Protein 2Z3Z (pdb70)

Organism: Porphyromonas gingivalis (strain ATCC BAA-308 / W83) (NCBI:txid242619)

Radius of gyration: 26.12 Å; Cα contacts (8 Å, |Δi|>4): 1636; chains: 1; bounding box: 61×76×53 Å

B-factor: mean 34.54, std 12.83, range [18.22, 74.85]

Solvent-accessible surface area: 28136 Å² total; per-residue (Å²): 69,99,35,16,37,17,0,11,95,29,14,0,27,25,90,66,78,22,1,4,14,29,110,144,77,116,2,22,25,72,65,4,110,90,76,91,30,59,96,35,101,45,62,49,42,35,142,0,29,1,0,3,82,51,111,86,30,10,13,2,0,17,2,78,56,75,136,24,34,43,61,3,80,5,71,173,37,65,102,25,17,22,21,5,70,86,16,17,55,0,0,4,14,106,124,73,16,0,54,6,4,131,10,8,111,96,85,131,55,98,83,233,25,85,50,20,11,153,78,6,73,76,43,20,24,9,5,78,20,2,1,65,150,28,2,38,8,134,91,1,3,33,23,0,61,128,8,51,5,0,0,1,1,70,16,37,19,70,61,5,185,55,20,94,34,31,62,105,136,39,176,125,52,102,77,125,49,49,39,3,1,36,2,21,52,79,0,5,46,3,44,0,0,0,17,21,39,106,101,42,110,51,12,79,6,106,11,50,123,81,108,41,30,0,0,0,14,11,8,24,1,40,51,21,91,26,0,7,0,0,13,1,44,62,43,0,58,54,1,77,0,7,0,4,40,2,114,63,0,155,99,55,103,52,14,22,67,22,98,45,184,44,11,10,38,8,63,67,65,11,47,28,17,54,98,22,53,90,60,0,2,2,23,6,68,88,71,19,58,22,0,0,5,5,8,29,20,92,10,142,69,50,78,43,1,0,128,30,146,26,7,4,43,76,31,38,12,30,7,93,172,8,56,107,0,7,0,33,0,4,69,54,24,37,40,18,22,6,3,7,14,4,53,20,153,10,59,190,19,139,46,38,8,102,82,47,0,42,12,188,20,59,29,6,62,68,5,50,8,3,0,7,44,3,55,3,67,119,22,19,112,57,2,19,14,23,81,44,78,73,59,78,104,64,51,69,104,40,132,112,131,10,88,93,79,94,25,68,20,88,3,54,68,44,145,29,46,0,49,22,71,2,3,0,2,44,134,40,50,98,98,120,125,24,8,0,0,2,62,0,53,8,0,4,99,26,30,42,5,33,77,53,149,112,31,14,39,52,54,0,0,90,101,26,12,0,4,1,4,5,12,0,26,0,2,10,35,38,0,10,91,17,6,20,52,0,20,88,80,2,0,69,10,0,18,40,0,2,30,24,0,2,95,44,0,95,83,40,96,14,3,33,40,103,80,0,0,0,8,0,22,21,6,0,0,0,0,0,0,2,0,2,9,60,55,13,109,21,0,70,2,0,0,0,0,0,0,4,0,11,4,65,67,26,2,0,0,29,0,5,0,0,0,23,14,18,130,97,5,77,150,5,13,70,48,1,22,0,37,130,57,2,46,72,9,147,16,98,0,23,0,0,0,1,3,41,0,39,56,0,1,54,61,1,0,74,52,0,44,91,21,0,111,188,40,186,16,160,26,44,53,88,32,13,67,60,24,93,22,56,0,115,47,125,67,79,105,84,1,36,85,18,2,2,162,11,0,54,98,70,19

Secondary structure (DSSP, 8-state):
-TT-EEETTEEEEEETTEEEEE--EEEEHHHHHTT----EEEEETTTTEEEEEETTEEEEEETTTTEEEEEE--TT--TT-EE-TTSSEEEEEETTEEEEEEPB-TTS---PPEES-S--BTTEEESS--GGG-TT---SEEE-TTSSEEEEEEEE-TTSPPEEEEE--SSS-EEEEE---BTTSPPPEEEEEEEETTTTEEEE----S-TT-EEEEEEE-TTSSEEEEEEE-TTS-EEEEEEEETTT--EEEEEEEEE-SS-----S--EEPTT-SSEEEEEE-TTSS-EEEEEETTS-EEEE---SSS-EEEEEEE-TTSSEEEEEESSS-TT-BEEEEEETT----EES--SSSEEEEEE-TTSSEEEEEEE-SS-S-EEEEEESSS-EEEEEE------EEEEEEE-TTSSSEEEEEEEPPTT--TTS-EEEEEE----TT-----S----HHHHHHHTT-EEEEE--TT-SSS-HHHHHTTTT-TTHHHHHHHHHHHHHHHTSTTEEEEEEEEEEETHHHHHHHHHHHHSTTTEEEEEEES----GGGSBHHHHHHHH--TTT-HHHHHHH-GGGGGGG--SEEEEEEETT-SSS-THHHHHHHHHHHHHT---EEEEETT--SS--TTHHHHHHHHHHHHHHHH-

Sequence (651 aa):
VVGLQWMGDNYVFIEGDDLVFNKTTRFSAADLNALMFPSFRTLDAGRGLVVLFTQGGLVGFDMLARKVTYLFDTNEETASLDFSPVGDRVAYVRNHNLYIARGGKLGEGMSRAIAVTIDGTETLVYGQAVHQREFGIEKGTFWSPKGSCLAFYRMDQSMVKPTPIVDYHPLEAESKPLYYPMAGTPSHHVTVGIYHLATGKTVYLQTGEPKEKFLTNLSWSPDENILYVAEVNRAQNECKVNAYDAETGRFVRTLFVETDKHYVEPLHPLTFLPGSNNQFIWQSRRDGWNHLYLYDTTGRLIRQVTKGEWEVTNFAGFDPKGTRLYFESTEASPLERHFYCIDIKGGKTKDLTPESGMHRTQLSPDGSAIIDIFQSPTVPRKVTVTNIGKGSHTLLEAKAMPEIRTGTIMAADGQTPLYYKLTMPLHFDPAKKYPVIVYVYGGPHAQLVTKTWGGWDIYMAQKGYAVFTVDSRGSANRGAAFEQVIHRRLGQTEMADQMCGVDFLKSQSWVDADRIGVHGWSYGGFMTTNLMLTHGDVFKVGVAGGPVIDWNRYAIMYGERYFDAPQENPEGYDAANLLKRAGDLKGRLMLIHGAIDPVVVWQHSLLFLDACVKARTYPDYYVYPSHEHNVMGPDRVHLYETITRYFTDHL

InterPro domains:
  IPR001375 Peptidase S9, prolyl oligopeptidase, catalytic domain [PF00326] (539-732)
  IPR002469 Dipeptidylpeptidase IV, N-terminal domain [PF00930] (126-451)
  IPR029058 Alpha/Beta hydrolase fold [G3DSA:3.40.50.1820] (477-732)
  IPR029058 Alpha/Beta hydrolase fold [SSF53474] (482-732)
  IPR050278 Serine protease S9B/DPPIV [PTHR11731] (146-729)

Structure (mmCIF, N/CA/C/O backbone):
data_2Z3Z
#
_entry.id   2Z3Z
#
_cell.length_a   149.825
_cell.length_b   149.825
_cell.length_c   161.506
_cell.angle_alpha   90.00
_cell.angle_beta   90.00
_cell.angle_gamma   120.00
#
_symmetry.space_group_name_H-M   'P 63 2 2'
#
loop_
_entity.id
_entity.type
_entity.pdbx_description
1 polymer 'Dipeptidyl aminopeptidase IV'
2 non-polymer 'SULFATE ION'
3 non-polymer '[(2R)-1-(L-ALANYL-L-ISOLEUCYL)PYRROLIDIN-2-YL]BORONIC ACID'
4 water water
#
loop_
_atom_site.group_PDB
_atom_site.id
_atom_site.type_symbol
_atom_site.label_atom_id
_atom_site.label_alt_id
_atom_site.label_comp_id
_atom_site.label_asym_id
_atom_site.label_entity_id
_atom_site.label_seq_id
_atom_site.pdbx_PDB_ins_code
_atom_site.Cartn_x
_atom_site.Cartn_y
_atom_site.Cartn_z
_atom_site.occupancy
_atom_site.B_iso_or_equiv
_atom_site.auth_seq_id
_atom_site.auth_comp_id
_atom_site.auth_asym_id
_atom_site.auth_atom_id
_atom_site.pdbx_PDB_model_num
ATOM 1 N N . VAL A 1 28 ? 19.944 48.294 78.619 1.00 64.53 54 VAL A N 1
ATOM 2 C CA . VAL A 1 28 ? 20.278 49.756 78.514 1.00 64.32 54 VAL A CA 1
ATOM 3 C C . VAL A 1 28 ? 18.991 50.576 78.612 1.00 63.65 54 VAL A C 1
ATOM 4 O O . VAL A 1 28 ? 18.496 51.099 77.605 1.00 64.16 54 VAL A O 1
ATOM 8 N N . VAL A 1 29 ? 18.459 50.677 79.828 1.00 62.60 55 VAL A N 1
ATOM 9 C CA . VAL A 1 29 ? 17.180 51.347 80.097 1.00 61.62 55 VAL A CA 1
ATOM 10 C C . VAL A 1 29 ? 17.054 52.762 79.488 1.00 60.54 55 VAL A C 1
ATOM 11 O O . VAL A 1 29 ? 17.878 53.656 79.758 1.00 60.26 55 VAL A O 1
ATOM 15 N N . GLY A 1 30 ? 16.017 52.940 78.669 1.00 59.16 56 GLY A N 1
ATOM 16 C CA . GLY A 1 30 ? 15.619 54.254 78.162 1.00 56.95 56 GLY A CA 1
ATOM 17 C C . GLY A 1 30 ? 16.531 54.876 77.124 1.00 55.21 56 GLY A C 1
ATOM 18 O O . GLY A 1 30 ? 16.626 56.102 77.031 1.00 55.58 56 GLY A O 1
ATOM 19 N N . LEU A 1 31 ? 17.189 54.037 76.335 1.00 53.36 57 LEU A N 1
ATOM 20 C CA . LEU A 1 31 ? 18.144 54.500 75.346 1.00 51.81 57 LEU A CA 1
ATOM 21 C C . LEU A 1 31 ? 17.490 55.397 74.276 1.00 50.87 57 LEU A C 1
ATOM 22 O O . LEU A 1 31 ? 16.591 54.957 73.565 1.00 50.40 57 LEU A O 1
ATOM 27 N N . GLN A 1 32 ? 17.943 56.649 74.179 1.00 49.21 58 GLN A N 1
ATOM 28 C CA . GLN A 1 32 ? 17.293 57.643 73.308 1.00 48.18 58 GLN A CA 1
ATOM 29 C C . GLN A 1 32 ? 18.183 58.878 73.082 1.00 47.34 58 GLN A C 1
ATOM 30 O O . GLN A 1 32 ? 19.224 59.033 73.723 1.00 47.10 58 GLN A O 1
ATOM 36 N N . TRP A 1 33 ? 17.760 59.747 72.170 1.00 46.97 59 TRP A N 1
ATOM 37 C CA . TRP A 1 33 ? 18.442 61.015 71.915 1.00 46.72 59 TRP A CA 1
ATOM 38 C C . TRP A 1 33 ? 17.872 62.148 72.753 1.00 46.85 59 TRP A C 1
ATOM 39 O O . TRP A 1 33 ? 16.661 62.242 72.945 1.00 45.66 59 TRP A O 1
ATOM 50 N N . MET A 1 34 ? 18.770 62.989 73.267 1.00 47.25 60 MET A N 1
ATOM 51 C CA . MET A 1 34 ? 18.409 64.247 73.915 1.00 48.27 60 MET A CA 1
ATOM 52 C C . MET A 1 34 ? 19.393 65.289 73.416 1.00 48.24 60 MET A C 1
ATOM 53 O O . MET A 1 34 ? 20.569 65.270 73.796 1.00 48.09 60 MET A O 1
ATOM 58 N N . GLY A 1 35 ? 18.918 66.166 72.530 1.00 48.70 61 GLY A N 1
ATOM 59 C CA . GLY A 1 35 ? 19.781 67.093 71.817 1.00 49.21 61 GLY A CA 1
ATOM 60 C C . GLY A 1 35 ? 20.733 66.314 70.936 1.00 50.14 61 GLY A C 1
ATOM 61 O O . GLY A 1 35 ? 20.307 65.452 70.160 1.00 49.81 61 GLY A O 1
ATOM 62 N N . ASP A 1 36 ? 22.027 66.598 71.071 1.00 50.96 62 ASP A N 1
ATOM 63 C CA . ASP A 1 36 ? 23.065 65.847 70.358 1.00 51.96 62 ASP A CA 1
ATOM 64 C C . ASP A 1 36 ? 23.729 64.765 71.244 1.00 52.12 62 ASP A C 1
ATOM 65 O O . ASP A 1 36 ? 24.774 64.223 70.891 1.00 52.17 62 ASP A O 1
ATOM 70 N N . ASN A 1 37 ? 23.113 64.467 72.387 1.00 52.21 63 ASN A N 1
ATOM 71 C CA . ASN A 1 37 ? 23.570 63.394 73.272 1.00 52.86 63 ASN A CA 1
ATOM 72 C C . ASN A 1 37 ? 22.697 62.161 73.186 1.00 53.67 63 ASN A C 1
ATOM 73 O O . ASN A 1 37 ? 21.480 62.282 73.142 1.00 53.47 63 ASN A O 1
ATOM 78 N N . TYR A 1 38 ? 23.309 60.977 73.185 1.00 54.85 64 TYR A N 1
ATOM 79 C CA . TYR A 1 38 ? 22.554 59.755 73.448 1.00 55.72 64 TYR A CA 1
ATOM 80 C C . TYR A 1 38 ? 22.589 59.460 74.929 1.00 56.47 64 TYR A C 1
ATOM 81 O O . TYR A 1 38 ? 23.587 59.729 75.611 1.00 56.81 64 TYR A O 1
ATOM 90 N N . VAL A 1 39 ? 21.485 58.920 75.422 1.00 56.79 65 VAL A N 1
ATOM 91 C CA . VAL A 1 39 ? 21.190 58.924 76.839 1.00 57.66 65 VAL A CA 1
ATOM 92 C C . VAL A 1 39 ? 20.598 57.576 77.246 1.00 58.79 65 VAL A C 1
ATOM 93 O O . VAL A 1 39 ? 19.915 56.933 76.453 1.00 58.18 65 VAL A O 1
ATOM 97 N N . PHE A 1 40 ? 20.882 57.161 78.482 1.00 60.42 66 PHE A N 1
ATOM 98 C CA . PHE A 1 40 ? 20.301 55.952 79.071 1.00 61.82 66 PHE A CA 1
ATOM 99 C C . PHE A 1 40 ? 20.314 56.049 80.587 1.00 62.77 66 PHE A C 1
ATOM 100 O O . PHE A 1 40 ? 20.972 56.925 81.151 1.00 62.49 66 PHE A O 1
ATOM 108 N N . ILE A 1 41 ? 19.584 55.147 81.238 1.00 64.04 67 ILE A N 1
ATOM 109 C CA . ILE A 1 41 ? 19.516 55.124 82.694 1.00 65.49 67 ILE A CA 1
ATOM 110 C C . ILE A 1 41 ? 20.444 54.047 83.257 1.00 66.49 67 ILE A C 1
ATOM 111 O O . ILE A 1 41 ? 20.710 53.033 82.595 1.00 66.53 67 ILE A O 1
ATOM 116 N N . GLU A 1 42 ? 20.963 54.312 84.459 1.00 67.69 68 GLU A N 1
ATOM 117 C CA . GLU A 1 42 ? 21.734 53.342 85.254 1.00 68.72 68 GLU A CA 1
ATOM 118 C C . GLU A 1 42 ? 21.134 53.212 86.654 1.00 69.04 68 GLU A C 1
ATOM 119 O O . GLU A 1 42 ? 21.801 53.487 87.655 1.00 68.89 68 GLU A O 1
ATOM 125 N N . GLY A 1 43 ? 19.859 52.816 86.702 1.00 69.68 69 GLY A N 1
ATOM 126 C CA . GLY A 1 43 ? 19.087 52.708 87.948 1.00 70.14 69 GLY A CA 1
ATOM 127 C C . GLY A 1 43 ? 19.040 53.968 88.808 1.00 70.43 69 GLY A C 1
ATOM 128 O O . GLY A 1 43 ? 18.085 54.185 89.561 1.00 70.77 69 GLY A O 1
ATOM 129 N N . ASP A 1 44 ? 20.069 54.801 88.692 1.00 70.41 70 ASP A N 1
ATOM 130 C CA . ASP A 1 44 ? 20.277 55.923 89.594 1.00 70.22 70 ASP A CA 1
ATOM 131 C C . ASP A 1 44 ? 20.674 57.169 88.803 1.00 69.75 70 ASP A C 1
ATOM 132 O O . ASP A 1 44 ? 20.277 58.291 89.136 1.00 69.51 70 ASP A O 1
ATOM 137 N N . ASP A 1 45 ? 21.459 56.949 87.754 1.00 69.05 71 ASP A N 1
ATOM 138 C CA . ASP A 1 45 ? 21.957 58.026 86.916 1.00 68.47 71 ASP A CA 1
ATOM 139 C C . ASP A 1 45 ? 21.252 58.066 85.570 1.00 67.59 71 ASP A C 1
ATOM 140 O O . ASP A 1 45 ? 20.756 57.048 85.073 1.00 67.52 71 ASP A O 1
ATOM 145 N N . LEU A 1 46 ? 21.215 59.264 84.999 1.00 66.23 72 LEU A N 1
ATOM 146 C CA . LEU A 1 46 ? 20.950 59.448 83.589 1.00 64.84 72 LEU A CA 1
ATOM 147 C C . LEU A 1 46 ? 22.293 59.835 82.993 1.00 64.08 72 LEU A C 1
ATOM 148 O O . LEU A 1 46 ? 22.893 60.834 83.400 1.00 63.98 72 LEU A O 1
ATOM 153 N N . VAL A 1 47 ? 22.779 59.028 82.057 1.00 63.00 73 VAL A N 1
ATOM 154 C CA . VAL A 1 47 ? 24.117 59.211 81.496 1.00 62.50 73 VAL A CA 1
ATOM 155 C C . VAL A 1 47 ? 24.056 59.813 80.095 1.00 62.10 73 VAL A C 1
ATOM 156 O O . VAL A 1 47 ? 23.353 59.291 79.234 1.00 62.15 73 VAL A O 1
ATOM 160 N N . PHE A 1 48 ? 24.813 60.887 79.870 1.00 61.66 74 PHE A N 1
ATOM 161 C CA . PHE A 1 48 ? 24.862 61.573 78.566 1.00 61.45 74 PHE A CA 1
ATOM 162 C C . PHE A 1 48 ? 26.196 61.381 77.835 1.00 61.49 74 PHE A C 1
ATOM 163 O O . PHE A 1 48 ? 27.265 61.517 78.439 1.00 61.58 74 PHE A O 1
ATOM 171 N N . ASN A 1 49 ? 26.132 61.102 76.533 1.00 61.31 75 ASN A N 1
ATOM 172 C CA . ASN A 1 49 ? 27.321 60.938 75.691 1.00 61.41 75 ASN A CA 1
ATOM 173 C C . ASN A 1 49 ? 27.099 61.533 74.305 1.00 61.93 75 ASN A C 1
ATOM 174 O O . ASN A 1 49 ? 25.963 61.568 73.833 1.00 61.87 75 ASN A O 1
ATOM 179 N N . LYS A 1 50 ? 28.170 61.984 73.644 1.00 62.23 76 LYS A N 1
ATOM 180 C CA . LYS A 1 50 ? 28.058 62.594 72.305 1.00 62.60 76 LYS A CA 1
ATOM 181 C C . LYS A 1 50 ? 28.824 61.833 71.220 1.00 62.77 76 LYS A C 1
ATOM 182 O O . LYS A 1 50 ? 28.694 60.614 71.078 1.00 62.83 76 LYS A O 1
ATOM 184 N N . THR A 1 58 ? 31.393 62.453 78.295 1.00 71.62 84 THR A N 1
ATOM 185 C CA . THR A 1 58 ? 30.445 61.773 79.187 1.00 71.68 84 THR A CA 1
ATOM 186 C C . THR A 1 58 ? 30.068 62.606 80.424 1.00 71.64 84 THR A C 1
ATOM 187 O O . THR A 1 58 ? 30.944 63.082 81.150 1.00 71.64 84 THR A O 1
ATOM 191 N N . THR A 1 59 ? 28.762 62.785 80.640 1.00 71.27 85 THR A N 1
ATOM 192 C CA . THR A 1 59 ? 28.238 63.458 81.835 1.00 70.91 85 THR A CA 1
ATOM 193 C C . THR A 1 59 ? 27.156 62.604 82.479 1.00 70.36 85 THR A C 1
ATOM 194 O O . THR A 1 59 ? 26.528 61.781 81.811 1.00 70.51 85 THR A O 1
ATOM 198 N N . ARG A 1 60 ? 26.934 62.821 83.771 1.00 69.59 86 ARG A N 1
ATOM 199 C CA . ARG A 1 60 ? 26.050 61.982 84.566 1.00 68.89 86 ARG A CA 1
ATOM 200 C C . ARG A 1 60 ? 25.125 62.847 85.442 1.00 68.39 86 ARG A C 1
ATOM 201 O O . ARG A 1 60 ? 25.570 63.834 86.034 1.00 68.21 86 ARG A O 1
ATOM 209 N N . PHE A 1 61 ? 23.843 62.476 85.496 1.00 67.63 87 PHE A N 1
ATOM 210 C CA . PHE A 1 61 ? 22.797 63.227 86.205 1.00 66.87 87 PHE A CA 1
ATOM 211 C C . PHE A 1 61 ? 22.012 62.262 87.088 1.00 66.62 87 PHE A C 1
ATOM 212 O O . PHE A 1 61 ? 21.254 61.431 86.596 1.00 66.70 87 PHE A O 1
ATOM 220 N N . SER A 1 62 ? 22.205 62.361 88.396 1.00 66.64 88 SER A N 1
ATOM 221 C CA . SER A 1 62 ? 21.614 61.396 89.324 1.00 66.52 88 SER A CA 1
ATOM 222 C C . SER A 1 62 ? 20.223 61.803 89.795 1.00 66.48 88 SER A C 1
ATOM 223 O O . SER A 1 62 ? 19.836 62.968 89.688 1.00 66.10 88 SER A O 1
ATOM 226 N N . ALA A 1 63 ? 19.495 60.831 90.343 1.00 66.53 89 ALA A N 1
ATOM 227 C CA . ALA A 1 63 ? 18.166 61.053 90.909 1.00 66.64 89 ALA A CA 1
ATOM 228 C C . ALA A 1 63 ? 18.146 62.061 92.057 1.00 66.85 89 ALA A C 1
ATOM 229 O O . ALA A 1 63 ? 17.122 62.701 92.301 1.00 67.03 89 ALA A O 1
ATOM 231 N N . ALA A 1 64 ? 19.265 62.196 92.769 1.00 67.07 90 ALA A N 1
ATOM 232 C CA . ALA A 1 64 ? 19.367 63.173 93.861 1.00 67.30 90 ALA A CA 1
ATOM 233 C C . ALA A 1 64 ? 19.649 64.595 93.347 1.00 67.40 90 ALA A C 1
ATOM 234 O O . ALA A 1 64 ? 19.143 65.577 93.903 1.00 67.35 90 ALA A O 1
ATOM 236 N N . ASP A 1 65 ? 20.473 64.693 92.304 1.00 67.56 91 ASP A N 1
ATOM 237 C CA . ASP A 1 65 ? 20.683 65.950 91.593 1.00 67.95 91 ASP A CA 1
ATOM 238 C C . ASP A 1 65 ? 19.319 66.498 91.184 1.00 68.07 91 ASP A C 1
ATOM 239 O O . ASP A 1 65 ? 18.958 67.629 91.530 1.00 68.08 91 ASP A O 1
ATOM 244 N N . LEU A 1 66 ? 18.559 65.660 90.476 1.00 68.24 92 LEU A N 1
ATOM 245 C CA . LEU A 1 66 ? 17.212 65.985 90.019 1.00 68.32 92 LEU A CA 1
ATOM 246 C C . LEU A 1 66 ? 16.259 66.287 91.165 1.00 68.66 92 LEU A C 1
ATOM 247 O O . LEU A 1 66 ? 15.537 67.288 91.130 1.00 68.56 92 LEU A O 1
ATOM 252 N N . ASN A 1 67 ? 16.259 65.421 92.176 1.00 69.10 93 ASN A N 1
ATOM 253 C CA . ASN A 1 67 ? 15.334 65.560 93.294 1.00 69.67 93 ASN A CA 1
ATOM 254 C C . ASN A 1 67 ? 15.488 66.896 94.005 1.00 69.63 93 ASN A C 1
ATOM 255 O O . ASN A 1 67 ? 14.508 67.472 94.476 1.00 69.77 93 ASN A O 1
ATOM 260 N N . ALA A 1 68 ? 16.723 67.391 94.047 1.00 70.01 94 ALA A N 1
ATOM 261 C CA . ALA A 1 68 ? 17.050 68.698 94.622 1.00 70.52 94 ALA A CA 1
ATOM 262 C C . ALA A 1 68 ? 16.399 69.877 93.877 1.00 70.95 94 ALA A C 1
ATOM 263 O O . ALA A 1 68 ? 16.217 70.962 94.450 1.00 70.81 94 ALA A O 1
ATOM 265 N N . LEU A 1 69 ? 16.058 69.658 92.606 1.00 71.19 95 LEU A N 1
ATOM 266 C CA . LEU A 1 69 ? 15.526 70.715 91.746 1.00 71.26 95 LEU A CA 1
ATOM 267 C C . LEU A 1 69 ? 13.995 70.765 91.716 1.00 71.47 95 LEU A C 1
ATOM 268 O O . LEU A 1 69 ? 13.416 71.775 91.312 1.00 71.53 95 LEU A O 1
ATOM 273 N N . MET A 1 70 ? 13.346 69.690 92.163 1.00 71.67 96 MET A N 1
ATOM 274 C CA . MET A 1 70 ? 11.880 69.646 92.239 1.00 71.89 96 MET A CA 1
ATOM 275 C C . MET A 1 70 ? 11.363 70.586 93.331 1.00 72.04 96 MET A C 1
ATOM 276 O O . MET A 1 70 ? 10.233 71.075 93.265 1.00 72.38 96 MET A O 1
ATOM 281 N N . PHE A 1 82 ? 16.789 56.216 89.033 1.00 61.37 108 PHE A N 1
ATOM 282 C CA . PHE A 1 82 ? 16.417 57.428 88.300 1.00 61.45 108 PHE A CA 1
ATOM 283 C C . PHE A 1 82 ? 14.975 57.301 87.822 1.00 60.97 108 PHE A C 1
ATOM 284 O O . PHE A 1 82 ? 14.628 56.318 87.152 1.00 61.26 108 PHE A O 1
ATOM 292 N N . PRO A 1 83 ? 14.131 58.293 88.164 1.00 60.32 109 PRO A N 1
ATOM 293 C CA . PRO A 1 83 ? 12.685 58.150 87.995 1.00 59.66 109 PRO A CA 1
ATOM 294 C C . PRO A 1 83 ? 12.247 57.978 86.544 1.00 59.28 109 PRO A C 1
ATOM 295 O O . PRO A 1 83 ? 13.043 58.145 85.609 1.00 59.45 109 PRO A O 1
ATOM 299 N N . SER A 1 84 ? 10.982 57.627 86.359 1.00 58.32 110 SER A N 1
ATOM 300 C CA . SER A 1 84 ? 10.440 57.529 85.018 1.00 57.05 110 SER A CA 1
ATOM 301 C C . SER A 1 84 ? 9.995 58.885 84.480 1.00 55.36 110 SER A C 1
ATOM 302 O O . SER A 1 84 ? 9.527 59.745 85.237 1.00 55.63 110 SER A O 1
ATOM 305 N N . PHE A 1 85 ? 10.146 59.054 83.169 1.00 53.53 111 PHE A N 1
ATOM 306 C CA . PHE A 1 85 ? 9.700 60.264 82.480 1.00 51.22 111 PHE A CA 1
ATOM 307 C C . PHE A 1 85 ? 9.211 59.976 81.060 1.00 50.33 111 PHE A C 1
ATOM 308 O O . PHE A 1 85 ? 9.497 58.919 80.479 1.00 49.98 111 PHE A O 1
ATOM 316 N N . ARG A 1 86 ? 8.478 60.938 80.507 1.00 48.58 112 ARG A N 1
ATOM 317 C CA . ARG A 1 86 ? 8.063 60.896 79.119 1.00 47.58 112 ARG A CA 1
ATOM 318 C C . ARG A 1 86 ? 8.786 62.034 78.393 1.00 45.64 112 ARG A C 1
ATOM 319 O O . ARG A 1 86 ? 8.737 63.171 78.828 1.00 44.30 112 ARG A O 1
ATOM 327 N N . THR A 1 87 ? 9.475 61.710 77.308 1.00 44.90 113 THR A N 1
ATOM 328 C CA . THR A 1 87 ? 10.207 62.702 76.536 1.00 44.38 113 THR A CA 1
ATOM 329 C C . THR A 1 87 ? 9.239 63.421 75.596 1.00 43.97 113 THR A C 1
ATOM 330 O O . THR A 1 87 ? 8.511 62.775 74.837 1.00 43.47 113 THR A O 1
ATOM 334 N N . LEU A 1 88 ? 9.236 64.751 75.655 1.00 42.80 114 LEU A N 1
ATOM 335 C CA . LEU A 1 88 ? 8.269 65.545 74.913 1.00 42.19 114 LEU A CA 1
ATOM 336 C C . LEU A 1 88 ? 8.892 66.107 73.652 1.00 42.24 114 LEU A C 1
ATOM 337 O O . LEU A 1 88 ? 8.214 66.255 72.638 1.00 41.98 114 LEU A O 1
ATOM 342 N N . ASP A 1 89 ? 10.191 66.398 73.726 1.00 42.21 115 ASP A N 1
ATOM 343 C CA . ASP A 1 89 ? 10.919 67.048 72.649 1.00 43.05 115 ASP A CA 1
ATOM 344 C C . ASP A 1 89 ? 12.365 66.597 72.708 1.00 42.64 115 ASP A C 1
ATOM 345 O O . ASP A 1 89 ? 13.153 67.143 73.472 1.00 43.28 115 ASP A O 1
ATOM 350 N N . ALA A 1 90 ? 12.702 65.598 71.903 1.00 42.49 116 ALA A N 1
ATOM 351 C CA . ALA A 1 90 ? 14.024 64.978 71.933 1.00 42.79 116 ALA A CA 1
ATOM 352 C C . ALA A 1 90 ? 15.123 65.981 71.592 1.00 42.98 116 ALA A C 1
ATOM 353 O O . ALA A 1 90 ? 16.195 65.957 72.202 1.00 43.09 116 ALA A O 1
ATOM 355 N N . GLY A 1 91 ? 14.849 66.858 70.621 1.00 43.73 117 GLY A N 1
ATOM 356 C CA . GLY A 1 91 ? 15.818 67.874 70.184 1.00 44.47 117 GLY A CA 1
ATOM 357 C C . GLY A 1 91 ? 16.264 68.787 71.324 1.00 44.77 117 GLY A C 1
ATOM 358 O O . GLY A 1 91 ? 17.452 69.110 71.451 1.00 44.69 117 GLY A O 1
ATOM 359 N N . ARG A 1 92 ? 15.307 69.168 72.165 1.00 44.68 118 ARG A N 1
ATOM 360 C CA . ARG A 1 92 ? 15.554 70.046 73.304 1.00 45.22 118 ARG A CA 1
ATOM 361 C C . ARG A 1 92 ? 15.725 69.303 74.635 1.00 44.67 118 ARG A C 1
ATOM 362 O O . ARG A 1 92 ? 15.972 69.935 75.664 1.00 45.04 118 ARG A O 1
ATOM 370 N N . GLY A 1 93 ? 15.592 67.977 74.616 1.00 43.81 119 GLY A N 1
ATOM 371 C CA . GLY A 1 93 ? 15.666 67.177 75.838 1.00 43.25 119 GLY A CA 1
ATOM 372 C C . GLY A 1 93 ? 14.647 67.615 76.879 1.00 42.92 119 GLY A C 1
ATOM 373 O O . GLY A 1 93 ? 14.942 67.614 78.070 1.00 42.62 119 GLY A O 1
ATOM 374 N N . LEU A 1 94 ? 13.451 68.011 76.425 1.00 42.15 120 LEU A N 1
ATOM 375 C CA . LEU A 1 94 ? 12.379 68.395 77.330 1.00 41.70 120 LEU A CA 1
ATOM 376 C C . LEU A 1 94 ? 11.535 67.151 77.606 1.00 40.95 120 LEU A C 1
ATOM 377 O O . LEU A 1 94 ? 11.131 66.440 76.686 1.00 40.30 120 LEU A O 1
ATOM 382 N N . VAL A 1 95 ? 11.303 66.894 78.883 1.00 40.28 121 VAL A N 1
ATOM 383 C CA . VAL A 1 95 ? 10.555 65.722 79.332 1.00 40.04 121 VAL A CA 1
ATOM 384 C C . VAL A 1 95 ? 9.479 66.149 80.327 1.00 40.32 121 VAL A C 1
ATOM 385 O O . VAL A 1 95 ? 9.425 67.319 80.751 1.00 40.04 121 VAL A O 1
ATOM 389 N N . VAL A 1 96 ? 8.622 65.202 80.695 1.00 40.77 122 VAL A N 1
ATOM 390 C CA . VAL A 1 96 ? 7.683 65.421 81.778 1.00 42.51 122 VAL A CA 1
ATOM 391 C C . VAL A 1 96 ? 7.800 64.269 82.773 1.00 43.85 122 VAL A C 1
ATOM 392 O O . VAL A 1 96 ? 7.969 63.113 82.384 1.00 44.05 122 VAL A O 1
ATOM 396 N N . LEU A 1 97 ? 7.756 64.625 84.050 1.00 45.88 123 LEU A N 1
ATOM 397 C CA . LEU A 1 97 ? 7.863 63.672 85.154 1.00 48.09 123 LEU A CA 1
ATOM 398 C C . LEU A 1 97 ? 6.522 63.568 85.855 1.00 49.70 123 LEU A C 1
ATOM 399 O O . LEU A 1 97 ? 5.893 64.581 86.178 1.00 49.52 123 LEU A O 1
ATOM 404 N N . PHE A 1 98 ? 6.084 62.332 86.076 1.00 51.83 124 PHE A N 1
ATOM 405 C CA . PHE A 1 98 ? 4.816 62.063 86.734 1.00 54.01 124 PHE A CA 1
ATOM 406 C C . PHE A 1 98 ? 5.083 61.933 88.231 1.00 55.66 124 PHE A C 1
ATOM 407 O O . PHE A 1 98 ? 5.815 61.039 88.664 1.00 55.83 124 PHE A O 1
ATOM 415 N N . THR A 1 99 ? 4.536 62.861 89.012 1.00 57.11 125 THR A N 1
ATOM 416 C CA . THR A 1 99 ? 4.803 62.893 90.449 1.00 58.67 125 THR A CA 1
ATOM 417 C C . THR A 1 99 ? 3.496 62.878 91.223 1.00 59.43 125 THR A C 1
ATOM 418 O O . THR A 1 99 ? 2.449 63.257 90.690 1.00 59.83 125 THR A O 1
ATOM 422 N N . GLN A 1 100 ? 3.559 62.438 92.480 1.00 60.19 126 GLN A N 1
ATOM 423 C CA . GLN A 1 100 ? 2.474 62.686 93.427 1.00 60.37 126 GLN A CA 1
ATOM 424 C C . GLN A 1 100 ? 2.216 64.192 93.388 1.00 60.35 126 GLN A C 1
ATOM 425 O O . GLN A 1 100 ? 3.149 64.980 93.536 1.00 60.85 126 GLN A O 1
ATOM 427 N N . GLY A 1 101 ? 0.972 64.594 93.144 1.00 60.12 127 GLY A N 1
ATOM 428 C CA . GLY A 1 101 ? 0.643 66.019 92.997 1.00 59.40 127 GLY A CA 1
ATOM 429 C C . GLY A 1 101 ? 1.039 66.702 91.681 1.00 58.79 127 GLY A C 1
ATOM 430 O O . GLY A 1 101 ? 1.674 67.761 91.690 1.00 58.83 127 GLY A O 1
ATOM 431 N N . GLY A 1 102 ? 0.667 66.106 90.549 1.00 57.59 128 GLY A N 1
ATOM 432 C CA . GLY A 1 102 ? 0.839 66.754 89.247 1.00 55.64 128 GLY A CA 1
ATOM 433 C C . GLY A 1 102 ? 2.076 66.408 88.435 1.00 54.13 128 GLY A C 1
ATOM 434 O O . GLY A 1 102 ? 2.932 65.623 88.844 1.00 54.19 128 GLY A O 1
ATOM 435 N N . LEU A 1 103 ? 2.158 67.035 87.271 1.00 52.35 129 LEU A N 1
ATOM 436 C CA . LEU A 1 103 ? 3.215 66.799 86.317 1.00 50.74 129 LEU A CA 1
ATOM 437 C C . LEU A 1 103 ? 4.260 67.899 86.420 1.00 49.36 129 LEU A C 1
ATOM 438 O O . LEU A 1 103 ? 3.926 69.064 86.616 1.00 48.55 129 LEU A O 1
ATOM 443 N N . VAL A 1 104 ? 5.526 67.517 86.295 1.00 48.30 130 VAL A N 1
ATOM 444 C CA . VAL A 1 104 ? 6.630 68.472 86.323 1.00 47.41 130 VAL A CA 1
ATOM 445 C C . VAL A 1 104 ? 7.395 68.351 85.016 1.00 46.64 130 VAL A C 1
ATOM 446 O O . VAL A 1 104 ? 7.981 67.305 84.731 1.00 46.55 130 VAL A O 1
ATOM 450 N N . GLY A 1 105 ? 7.370 69.413 84.214 1.00 45.87 131 GLY A N 1
ATOM 451 C CA . GLY A 1 105 ? 8.174 69.465 83.008 1.00 44.56 131 GLY A CA 1
ATOM 452 C C . GLY A 1 105 ? 9.620 69.766 83.358 1.00 43.95 131 GLY A C 1
ATOM 453 O O . GLY A 1 105 ? 9.899 70.548 84.263 1.00 44.09 131 GLY A O 1
ATOM 454 N N . PHE A 1 106 ? 10.545 69.146 82.640 1.00 43.97 132 PHE A N 1
ATOM 455 C CA . PHE A 1 106 ? 11.951 69.287 82.965 1.00 43.37 132 PHE A CA 1
ATOM 456 C C . PHE A 1 106 ? 12.840 69.325 81.742 1.00 43.02 132 PHE A C 1
ATOM 457 O O . PHE A 1 106 ? 12.715 68.488 80.851 1.00 43.11 132 PHE A O 1
ATOM 465 N N . ASP A 1 107 ? 13.750 70.294 81.718 1.00 42.39 133 ASP A N 1
ATOM 466 C CA . ASP A 1 107 ? 14.721 70.426 80.654 1.00 42.57 133 ASP A CA 1
ATOM 467 C C . ASP A 1 107 ? 16.005 69.702 81.047 1.00 43.24 133 ASP A C 1
ATOM 468 O O . ASP A 1 107 ? 16.741 70.184 81.905 1.00 42.49 133 ASP A O 1
ATOM 473 N N . MET A 1 108 ? 16.262 68.551 80.428 1.00 43.59 134 MET A N 1
ATOM 474 C CA . MET A 1 108 ? 17.407 67.696 80.802 1.00 44.82 134 MET A CA 1
ATOM 475 C C . MET A 1 108 ? 18.750 68.231 80.305 1.00 45.23 134 MET A C 1
ATOM 476 O O . MET A 1 108 ? 19.814 67.861 80.828 1.00 45.64 134 MET A O 1
ATOM 481 N N . LEU A 1 109 ? 18.703 69.079 79.282 1.00 45.24 135 LEU A N 1
ATOM 482 C CA . LEU A 1 109 ? 19.919 69.700 78.748 1.00 45.47 135 LEU A CA 1
ATOM 483 C C . LEU A 1 109 ? 20.335 70.911 79.574 1.00 45.66 135 LEU A C 1
ATOM 484 O O . LEU A 1 109 ? 21.534 71.118 79.828 1.00 45.54 135 LEU A O 1
ATOM 489 N N . ALA A 1 110 ? 19.350 71.701 80.000 1.00 45.64 136 ALA A N 1
ATOM 490 C CA . ALA A 1 110 ? 19.608 72.849 80.864 1.00 46.12 136 ALA A CA 1
ATOM 491 C C . ALA A 1 110 ? 19.635 72.466 82.341 1.00 46.46 136 ALA A C 1
ATOM 492 O O . ALA A 1 110 ? 20.168 73.217 83.163 1.00 46.74 136 ALA A O 1
ATOM 494 N N . ARG A 1 111 ? 19.060 71.306 82.668 1.00 46.35 137 ARG A N 1
ATOM 495 C CA . ARG A 1 111 ? 18.882 70.860 84.054 1.00 46.68 137 ARG A CA 1
ATOM 496 C C . ARG A 1 111 ? 18.060 71.867 84.857 1.00 46.78 137 ARG A C 1
ATOM 497 O O . ARG A 1 111 ? 18.521 72.416 85.866 1.00 46.22 137 ARG A O 1
ATOM 505 N N . LYS A 1 112 ? 16.838 72.115 84.380 1.00 46.12 138 LYS A N 1
ATOM 506 C CA . LYS A 1 112 ? 15.933 73.100 84.979 1.00 46.06 138 LYS A CA 1
ATOM 507 C C . LYS A 1 112 ? 14.495 72.656 84.806 1.00 45.12 138 LYS A C 1
ATOM 508 O O . LYS A 1 112 ? 14.127 72.104 83.764 1.00 44.71 138 LYS A O 1
ATOM 514 N N . VAL A 1 113 ? 13.682 72.911 85.822 1.00 44.31 139 VAL A N 1
ATOM 515 C CA . VAL A 1 113 ? 12.249 72.693 85.715 1.00 43.45 139 VAL A CA 1
ATOM 516 C C . VAL A 1 113 ? 11.692 73.686 84.689 1.00 43.17 139 VAL A C 1
ATOM 517 O O . VAL A 1 113 ? 12.141 74.844 84.617 1.00 42.20 139 VAL A O 1
ATOM 521 N N . THR A 1 114 ? 10.750 73.217 83.875 1.00 42.41 140 THR A N 1
ATOM 522 C CA . THR A 1 114 ? 10.082 74.097 82.917 1.00 42.64 140 THR A CA 1
ATOM 523 C C . THR A 1 114 ? 8.779 74.609 83.525 1.00 42.57 140 THR A C 1
ATOM 524 O O . THR A 1 114 ? 8.677 75.785 83.883 1.00 42.58 140 THR A O 1
ATOM 528 N N . TYR A 1 115 ? 7.793 73.714 83.649 1.00 42.69 141 TYR A N 1
ATOM 529 C CA . TYR A 1 115 ? 6.459 74.057 84.122 1.00 42.64 141 TYR A CA 1
ATOM 530 C C . TYR A 1 115 ? 5.868 72.966 84.994 1.00 42.90 141 TYR A C 1
ATOM 531 O O . TYR A 1 115 ? 6.145 71.783 84.784 1.00 42.93 141 TYR A O 1
ATOM 540 N N . LEU A 1 116 ? 5.028 73.375 85.941 1.00 42.96 142 LEU A N 1
ATOM 541 C CA . LEU A 1 116 ? 4.157 72.459 86.663 1.00 43.12 142 LEU A CA 1
ATOM 542 C C . LEU A 1 116 ? 2.802 72.462 85.982 1.00 42.80 142 LEU A C 1
ATOM 543 O O . LEU A 1 116 ? 2.265 73.540 85.658 1.00 42.90 142 LEU A O 1
ATOM 548 N N . PHE A 1 117 ? 2.244 71.269 85.785 1.00 41.61 143 PHE A N 1
ATOM 549 C CA . PHE A 1 117 ? 0.929 71.127 85.174 1.00 41.78 143 PHE A CA 1
ATOM 550 C C . PHE A 1 117 ? -0.027 70.440 86.141 1.00 42.09 143 PHE A C 1
ATOM 551 O O . PHE A 1 117 ? 0.338 69.455 86.776 1.00 42.34 143 PHE A O 1
ATOM 559 N N . ASP A 1 118 ? -1.250 70.949 86.203 1.00 42.24 144 ASP A N 1
ATOM 560 C CA . ASP A 1 118 ? -2.324 70.346 86.985 1.00 43.55 144 ASP A CA 1
ATOM 561 C C . ASP A 1 118 ? -3.414 69.858 86.027 1.00 43.35 144 ASP A C 1
ATOM 562 O O . ASP A 1 118 ? -4.171 70.669 85.487 1.00 44.36 144 ASP A O 1
ATOM 567 N N . THR A 1 119 ? -3.492 68.552 85.801 1.00 43.63 145 THR A N 1
ATOM 568 C CA . THR A 1 119 ? -4.509 68.023 84.879 1.00 43.87 145 THR A CA 1
ATOM 569 C C . THR A 1 119 ? -5.594 67.242 85.617 1.00 44.68 145 THR A C 1
ATOM 570 O O . THR A 1 119 ? -6.204 66.310 85.059 1.00 43.94 145 THR A O 1
ATOM 574 N N . ASN A 1 120 ? -5.821 67.624 86.881 1.00 45.65 146 ASN A N 1
ATOM 575 C CA . ASN A 1 120 ? -6.811 66.963 87.731 1.00 46.80 146 ASN A CA 1
ATOM 576 C C . ASN A 1 120 ? -6.665 65.443 87.676 1.00 46.85 146 ASN A C 1
ATOM 577 O O . ASN A 1 120 ? -7.641 64.709 87.602 1.00 46.90 146 ASN A O 1
ATOM 582 N N . GLU A 1 121 ? -5.414 64.995 87.666 1.00 47.33 147 GLU A N 1
ATOM 583 C CA . GLU A 1 121 ? -5.065 63.575 87.694 1.00 47.94 147 GLU A CA 1
ATOM 584 C C . GLU A 1 121 ? -5.312 62.777 86.396 1.00 47.08 147 GLU A C 1
ATOM 585 O O . GLU A 1 121 ? -5.117 61.556 86.378 1.00 47.06 147 GLU A O 1
ATOM 591 N N . GLU A 1 122 ? -5.714 63.454 85.316 1.00 45.57 148 GLU A N 1
ATOM 592 C CA . GLU A 1 122 ? -5.846 62.789 84.015 1.00 44.36 148 GLU A CA 1
ATOM 593 C C . GLU A 1 122 ? -4.457 62.559 83.410 1.00 43.65 148 GLU A C 1
ATOM 594 O O . GLU A 1 122 ? -3.636 63.487 83.355 1.00 43.02 148 GLU A O 1
ATOM 600 N N . THR A 1 123 ? -4.193 61.330 82.963 1.00 42.93 149 THR A N 1
ATOM 601 C CA . THR A 1 123 ? -2.891 61.018 82.348 1.00 42.78 149 THR A CA 1
ATOM 602 C C . THR A 1 123 ? -2.980 60.331 80.996 1.00 42.03 149 THR A C 1
ATOM 603 O O . THR A 1 123 ? -2.097 60.505 80.146 1.00 43.12 149 THR A O 1
ATOM 607 N N . ALA A 1 124 ? -4.023 59.535 80.795 1.00 40.63 150 ALA A N 1
ATOM 608 C CA . ALA A 1 124 ? -4.141 58.741 79.575 1.00 38.57 150 ALA A CA 1
ATOM 609 C C . ALA A 1 124 ? -4.157 59.600 78.304 1.00 37.40 150 ALA A C 1
ATOM 610 O O . ALA A 1 124 ? -3.594 59.201 77.278 1.00 37.59 150 ALA A O 1
ATOM 612 N N . SER A 1 125 ? -4.843 60.746 78.369 1.00 35.46 151 SER A N 1
ATOM 613 C CA . SER A 1 125 ? -5.144 61.546 77.177 1.00 33.32 151 SER A CA 1
ATOM 614 C C . SER A 1 125 ? -4.235 62.749 76.991 1.00 32.48 151 SER A C 1
ATOM 615 O O . SER A 1 125 ? -4.493 63.565 76.103 1.00 31.71 151 SER A O 1
ATOM 618 N N . LEU A 1 126 ? -3.180 62.852 77.803 1.00 31.29 152 LEU A N 1
ATOM 619 C CA . LEU A 1 126 ? -2.280 64.017 77.781 1.00 31.41 152 LEU A CA 1
ATOM 620 C C . LEU A 1 126 ? -1.625 64.220 76.421 1.00 30.86 152 LEU A C 1
ATOM 621 O O . LEU A 1 126 ? -1.030 63.297 75.868 1.00 30.35 152 LEU A O 1
ATOM 626 N N . ASP A 1 127 ? -1.723 65.438 75.896 1.00 29.94 153 ASP A N 1
ATOM 627 C CA . ASP A 1 127 ? -1.083 65.776 74.640 1.00 28.49 153 ASP A CA 1
ATOM 628 C C . ASP A 1 127 ? -0.522 67.179 74.820 1.00 27.75 153 ASP A C 1
ATOM 629 O O . ASP A 1 127 ? -1.258 68.156 74.894 1.00 28.20 153 ASP A O 1
ATOM 634 N N . PHE A 1 128 ? 0.789 67.265 74.939 1.00 27.02 154 PHE A N 1
ATOM 635 C CA . PHE A 1 128 ? 1.436 68.535 75.211 1.00 28.13 154 PHE A CA 1
ATOM 636 C C . PHE A 1 128 ? 1.585 69.323 73.931 1.00 28.27 154 PHE A C 1
ATOM 637 O O . PHE A 1 128 ? 1.900 68.755 72.903 1.00 28.12 154 PHE A O 1
ATOM 645 N N . SER A 1 129 ? 1.362 70.631 74.016 1.00 28.97 155 SER A N 1
ATOM 646 C CA . SER A 1 129 ? 1.649 71.516 72.904 1.00 29.49 155 SER A CA 1
ATOM 647 C C . SER A 1 129 ? 3.124 71.431 72.474 1.00 29.70 155 SER A C 1
ATOM 648 O O . SER A 1 129 ? 4.007 71.265 73.317 1.00 28.64 155 SER A O 1
ATOM 651 N N . PRO A 1 130 ? 3.397 71.566 71.155 1.00 29.86 156 PRO A N 1
ATOM 652 C CA . PRO A 1 130 ? 4.805 71.654 70.718 1.00 30.37 156 PRO A CA 1
ATOM 653 C C . PRO A 1 130 ? 5.572 72.827 71.355 1.00 30.28 156 PRO A C 1
ATOM 654 O O . PRO A 1 130 ? 6.796 72.791 71.409 1.00 30.34 156 PRO A O 1
ATOM 658 N N . VAL A 1 131 ? 4.862 73.843 71.831 1.00 30.67 157 VAL A N 1
ATOM 659 C CA . VAL A 1 131 ? 5.481 74.962 72.545 1.00 31.84 157 VAL A CA 1
ATOM 660 C C . VAL A 1 131 ? 5.954 74.525 73.950 1.00 33.15 157 VAL A C 1
ATOM 661 O O . VAL A 1 131 ? 6.872 75.123 74.497 1.00 33.75 157 VAL A O 1
ATOM 665 N N . GLY A 1 132 ? 5.313 73.505 74.522 1.00 32.59 158 GLY A N 1
ATOM 666 C CA . GLY A 1 132 ? 5.777 72.876 75.749 1.00 33.63 158 GLY A CA 1
ATOM 667 C C . GLY A 1 132 ? 5.198 73.441 77.035 1.00 34.22 158 GLY A C 1
ATOM 668 O O . GLY A 1 132 ? 5.500 72.945 78.144 1.00 34.61 158 GLY A O 1
ATOM 669 N N . ASP A 1 133 ? 4.356 74.457 76.899 1.00 33.92 159 ASP A N 1
ATOM 670 C CA . ASP A 1 133 ? 3.851 75.207 78.033 1.00 33.44 159 ASP A CA 1
ATOM 671 C C . ASP A 1 133 ? 2.340 75.021 78.259 1.00 32.75 159 ASP A C 1
ATOM 672 O O . ASP A 1 133 ? 1.747 75.657 79.123 1.00 32.19 159 ASP A O 1
ATOM 677 N N . ARG A 1 134 ? 1.718 74.143 77.478 1.00 32.08 160 ARG A N 1
ATOM 678 C CA . ARG A 1 134 ? 0.318 73.814 77.653 1.00 31.95 160 ARG A CA 1
ATOM 679 C C . ARG A 1 134 ? 0.115 72.335 77.336 1.00 31.27 160 ARG A C 1
ATOM 680 O O . ARG A 1 134 ? 0.925 71.718 76.609 1.00 30.23 160 ARG A O 1
ATOM 688 N N . VAL A 1 135 ? -0.958 71.773 77.893 1.00 29.55 161 VAL A N 1
ATOM 689 C CA . VAL A 1 135 ? -1.269 70.372 77.679 1.00 28.95 161 VAL A CA 1
ATOM 690 C C . VAL A 1 135 ? -2.783 70.201 77.512 1.00 28.63 161 VAL A C 1
ATOM 691 O O . VAL A 1 135 ? -3.574 70.777 78.286 1.00 30.80 161 VAL A O 1
ATOM 695 N N . ALA A 1 136 ? -3.188 69.441 76.488 1.00 28.20 162 ALA A N 1
ATOM 696 C CA . ALA A 1 136 ? -4.600 69.094 76.297 1.00 27.32 162 ALA A CA 1
ATOM 697 C C . ALA A 1 136 ? -4.899 67.738 76.948 1.00 27.49 162 ALA A C 1
ATOM 698 O O . ALA A 1 136 ? -4.038 66.865 76.991 1.00 26.95 162 ALA A O 1
ATOM 700 N N . TYR A 1 137 ? -6.126 67.555 77.426 1.00 28.04 163 TYR A N 1
ATOM 701 C CA . TYR A 1 137 ? -6.501 66.258 78.014 1.00 29.37 163 TYR A CA 1
ATOM 702 C C . TYR A 1 137 ? -8.004 66.186 78.099 1.00 29.23 163 TYR A C 1
ATOM 703 O O . TYR A 1 137 ? -8.682 67.197 77.981 1.00 28.84 163 TYR A O 1
ATOM 712 N N . VAL A 1 138 ? -8.532 64.986 78.329 1.00 29.93 164 VAL A N 1
ATOM 713 C CA . VAL A 1 138 ? -9.974 64.800 78.344 1.00 29.32 164 VAL A CA 1
ATOM 714 C C . VAL A 1 138 ? -10.354 64.346 79.750 1.00 30.88 164 VAL A C 1
ATOM 715 O O . VAL A 1 138 ? -9.701 63.452 80.300 1.00 29.99 164 VAL A O 1
ATOM 719 N N . ARG A 1 139 ? -11.376 64.983 80.323 1.00 31.63 165 ARG A N 1
ATOM 720 C CA . ARG A 1 139 ? -11.815 64.660 81.684 1.00 34.02 165 ARG A CA 1
ATOM 721 C C . ARG A 1 139 ? -13.319 64.764 81.821 1.00 34.06 165 ARG A C 1
ATOM 722 O O . ARG A 1 139 ? -13.933 65.771 81.440 1.00 33.34 165 ARG A O 1
ATOM 730 N N . ASN A 1 140 ? -13.922 63.691 82.329 1.00 34.80 166 ASN A N 1
ATOM 731 C CA . ASN A 1 140 ? -15.368 63.625 82.440 1.00 36.10 166 ASN A CA 1
ATOM 732 C C . ASN A 1 140 ? -16.054 64.087 81.131 1.00 35.07 166 ASN A C 1
ATOM 733 O O . ASN A 1 140 ? -16.943 64.943 81.129 1.00 35.29 166 ASN A O 1
ATOM 738 N N . HIS A 1 141 ? -15.605 63.492 80.019 1.00 33.72 167 HIS A N 1
ATOM 739 C CA . HIS A 1 141 ? -16.219 63.629 78.698 1.00 32.55 167 HIS A CA 1
ATOM 740 C C . HIS A 1 141 ? -15.804 64.867 77.885 1.00 31.23 167 HIS A C 1
ATOM 741 O O . HIS A 1 141 ? -16.052 64.929 76.681 1.00 29.94 167 HIS A O 1
ATOM 748 N N . ASN A 1 142 ? -15.126 65.805 78.524 1.00 30.01 168 ASN A N 1
ATOM 749 C CA . ASN A 1 142 ? -14.786 67.054 77.831 1.00 28.83 168 ASN A CA 1
ATOM 750 C C . ASN A 1 142 ? -13.296 67.316 77.656 1.00 28.31 168 ASN A C 1
ATOM 751 O O . ASN A 1 142 ? -12.459 66.832 78.428 1.00 28.57 168 ASN A O 1
ATOM 756 N N . LEU A 1 143 ? -12.990 68.118 76.638 1.00 27.59 169 LEU A N 1
ATOM 757 C CA . LEU A 1 143 ? -11.625 68.483 76.284 1.00 27.40 169 LEU A CA 1
ATOM 758 C C . LEU A 1 143 ? -11.226 69.763 77.014 1.00 27.10 169 LEU A C 1
ATOM 759 O O . LEU A 1 143 ? -11.996 70.739 77.030 1.00 27.69 169 LEU A O 1
ATOM 764 N N . TYR A 1 144 ? -10.030 69.738 77.624 1.00 27.78 170 TYR A N 1
ATOM 765 C CA . TYR A 1 144 ? -9.459 70.875 78.353 1.00 28.14 170 TYR A CA 1
ATOM 766 C C . TYR A 1 144 ? -8.070 71.180 77.870 1.00 28.40 170 TYR A C 1
ATOM 767 O O . TYR A 1 144 ? -7.398 70.300 77.321 1.00 27.01 170 TYR A O 1
ATOM 776 N N . ILE A 1 145 ? -7.634 72.424 78.099 1.00 28.20 171 ILE A N 1
ATOM 777 C CA . ILE A 1 145 ? -6.240 72.780 77.944 1.00 29.10 171 ILE A CA 1
ATOM 778 C C . ILE A 1 145 ? -5.799 73.402 79.278 1.00 30.59 171 ILE A C 1
ATOM 779 O O . ILE A 1 145 ? -6.392 74.383 79.719 1.00 30.14 171 ILE A O 1
ATOM 784 N N . ALA A 1 146 ? -4.768 72.816 79.881 1.00 30.81 172 ALA A N 1
ATOM 785 C CA . ALA A 1 146 ? -4.112 73.357 81.063 1.00 32.44 172 ALA A CA 1
ATOM 786 C C . ALA A 1 146 ? -2.808 74.051 80.675 1.00 34.05 172 ALA A C 1
ATOM 787 O O . ALA A 1 146 ? -2.014 73.545 79.876 1.00 32.97 172 ALA A O 1
ATOM 789 N N . ARG A 1 147 ? -2.596 75.227 81.248 1.00 36.01 173 ARG A N 1
ATOM 790 C CA . ARG A 1 147 ? -1.367 75.950 81.026 1.00 38.02 173 ARG A CA 1
ATOM 791 C C . ARG A 1 147 ? -0.355 75.617 82.113 1.00 38.75 173 ARG A C 1
ATOM 792 O O . ARG A 1 147 ? -0.692 75.587 83.311 1.00 38.76 173 ARG A O 1
ATOM 800 N N . GLY A 1 148 ? 0.887 75.380 81.703 1.00 39.10 174 GLY A N 1
ATOM 801 C CA . GLY A 1 148 ? 1.982 75.175 82.650 1.00 40.71 174 GLY A CA 1
ATOM 802 C C . GLY A 1 148 ? 2.242 76.406 83.508 1.00 42.28 174 GLY A C 1
ATOM 803 O O . GLY A 1 148 ? 2.090 77.550 83.049 1.00 41.17 174 GLY A O 1
ATOM 804 N N . GLY A 1 149 ? 2.604 76.165 84.767 1.00 43.58 175 GLY A N 1
ATOM 805 C CA . GLY A 1 149 ? 2.940 77.245 85.696 1.00 46.38 175 GLY A CA 1
ATOM 806 C C . GLY A 1 149 ? 4.418 77.186 86.038 1.00 48.17 175 GLY A C 1
ATOM 807 O O . GLY A 1 149 ? 4.924 76.122 86.410 1.00 47.79 175 GLY A O 1
ATOM 808 N N . LYS A 1 150 ? 5.118 78.318 85.900 1.00 50.31 176 LYS A N 1
ATOM 809 C CA . LYS A 1 150 ? 6.550 78.387 86.228 1.00 52.62 176 LYS A CA 1
ATOM 810 C C . LYS A 1 150 ? 6.743 78.371 87.742 1.00 53.56 176 LYS A C 1
ATOM 811 O O . LYS A 1 150 ? 5.923 78.926 88.471 1.00 52.74 176 LYS A O 1
ATOM 817 N N . LEU A 1 151 ? 7.824 77.737 88.205 1.00 55.45 177 LEU A N 1
ATOM 818 C CA . LEU A 1 151 ? 8.123 77.649 89.653 1.00 57.39 177 LEU A CA 1
ATOM 819 C C . LEU A 1 151 ? 7.828 78.947 90.392 1.00 58.26 177 LEU A C 1
ATOM 820 O O . LEU A 1 151 ? 8.342 80.019 90.025 1.00 58.35 177 LEU A O 1
ATOM 825 N N . GLY A 1 152 ? 6.965 78.836 91.401 1.00 59.16 178 GLY A N 1
ATOM 826 C CA . GLY A 1 152 ? 6.607 79.950 92.270 1.00 60.46 178 GLY A CA 1
ATOM 827 C C . GLY A 1 152 ? 5.986 81.147 91.583 1.00 61.41 178 GLY A C 1
ATOM 828 O O . GLY A 1 152 ? 6.184 82.282 92.016 1.00 61.97 178 GLY A O 1
ATOM 829 N N . GLU A 1 153 ? 5.240 80.914 90.506 1.00 61.70 179 GLU A N 1
ATOM 830 C CA . GLU A 1 153 ? 4.516 82.010 89.855 1.00 62.29 179 GLU A CA 1
ATOM 831 C C . GLU A 1 153 ? 3.010 81.740 89.859 1.00 61.65 179 GLU A C 1
ATOM 832 O O . GLU A 1 153 ? 2.232 82.488 89.268 1.00 61.96 179 GLU A O 1
ATOM 838 N N . GLY A 1 154 ? 2.608 80.678 90.558 1.00 61.21 180 GLY A N 1
ATOM 839 C CA . GLY A 1 154 ? 1.194 80.348 90.720 1.00 60.19 180 GLY A CA 1
ATOM 840 C C . GLY A 1 154 ? 0.577 79.731 89.471 1.00 59.57 180 GLY A C 1
ATOM 841 O O . GLY A 1 154 ? 1.186 79.734 88.390 1.00 59.70 180 GLY A O 1
ATOM 842 N N . MET A 1 155 ? -0.642 79.220 89.622 1.00 58.33 181 MET A N 1
ATOM 843 C CA . MET A 1 155 ? -1.286 78.428 88.582 1.00 57.51 181 MET A CA 1
ATOM 844 C C . MET A 1 155 ? -2.580 79.086 88.082 1.00 56.69 181 MET A C 1
ATOM 845 O O . MET A 1 155 ? -3.186 79.907 88.782 1.00 56.76 181 MET A O 1
ATOM 850 N N . SER A 1 156 ? -2.981 78.732 86.864 1.00 55.11 182 SER A N 1
ATOM 851 C CA . SER A 1 156 ? -4.237 79.215 86.287 1.00 53.90 182 SER A CA 1
ATOM 852 C C . SER A 1 156 ? -5.171 78.037 86.046 1.00 52.47 182 SER A C 1
ATOM 853 O O . SER A 1 156 ? -4.700 76.922 85.846 1.00 52.50 182 SER A O 1
ATOM 856 N N . ARG A 1 157 ? -6.481 78.279 86.065 1.00 50.56 183 ARG A N 1
ATOM 857 C CA . ARG A 1 157 ? -7.472 77.215 85.854 1.00 49.28 183 ARG A CA 1
ATOM 858 C C . ARG A 1 157 ? -7.473 76.784 84.387 1.00 46.35 183 ARG A C 1
ATOM 859 O O . ARG A 1 157 ? -7.379 77.619 83.487 1.00 45.73 183 ARG A O 1
ATOM 867 N N . ALA A 1 158 ? -7.594 75.484 84.154 1.00 43.51 184 ALA A N 1
ATOM 868 C CA . ALA A 1 158 ? -7.643 74.952 82.802 1.00 40.58 184 ALA A CA 1
ATOM 869 C C . ALA A 1 158 ? -8.808 75.549 82.008 1.00 39.17 184 ALA A C 1
ATOM 870 O O . ALA A 1 158 ? -9.816 75.973 82.568 1.00 38.52 184 ALA A O 1
ATOM 872 N N . ILE A 1 159 ? -8.662 75.576 80.692 1.00 37.37 185 ILE A N 1
ATOM 873 C CA . ILE A 1 159 ? -9.727 76.058 79.824 1.00 36.19 185 ILE A CA 1
ATOM 874 C C . ILE A 1 159 ? -10.577 74.887 79.346 1.00 34.71 185 ILE A C 1
ATOM 875 O O . ILE A 1 159 ? -10.037 73.871 78.930 1.00 34.22 185 ILE A O 1
ATOM 880 N N . ALA A 1 160 ? -11.897 75.021 79.420 1.00 33.01 186 ALA A N 1
ATOM 881 C CA . ALA A 1 160 ? -12.789 74.008 78.889 1.00 32.78 186 ALA A CA 1
ATOM 882 C C . ALA A 1 160 ? -12.979 74.290 77.421 1.00 31.91 186 ALA A C 1
ATOM 883 O O . ALA A 1 160 ? -13.596 75.283 77.058 1.00 32.13 186 ALA A O 1
ATOM 885 N N . VAL A 1 161 ? -12.444 73.425 76.562 1.00 29.99 187 VAL A N 1
ATOM 886 C CA . VAL A 1 161 ? -12.699 73.550 75.116 1.00 28.88 187 VAL A CA 1
ATOM 887 C C . VAL A 1 161 ? -14.148 73.136 74.748 1.00 28.97 187 VAL A C 1
ATOM 888 O O . VAL A 1 161 ? -14.804 73.757 73.885 1.00 28.46 187 VAL A O 1
ATOM 892 N N . THR A 1 162 ? -14.634 72.069 75.394 1.00 28.58 188 THR A N 1
ATOM 893 C CA . THR A 1 162 ? -15.981 71.572 75.171 1.00 27.71 188 THR A CA 1
ATOM 894 C C . THR A 1 162 ? -16.732 71.474 76.488 1.00 28.75 188 THR A C 1
ATOM 895 O O . THR A 1 162 ? -16.122 71.384 77.548 1.00 29.30 188 THR A O 1
ATOM 899 N N . ILE A 1 163 ? -18.059 71.529 76.416 1.00 29.73 189 ILE A N 1
ATOM 900 C CA . ILE A 1 163 ? -18.873 71.424 77.607 1.00 31.91 189 ILE A CA 1
ATOM 901 C C . ILE A 1 163 ? -20.002 70.404 77.523 1.00 31.46 189 ILE A C 1
ATOM 902 O O . ILE A 1 163 ? -20.629 70.113 78.543 1.00 33.20 189 ILE A O 1
ATOM 907 N N . ASP A 1 164 ? -20.264 69.853 76.347 1.00 29.69 190 ASP A N 1
ATOM 908 C CA . ASP A 1 164 ? -21.422 68.958 76.196 1.00 29.24 190 ASP A CA 1
ATOM 909 C C . ASP A 1 164 ? -21.050 67.478 75.902 1.00 29.10 190 ASP A C 1
ATOM 910 O O . ASP A 1 164 ? -21.871 66.713 75.349 1.00 27.95 190 ASP A O 1
ATOM 915 N N . GLY A 1 165 ? -19.825 67.102 76.263 1.00 28.88 191 GLY A N 1
ATOM 916 C CA . GLY A 1 165 ? -19.388 65.718 76.114 1.00 30.07 191 GLY A CA 1
ATOM 917 C C . GLY A 1 165 ? -20.265 64.805 76.952 1.00 31.33 191 GLY A C 1
ATOM 918 O O . GLY A 1 165 ? -20.730 65.196 78.042 1.00 29.57 191 GLY A O 1
ATOM 919 N N . THR A 1 166 ? -20.511 63.598 76.444 1.00 31.86 192 THR A N 1
ATOM 920 C CA . THR A 1 166 ? -21.139 62.556 77.245 1.00 34.32 192 THR A CA 1
ATOM 921 C C . THR A 1 166 ? -20.966 61.177 76.629 1.00 33.10 192 THR A C 1
ATOM 922 O O . THR A 1 166 ? -20.234 61.013 75.652 1.00 31.22 192 THR A O 1
ATOM 926 N N . GLU A 1 167 ? -21.692 60.197 77.176 1.00 32.62 193 GLU A N 1
ATOM 927 C CA . GLU A 1 167 ? -21.592 58.820 76.656 1.00 32.57 193 GLU A CA 1
ATOM 928 C C . GLU A 1 167 ? -21.738 58.649 75.147 1.00 31.31 193 GLU A C 1
ATOM 929 O O . GLU A 1 167 ? -21.011 57.836 74.568 1.00 32.00 193 GLU A O 1
ATOM 935 N N . THR A 1 168 ? -22.664 59.370 74.517 1.00 29.63 194 THR A N 1
ATOM 936 C CA . THR A 1 168 ? -22.860 59.257 73.055 1.00 28.99 194 THR A CA 1
ATOM 937 C C . THR A 1 168 ? -22.184 60.359 72.233 1.00 27.74 194 THR A C 1
ATOM 938 O O . THR A 1 168 ? -22.376 60.423 71.022 1.00 27.34 194 THR A O 1
ATOM 942 N N . LEU A 1 169 ? -21.403 61.206 72.886 1.00 27.35 195 LEU A N 1
ATOM 943 C CA . LEU A 1 169 ? -20.751 62.347 72.191 1.00 26.21 195 LEU A CA 1
ATOM 944 C C . LEU A 1 169 ? -19.351 62.489 72.742 1.00 25.69 195 LEU A C 1
ATOM 945 O O . LEU A 1 169 ? -19.131 63.028 73.835 1.00 25.65 195 LEU A O 1
ATOM 950 N N . VAL A 1 170 ? -18.383 61.997 71.975 1.00 25.01 196 VAL A N 1
ATOM 951 C CA . VAL A 1 170 ? -17.049 61.799 72.513 1.00 24.63 196 VAL A CA 1
ATOM 952 C C . VAL A 1 170 ? -16.098 62.870 71.925 1.00 24.35 196 VAL A C 1
ATOM 953 O O . VAL A 1 170 ? -16.016 63.006 70.715 1.00 24.67 196 VAL A O 1
ATOM 957 N N . TYR A 1 171 ? -15.353 63.570 72.765 1.00 24.59 197 TYR A N 1
ATOM 958 C CA . TYR A 1 171 ? -14.421 64.619 72.268 1.00 24.58 197 TYR A CA 1
ATOM 959 C C . TYR A 1 171 ? -12.971 64.290 72.577 1.00 24.38 197 TYR A C 1
ATOM 960 O O . TYR A 1 171 ? -12.672 63.781 73.670 1.00 25.47 197 TYR A O 1
ATOM 969 N N . GLY A 1 172 ? -12.057 64.585 71.641 1.00 23.56 198 GLY A N 1
ATOM 970 C CA . GLY A 1 172 ? -10.621 64.556 71.924 1.00 23.09 198 GLY A CA 1
ATOM 971 C C . GLY A 1 172 ? -10.026 63.159 72.096 1.00 24.03 198 GLY A C 1
ATOM 972 O O . GLY A 1 172 ? -8.935 63.001 72.634 1.00 24.16 198 GLY A O 1
ATOM 973 N N . GLN A 1 173 ? -10.774 62.134 71.683 1.00 24.02 199 GLN A N 1
ATOM 974 C CA . GLN A 1 173 ? -10.317 60.743 71.783 1.00 24.85 199 GLN A CA 1
ATOM 975 C C . GLN A 1 173 ? -10.225 60.087 70.424 1.00 23.90 199 GLN A C 1
ATOM 976 O O . GLN A 1 173 ? -10.782 60.604 69.478 1.00 23.59 199 GLN A O 1
ATOM 982 N N . ALA A 1 174 ? -9.569 58.917 70.355 1.00 23.48 200 ALA A N 1
ATOM 983 C CA . ALA A 1 174 ? -9.523 58.120 69.130 1.00 23.28 200 ALA A CA 1
ATOM 984 C C . ALA A 1 174 ? -10.927 57.764 68.654 1.00 24.09 200 ALA A C 1
ATOM 985 O O . ALA A 1 174 ? -11.857 57.534 69.467 1.00 24.39 200 ALA A O 1
ATOM 987 N N . VAL A 1 175 ? -11.100 57.741 67.340 1.00 23.08 201 VAL A N 1
ATOM 988 C CA . VAL A 1 175 ? -12.379 57.414 66.727 1.00 22.63 201 VAL A CA 1
ATOM 989 C C . VAL A 1 175 ? -12.161 56.323 65.696 1.00 21.99 201 VAL A C 1
ATOM 990 O O . VAL A 1 175 ? -11.029 55.901 65.521 1.00 22.85 201 VAL A O 1
ATOM 994 N N . HIS A 1 176 ? -13.236 55.894 65.030 1.00 20.81 202 HIS A N 1
ATOM 995 C CA . HIS A 1 176 ? -13.165 54.893 63.948 1.00 20.63 202 HIS A CA 1
ATOM 996 C C . HIS A 1 176 ? -12.500 53.592 64.413 1.00 21.18 202 HIS A C 1
ATOM 997 O O . HIS A 1 176 ? -11.803 52.933 63.635 1.00 20.85 202 HIS A O 1
ATOM 1004 N N . GLN A 1 177 ? -12.704 53.252 65.692 1.00 21.26 203 GLN A N 1
ATOM 1005 C CA . GLN A 1 177 ? -12.158 52.024 66.282 1.00 22.09 203 GLN A CA 1
ATOM 1006 C C . GLN A 1 177 ? -10.640 51.908 66.135 1.00 22.30 203 GLN A C 1
ATOM 1007 O O . GLN A 1 177 ? -10.102 50.794 66.036 1.00 21.71 203 GLN A O 1
ATOM 1013 N N . ARG A 1 178 ? -9.944 53.057 66.138 1.00 22.19 204 ARG A N 1
ATOM 1014 C CA . ARG A 1 178 ? -8.477 53.101 66.055 1.00 22.78 204 ARG A CA 1
ATOM 1015 C C . ARG A 1 178 ? -7.947 52.495 64.756 1.00 22.25 204 ARG A C 1
ATOM 1016 O O . ARG A 1 178 ? -6.788 52.040 64.696 1.00 24.27 204 ARG A O 1
ATOM 1024 N N . GLU A 1 179 ? -8.767 52.518 63.716 1.00 21.53 205 GLU A N 1
ATOM 1025 C CA . GLU A 1 179 ? -8.303 52.104 62.397 1.00 21.97 205 GLU A CA 1
ATOM 1026 C C . GLU A 1 179 ? -7.578 53.289 61.726 1.00 22.86 205 GLU A C 1
ATOM 1027 O O . GLU A 1 179 ? -7.576 54.410 62.278 1.00 21.74 205 GLU A O 1
ATOM 1033 N N . PHE A 1 180 ? -6.954 53.041 60.563 1.00 22.97 206 PHE A N 1
ATOM 1034 C CA . PHE A 1 180 ? -6.362 54.120 59.774 1.00 23.70 206 PHE A CA 1
ATOM 1035 C C . PHE A 1 180 ? -5.262 54.893 60.502 1.00 23.88 206 PHE A C 1
ATOM 1036 O O . PHE A 1 180 ? -5.068 56.086 60.240 1.00 22.55 206 PHE A O 1
ATOM 1044 N N . GLY A 1 181 ? -4.560 54.222 61.425 1.00 23.43 207 GLY A N 1
ATOM 1045 C CA . GLY A 1 181 ? -3.481 54.836 62.190 1.00 23.34 207 GLY A CA 1
ATOM 1046 C C . GLY A 1 181 ? -3.917 55.778 63.315 1.00 24.42 207 GLY A C 1
ATOM 1047 O O . GLY A 1 181 ? -3.083 56.464 63.913 1.00 23.82 207 GLY A O 1
ATOM 1048 N N . ILE A 1 182 ? -5.218 55.828 63.593 1.00 23.23 208 ILE A N 1
ATOM 1049 C CA . ILE A 1 182 ? -5.757 56.771 64.564 1.00 23.28 208 ILE A CA 1
ATOM 1050 C C . ILE A 1 182 ? -5.503 56.233 65.963 1.00 23.64 208 ILE A C 1
ATOM 1051 O O . ILE A 1 182 ? -6.010 55.163 66.323 1.00 22.65 208 ILE A O 1
ATOM 1056 N N . GLU A 1 183 ? -4.716 56.966 66.743 1.00 24.16 209 GLU A N 1
ATOM 1057 C CA . GLU A 1 183 ? -4.366 56.535 68.103 1.00 27.45 209 GLU A CA 1
ATOM 1058 C C . GLU A 1 183 ? -4.836 57.517 69.165 1.00 26.05 209 GLU A C 1
ATOM 1059 O O . GLU A 1 183 ? -4.764 57.225 70.361 1.00 25.51 209 GLU A O 1
ATOM 1065 N N . LYS A 1 184 ? -5.298 58.695 68.746 1.00 24.55 210 LYS A N 1
ATOM 1066 C CA . LYS A 1 184 ? -5.679 59.744 69.716 1.00 23.75 210 LYS A CA 1
ATOM 1067 C C . LYS A 1 184 ? -6.674 60.662 69.044 1.00 24.22 210 LYS A C 1
ATOM 1068 O O . LYS A 1 184 ? -7.005 60.443 67.881 1.00 23.45 210 LYS A O 1
ATOM 1074 N N . GLY A 1 185 ? -7.195 61.640 69.789 1.00 23.39 211 GLY A N 1
ATOM 1075 C CA . GLY A 1 185 ? -8.175 62.535 69.225 1.00 23.25 211 GLY A CA 1
ATOM 1076 C C . GLY A 1 185 ? -7.853 64.008 69.363 1.00 23.28 211 GLY A C 1
ATOM 1077 O O . GLY A 1 185 ? -8.751 64.814 69.228 1.00 22.13 211 GLY A O 1
ATOM 1078 N N . THR A 1 186 ? -6.590 64.342 69.642 1.00 23.87 212 THR A N 1
ATOM 1079 C CA . THR A 1 186 ? -6.145 65.748 69.753 1.00 23.58 212 THR A CA 1
ATOM 1080 C C . THR A 1 186 ? -4.949 65.987 68.829 1.00 24.06 212 THR A C 1
ATOM 1081 O O . THR A 1 186 ? -4.076 65.111 68.708 1.00 23.71 212 THR A O 1
ATOM 1085 N N . PHE A 1 187 ? -4.890 67.152 68.163 1.00 23.56 213 PHE A N 1
ATOM 1086 C CA . PHE A 1 187 ? -3.830 67.399 67.171 1.00 23.60 213 PHE A CA 1
ATOM 1087 C C . PHE A 1 187 ? -3.440 68.880 67.244 1.00 24.62 213 PHE A C 1
ATOM 1088 O O . PHE A 1 187 ? -4.140 69.710 66.666 1.00 24.87 213 PHE A O 1
ATOM 1096 N N . TRP A 1 188 ? -2.359 69.202 67.961 1.00 24.23 214 TRP A N 1
ATOM 1097 C CA . TRP A 1 188 ? -1.910 70.598 68.073 1.00 25.66 214 TRP A CA 1
ATOM 1098 C C . TRP A 1 188 ? -1.344 71.059 66.711 1.00 24.68 214 TRP A C 1
ATOM 1099 O O . TRP A 1 188 ? -0.681 70.278 66.041 1.00 24.47 214 TRP A O 1
ATOM 1110 N N . SER A 1 189 ? -1.596 72.315 66.345 1.00 24.47 215 SER A N 1
ATOM 1111 C CA . SER A 1 189 ? -0.933 72.947 65.221 1.00 25.81 215 SER A CA 1
ATOM 1112 C C . SER A 1 189 ? 0.553 73.098 65.571 1.00 26.05 215 SER A C 1
ATOM 1113 O O . SER A 1 189 ? 0.894 73.146 66.739 1.00 26.93 215 SER A O 1
ATOM 1116 N N . PRO A 1 190 ? 1.449 73.101 64.562 1.00 27.34 216 PRO A N 1
ATOM 1117 C CA . PRO A 1 190 ? 2.862 73.028 64.943 1.00 27.83 216 PRO A CA 1
ATOM 1118 C C . PRO A 1 190 ? 3.464 74.220 65.730 1.00 28.11 216 PRO A C 1
ATOM 1119 O O . PRO A 1 190 ? 4.548 74.081 66.322 1.00 27.59 216 PRO A O 1
ATOM 1123 N N . LYS A 1 191 ? 2.787 75.366 65.747 1.00 27.60 217 LYS A N 1
ATOM 1124 C CA . LYS A 1 191 ? 3.284 76.498 66.538 1.00 28.02 217 LYS A CA 1
ATOM 1125 C C . LYS A 1 191 ? 2.431 76.666 67.794 1.00 28.16 217 LYS A C 1
ATOM 1126 O O . LYS A 1 191 ? 2.569 77.648 68.520 1.00 28.02 217 LYS A O 1
ATOM 1132 N N . GLY A 1 192 ? 1.548 75.698 68.056 1.00 27.02 218 GLY A N 1
ATOM 1133 C CA . GLY A 1 192 ? 0.716 75.768 69.261 1.00 26.92 218 GLY A CA 1
ATOM 1134 C C . GLY A 1 192 ? -0.425 76.767 69.229 1.00 27.15 218 GLY A C 1
ATOM 1135 O O . GLY A 1 192 ? -1.073 77.009 70.259 1.00 27.17 218 GLY A O 1
ATOM 1136 N N . SER A 1 193 ? -0.727 77.322 68.055 1.00 25.79 219 SER A N 1
ATOM 1137 C CA . SER A 1 193 ? -1.785 78.317 67.962 1.00 26.63 219 SER A CA 1
ATOM 1138 C C . SER A 1 193 ? -3.169 77.727 68.055 1.00 25.72 219 SER A C 1
ATOM 1139 O O . SER A 1 193 ? -4.094 78.420 68.431 1.00 25.45 219 SER A O 1
ATOM 1142 N N . CYS A 1 194 ? -3.314 76.460 67.661 1.00 25.88 220 CYS A N 1
ATOM 1143 C CA . CYS A 1 194 ? -4.628 75.842 67.570 1.00 25.36 220 CYS A CA 1
ATOM 1144 C C . CYS A 1 194 ? -4.549 74.393 68.045 1.00 25.02 220 CYS A C 1
ATOM 1145 O O . CYS A 1 194 ? -3.517 73.750 67.926 1.00 24.98 220 CYS A O 1
ATOM 1148 N N . LEU A 1 195 ? -5.689 73.893 68.488 1.00 25.34 221 LEU A N 1
ATOM 1149 C CA . LEU A 1 195 ? -5.842 72.493 68.875 1.00 24.18 221 LEU A CA 1
ATOM 1150 C C . LEU A 1 195 ? -6.987 71.910 68.037 1.00 24.23 221 LEU A C 1
ATOM 1151 O O . LEU A 1 195 ? -8.143 72.289 68.197 1.00 24.25 221 LEU A O 1
ATOM 1156 N N . ALA A 1 196 ? -6.662 71.024 67.100 1.00 23.46 222 ALA A N 1
ATOM 1157 C CA . ALA A 1 196 ? -7.724 70.310 66.400 1.00 23.29 222 ALA A CA 1
ATOM 1158 C C . ALA A 1 196 ? -8.125 69.079 67.228 1.00 23.03 222 ALA A C 1
ATOM 1159 O O . ALA A 1 196 ? -7.306 68.544 67.980 1.00 23.83 222 ALA A O 1
ATOM 1161 N N . PHE A 1 197 ? -9.369 68.629 67.079 1.00 23.00 223 PHE A N 1
ATOM 1162 C CA . PHE A 1 197 ? -9.863 67.508 67.903 1.00 23.03 223 PHE A CA 1
ATOM 1163 C C . PHE A 1 197 ? -11.037 66.833 67.215 1.00 22.92 223 PHE A C 1
ATOM 1164 O O . PHE A 1 197 ? -11.760 67.463 66.430 1.00 24.20 223 PHE A O 1
ATOM 1172 N N . TYR A 1 198 ? -11.235 65.540 67.496 1.00 22.53 224 TYR A N 1
ATOM 1173 C CA . TYR A 1 198 ? -12.388 64.819 66.985 1.00 22.91 224 TYR A CA 1
ATOM 1174 C C . TYR A 1 198 ? -13.606 65.038 67.869 1.00 23.03 224 TYR A C 1
ATOM 1175 O O . TYR A 1 198 ? -13.468 65.107 69.096 1.00 24.58 224 TYR A O 1
ATOM 1184 N N . ARG A 1 199 ? -14.764 65.130 67.228 1.00 23.39 225 ARG A N 1
ATOM 1185 C CA . ARG A 1 199 ? -16.069 65.056 67.856 1.00 23.60 225 ARG A CA 1
ATOM 1186 C C . ARG A 1 199 ? -16.785 63.856 67.228 1.00 23.39 225 ARG A C 1
ATOM 1187 O O . ARG A 1 199 ? -17.047 63.827 65.997 1.00 23.10 225 ARG A O 1
ATOM 1195 N N . MET A 1 200 ? -17.083 62.859 68.063 1.00 23.44 226 MET A N 1
ATOM 1196 C CA . MET A 1 200 ? -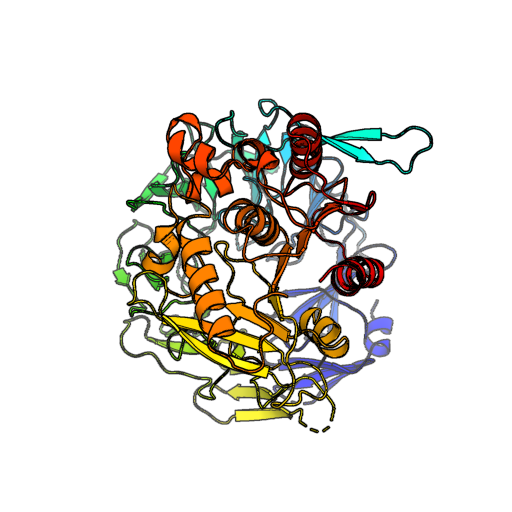17.731 61.636 67.587 1.00 22.80 226 MET A CA 1
ATOM 1197 C C . MET A 1 200 ? -19.115 61.514 68.180 1.00 22.87 226 MET A C 1
ATOM 1198 O O . MET A 1 200 ? -19.254 61.247 69.378 1.00 23.64 226 MET A O 1
ATOM 1203 N N . ASP A 1 201 ? -20.139 61.692 67.351 1.00 22.80 227 ASP A N 1
ATOM 1204 C CA . ASP A 1 201 ? -21.522 61.447 67.759 1.00 23.56 227 ASP A CA 1
ATOM 1205 C C . ASP A 1 201 ? -21.835 59.990 67.468 1.00 23.52 227 ASP A C 1
ATOM 1206 O O . ASP A 1 201 ? -21.858 59.587 66.321 1.00 22.60 227 ASP A O 1
ATOM 1211 N N . GLN A 1 202 ? -21.987 59.191 68.519 1.00 24.14 228 GLN A N 1
ATOM 1212 C CA . GLN A 1 202 ? -22.243 57.756 68.336 1.00 24.96 228 GLN A CA 1
ATOM 1213 C C . GLN A 1 202 ? -23.669 57.410 68.828 1.00 26.07 228 GLN A C 1
ATOM 1214 O O . GLN A 1 202 ? -23.982 56.251 69.171 1.00 25.31 228 GLN A O 1
ATOM 1220 N N . SER A 1 203 ? -24.530 58.421 68.841 1.00 26.13 229 SER A N 1
ATOM 1221 C CA . SER A 1 203 ? -25.888 58.243 69.384 1.00 27.43 229 SER A CA 1
ATOM 1222 C C . SER A 1 203 ? -26.729 57.316 68.495 1.00 27.92 229 SER A C 1
ATOM 1223 O O . SER A 1 203 ? -27.755 56.796 68.941 1.00 28.68 229 SER A O 1
ATOM 1226 N N . MET A 1 204 ? -26.315 57.117 67.237 1.00 26.13 230 MET A N 1
ATOM 1227 C CA . MET A 1 204 ? -27.003 56.237 66.303 1.00 26.50 230 MET A CA 1
ATOM 1228 C C . MET A 1 204 ? -26.487 54.780 66.294 1.00 26.09 230 MET A C 1
ATOM 1229 O O . MET A 1 204 ? -26.980 53.940 65.529 1.00 25.89 230 MET A O 1
ATOM 1234 N N . VAL A 1 205 ? -25.457 54.512 67.085 1.00 25.35 231 VAL A N 1
ATOM 1235 C CA . VAL A 1 205 ? -24.843 53.189 67.142 1.00 24.24 231 VAL A CA 1
ATOM 1236 C C . VAL A 1 205 ? -25.553 52.382 68.236 1.00 24.87 231 VAL A C 1
ATOM 1237 O O . VAL A 1 205 ? -25.724 52.874 69.327 1.00 24.88 231 VAL A O 1
ATOM 1241 N N . LYS A 1 206 ? -25.981 51.166 67.936 1.00 25.00 232 LYS A N 1
ATOM 1242 C CA . LYS A 1 206 ? -26.610 50.314 68.952 1.00 25.32 232 LYS A CA 1
ATOM 1243 C C . LYS A 1 206 ? -25.525 49.667 69.787 1.00 24.85 232 LYS A C 1
ATOM 1244 O O . LYS A 1 206 ? -24.719 48.913 69.253 1.00 25.12 232 LYS A O 1
ATOM 1250 N N . PRO A 1 207 ? -25.505 49.947 71.100 1.00 25.58 233 PRO A N 1
ATOM 1251 C CA . PRO A 1 207 ? -24.427 49.530 71.995 1.00 25.54 233 PRO A CA 1
ATOM 1252 C C . PRO A 1 207 ? -24.490 48.083 72.478 1.00 25.18 233 PRO A C 1
ATOM 1253 O O . PRO A 1 207 ? -25.540 47.429 72.407 1.00 27.03 233 PRO A O 1
ATOM 1257 N N . THR A 1 208 ? -23.354 47.623 72.984 1.00 24.77 234 THR A N 1
ATOM 1258 C CA . THR A 1 208 ? -23.171 46.289 73.575 1.00 23.64 234 THR A CA 1
ATOM 1259 C C . THR A 1 208 ? -22.900 46.522 75.062 1.00 23.50 234 THR A C 1
ATOM 1260 O O . THR A 1 208 ? -22.152 47.419 75.400 1.00 22.00 234 THR A O 1
ATOM 1264 N N . PRO A 1 209 ? -23.525 45.725 75.956 1.00 23.74 235 PRO A N 1
ATOM 1265 C CA . PRO A 1 209 ? -23.259 45.875 77.402 1.00 23.77 235 PRO A CA 1
ATOM 1266 C C . PRO A 1 209 ? -21.882 45.356 77.778 1.00 23.43 235 PRO A C 1
ATOM 1267 O O . PRO A 1 209 ? -21.473 44.246 77.384 1.00 25.45 235 PRO A O 1
ATOM 1271 N N . ILE A 1 210 ? -21.164 46.151 78.528 1.00 22.06 236 ILE A N 1
ATOM 1272 C CA . ILE A 1 210 ? -19.917 45.728 79.123 1.00 21.20 236 ILE A CA 1
ATOM 1273 C C . ILE A 1 210 ? -20.166 45.713 80.643 1.00 21.88 236 ILE A C 1
ATOM 1274 O O . ILE A 1 210 ? -20.531 46.730 81.239 1.00 22.65 236 ILE A O 1
ATOM 1279 N N . VAL A 1 211 ? -20.036 44.548 81.247 1.00 21.00 237 VAL A N 1
ATOM 1280 C CA . VAL A 1 211 ? -20.524 44.385 82.631 1.00 21.29 237 VAL A CA 1
ATOM 1281 C C . VAL A 1 211 ? -19.368 44.256 83.594 1.00 22.17 237 VAL A C 1
ATOM 1282 O O . VAL A 1 211 ? -18.473 43.430 83.404 1.00 22.65 237 VAL A O 1
ATOM 1286 N N . ASP A 1 212 ? -19.389 45.094 84.624 1.00 21.92 238 ASP A N 1
ATOM 1287 C CA . ASP A 1 212 ? -18.438 45.061 85.707 1.00 22.89 238 ASP A CA 1
ATOM 1288 C C . ASP A 1 212 ? -19.058 44.172 86.785 1.00 22.41 238 ASP A C 1
ATOM 1289 O O . ASP A 1 212 ? -20.087 44.552 87.397 1.00 21.90 238 ASP A O 1
ATOM 1294 N N . TYR A 1 213 ? -18.468 42.990 86.993 1.00 20.51 239 TYR A N 1
ATOM 1295 C CA . TYR A 1 213 ? -19.004 42.044 87.991 1.00 21.31 239 TYR A CA 1
ATOM 1296 C C . TYR A 1 213 ? -18.568 42.272 89.441 1.00 20.90 239 TYR A C 1
ATOM 1297 O O . TYR A 1 213 ? -19.021 41.558 90.338 1.00 21.27 239 TYR A O 1
ATOM 1306 N N . HIS A 1 214 ? -17.697 43.260 89.687 1.00 21.03 240 HIS A N 1
ATOM 1307 C CA . HIS A 1 214 ? -17.109 43.428 91.024 1.00 21.75 240 HIS A CA 1
ATOM 1308 C C . HIS A 1 214 ? -17.989 44.119 92.080 1.00 22.07 240 HIS A C 1
ATOM 1309 O O . HIS A 1 214 ? -17.884 43.769 93.256 1.00 22.80 240 HIS A O 1
ATOM 1316 N N . PRO A 1 215 ? -18.838 45.094 91.686 1.00 22.43 241 PRO A N 1
ATOM 1317 C CA . PRO A 1 215 ? -19.770 45.660 92.682 1.00 24.00 241 PRO A CA 1
ATOM 1318 C C . PRO A 1 215 ? -20.732 44.585 93.228 1.00 23.79 241 PRO A C 1
ATOM 1319 O O . PRO A 1 215 ? -20.919 43.522 92.594 1.00 23.13 241 PRO A O 1
ATOM 1323 N N . LEU A 1 216 ? -21.341 44.849 94.389 1.00 22.18 242 LEU A N 1
ATOM 1324 C CA . LEU A 1 216 ? -22.308 43.882 94.930 1.00 22.25 242 LEU A CA 1
ATOM 1325 C C . LEU A 1 216 ? -23.276 43.403 93.862 1.00 22.79 242 LEU A C 1
ATOM 1326 O O . LEU A 1 216 ? -23.384 42.211 93.620 1.00 22.53 242 LEU A O 1
ATOM 1331 N N . GLU A 1 217 ? -24.002 44.346 93.243 1.00 23.21 243 GLU A N 1
ATOM 1332 C CA . GLU A 1 217 ? -24.808 44.053 92.072 1.00 22.82 243 GLU A CA 1
ATOM 1333 C C . GLU A 1 217 ? -23.989 44.498 90.883 1.00 22.84 243 GLU A C 1
ATOM 1334 O O . GLU A 1 217 ? -23.516 45.639 90.858 1.00 23.21 243 GLU A O 1
ATOM 1340 N N . ALA A 1 218 ? -23.863 43.615 89.904 1.00 22.09 244 ALA A N 1
ATOM 1341 C CA . ALA A 1 218 ? -23.079 43.887 88.677 1.00 22.03 244 ALA A CA 1
ATOM 1342 C C . ALA A 1 218 ? -23.604 45.124 87.974 1.00 23.34 244 ALA A C 1
ATOM 1343 O O . ALA A 1 218 ? -24.803 45.402 88.018 1.00 22.13 244 ALA A O 1
ATOM 1345 N N . GLU A 1 219 ? -22.696 45.870 87.333 1.00 23.15 245 GLU A N 1
ATOM 1346 C CA . GLU A 1 219 ? -23.053 47.127 86.683 1.00 24.86 245 GLU A CA 1
ATOM 1347 C C . GLU A 1 219 ? -22.675 47.100 85.208 1.00 24.91 245 GLU A C 1
ATOM 1348 O O . GLU A 1 219 ? -21.539 46.785 84.869 1.00 24.60 245 GLU A O 1
ATOM 1354 N N . SER A 1 220 ? -23.615 47.417 84.329 1.00 26.36 246 SER A N 1
ATOM 1355 C CA . SER A 1 220 ? -23.319 47.403 82.895 1.00 28.29 246 SER A CA 1
ATOM 1356 C C . SER A 1 220 ? -23.161 48.820 82.384 1.00 28.34 246 SER A C 1
ATOM 1357 O O . SER A 1 220 ? -23.786 49.736 82.908 1.00 27.63 246 SER A O 1
ATOM 1360 N N . LYS A 1 221 ? -22.336 48.985 81.359 1.00 27.08 247 LYS A N 1
ATOM 1361 C CA . LYS A 1 221 ? -22.129 50.280 80.707 1.00 27.66 247 LYS A CA 1
ATOM 1362 C C . LYS A 1 221 ? -22.214 49.990 79.208 1.00 27.10 247 LYS A C 1
ATOM 1363 O O . LYS A 1 221 ? -21.697 48.959 78.771 1.00 26.61 247 LYS A O 1
ATOM 1369 N N . PRO A 1 222 ? -22.906 50.853 78.435 1.00 25.91 248 PRO A N 1
ATOM 1370 C CA . PRO A 1 222 ? -22.974 50.602 76.999 1.00 25.25 248 PRO A CA 1
ATOM 1371 C C . PRO A 1 222 ? -21.645 50.904 76.329 1.00 24.91 248 PRO A C 1
ATOM 1372 O O . PRO A 1 222 ? -20.986 51.916 76.642 1.00 24.12 248 PRO A O 1
ATOM 1376 N N . LEU A 1 223 ? -21.256 50.006 75.429 1.00 23.29 249 LEU A N 1
ATOM 1377 C CA . LEU A 1 223 ? -20.102 50.224 74.582 1.00 22.32 249 LEU A CA 1
ATOM 1378 C C . LEU A 1 223 ? -20.657 50.432 73.175 1.00 22.39 249 LEU A C 1
ATOM 1379 O O . LEU A 1 223 ? -21.291 49.530 72.607 1.00 21.50 249 LEU A O 1
ATOM 1384 N N . TYR A 1 224 ? -20.422 51.622 72.604 1.00 22.79 250 TYR A N 1
ATOM 1385 C CA . TYR A 1 224 ? -20.968 51.961 71.286 1.00 22.87 250 TYR A CA 1
ATOM 1386 C C . TYR A 1 224 ? -20.108 51.370 70.141 1.00 23.81 250 TYR A C 1
ATOM 1387 O O . TYR A 1 224 ? -19.462 52.073 69.361 1.00 23.49 250 TYR A O 1
ATOM 1396 N N . TYR A 1 225 ? -20.157 50.049 70.033 1.00 22.84 251 TYR A N 1
ATOM 1397 C CA . TYR A 1 225 ? -19.304 49.288 69.140 1.00 22.91 251 TYR A CA 1
ATOM 1398 C C . TYR A 1 225 ? -20.073 49.051 67.864 1.00 23.42 251 TYR A C 1
ATOM 1399 O O . TYR A 1 225 ? -21.047 48.266 67.843 1.00 23.79 251 TYR A O 1
ATOM 1408 N N . PRO A 1 226 ? -19.652 49.721 66.769 1.00 22.87 252 PRO A N 1
ATOM 1409 C CA . PRO A 1 226 ? -20.429 49.646 65.548 1.00 22.73 252 PRO A CA 1
ATOM 1410 C C . PRO A 1 226 ? -20.092 48.411 64.712 1.00 22.64 252 PRO A C 1
ATOM 1411 O O . PRO A 1 226 ? -18.983 48.273 64.190 1.00 22.84 252 PRO A O 1
ATOM 1415 N N . MET A 1 227 ? -21.052 47.500 64.611 1.00 21.83 253 MET A N 1
ATOM 1416 C CA . MET A 1 227 ? -20.799 46.214 63.979 1.00 21.61 253 MET A CA 1
ATOM 1417 C C . MET A 1 227 ? -20.944 46.278 62.467 1.00 22.24 253 MET A C 1
ATOM 1418 O O . MET A 1 227 ? -21.658 47.133 61.940 1.00 22.25 253 MET A O 1
ATOM 1423 N N . ALA A 1 228 ? -20.241 45.385 61.771 1.00 23.21 254 ALA A N 1
ATOM 1424 C CA . ALA A 1 228 ? -20.299 45.291 60.307 1.00 23.72 254 ALA A CA 1
ATOM 1425 C C . ALA A 1 228 ? -21.730 45.420 59.764 1.00 24.23 254 ALA A C 1
ATOM 1426 O O . ALA A 1 228 ? -22.683 44.785 60.292 1.00 24.70 254 ALA A O 1
ATOM 1428 N N . GLY A 1 229 ? -21.871 46.268 58.737 1.00 23.77 255 GLY A N 1
ATOM 1429 C CA . GLY A 1 229 ? -23.147 46.497 58.039 1.00 25.52 255 GLY A CA 1
ATOM 1430 C C . GLY A 1 229 ? -24.137 47.407 58.735 1.00 26.31 255 GLY A C 1
ATOM 1431 O O . GLY A 1 229 ? -25.221 47.671 58.185 1.00 27.71 255 GLY A O 1
ATOM 1432 N N . THR A 1 230 ? -23.818 47.872 59.946 1.00 25.17 256 THR A N 1
ATOM 1433 C CA . THR A 1 230 ? -24.766 48.720 60.706 1.00 25.30 256 THR A CA 1
ATOM 1434 C C . THR A 1 230 ? -24.443 50.228 60.483 1.00 25.92 256 THR A C 1
ATOM 1435 O O . THR A 1 230 ? -23.444 50.550 59.823 1.00 25.50 256 THR A O 1
ATOM 1439 N N . PRO A 1 231 ? -25.295 51.156 60.993 1.00 26.80 257 PRO A N 1
ATOM 1440 C CA . PRO A 1 231 ? -24.944 52.579 60.933 1.00 27.61 257 PRO A CA 1
ATOM 1441 C C . PRO A 1 231 ? -23.662 52.917 61.669 1.00 27.77 257 PRO A C 1
ATOM 1442 O O . PRO A 1 231 ? -23.491 52.536 62.830 1.00 29.16 257 PRO A O 1
ATOM 1446 N N . SER A 1 232 ? -22.761 53.649 61.011 1.00 27.83 258 SER A N 1
ATOM 1447 C CA . SER A 1 232 ? -21.520 54.014 61.685 1.00 25.99 258 SER A CA 1
ATOM 1448 C C . SER A 1 232 ? -21.738 55.263 62.545 1.00 26.82 258 SER A C 1
ATOM 1449 O O . SER A 1 232 ? -22.806 55.919 62.454 1.00 26.71 258 SER A O 1
ATOM 1452 N N . HIS A 1 233 ? -20.749 55.594 63.380 1.00 24.68 259 HIS A N 1
ATOM 1453 C CA . HIS A 1 233 ? -20.758 56.855 64.113 1.00 24.43 259 HIS A CA 1
ATOM 1454 C C . HIS A 1 233 ? -20.436 58.013 63.151 1.00 24.26 259 HIS A C 1
ATOM 1455 O O . HIS A 1 233 ? -20.027 57.771 62.006 1.00 23.75 259 HIS A O 1
ATOM 1462 N N . HIS A 1 234 ? -20.642 59.258 63.621 1.00 24.75 260 HIS A N 1
ATOM 1463 C CA . HIS A 1 234 ? -20.406 60.465 62.808 1.00 24.63 260 HIS A CA 1
ATOM 1464 C C . HIS A 1 234 ? -19.314 61.282 63.455 1.00 24.51 260 HIS A C 1
ATOM 1465 O O . HIS A 1 234 ? -19.460 61.772 64.594 1.00 25.30 260 HIS A O 1
ATOM 1472 N N . VAL A 1 235 ? -18.183 61.367 62.760 1.00 23.05 261 VAL A N 1
ATOM 1473 C CA . VAL A 1 235 ? -17.030 62.099 63.277 1.00 22.04 261 VAL A CA 1
ATOM 1474 C C . VAL A 1 235 ? -16.940 63.425 62.503 1.00 22.30 261 VAL A C 1
ATOM 1475 O O . VAL A 1 235 ? -17.083 63.446 61.256 1.00 21.89 261 VAL A O 1
ATOM 1479 N N . THR A 1 236 ? -16.754 64.506 63.247 1.00 23.45 262 THR A N 1
ATOM 1480 C CA . THR A 1 236 ? -16.330 65.780 62.679 1.00 23.95 262 THR A CA 1
ATOM 1481 C C . THR A 1 236 ? -15.073 66.239 63.381 1.00 24.08 262 THR A C 1
ATOM 1482 O O . THR A 1 236 ? -14.659 65.667 64.426 1.00 23.28 262 THR A O 1
ATOM 1486 N N . VAL A 1 237 ? -14.424 67.249 62.790 1.00 23.10 263 VAL A N 1
ATOM 1487 C CA . VAL A 1 237 ? -13.165 67.746 63.324 1.00 23.11 263 VAL A CA 1
ATOM 1488 C C . VAL A 1 237 ? -13.353 69.210 63.726 1.00 23.59 263 VAL A C 1
ATOM 1489 O O . VAL A 1 237 ? -13.699 70.022 62.892 1.00 23.76 263 VAL A O 1
ATOM 1493 N N . GLY A 1 238 ? -13.141 69.516 65.003 1.00 24.27 264 GLY A N 1
ATOM 1494 C CA . GLY A 1 238 ? -13.183 70.908 65.482 1.00 24.54 264 GLY A CA 1
ATOM 1495 C C . GLY A 1 238 ? -11.763 71.425 65.544 1.00 24.84 264 GLY A C 1
ATOM 1496 O O . GLY A 1 238 ? -10.808 70.631 65.640 1.00 25.00 264 GLY A O 1
ATOM 1497 N N . ILE A 1 239 ? -11.616 72.751 65.467 1.00 25.28 265 ILE A N 1
ATOM 1498 C CA . ILE A 1 239 ? -10.325 73.418 65.703 1.00 24.35 265 ILE A CA 1
ATOM 1499 C C . ILE A 1 239 ? -10.585 74.557 66.671 1.00 24.99 265 ILE A C 1
ATOM 1500 O O . ILE A 1 239 ? -11.347 75.479 66.362 1.00 24.59 265 ILE A O 1
ATOM 1505 N N . TYR A 1 240 ? -9.936 74.481 67.818 1.00 25.27 266 TYR A N 1
ATOM 1506 C CA . TYR A 1 240 ? -10.048 75.487 68.855 1.00 25.55 266 TYR A CA 1
ATOM 1507 C C . TYR A 1 240 ? -8.870 76.426 68.622 1.00 25.15 266 TYR A C 1
ATOM 1508 O O . TYR A 1 240 ? -7.711 75.984 68.620 1.00 25.59 266 TYR A O 1
ATOM 1517 N N . HIS A 1 241 ? -9.161 77.715 68.419 1.00 25.92 267 HIS A N 1
ATOM 1518 C CA . HIS A 1 241 ? -8.092 78.761 68.257 1.00 25.78 267 HIS A CA 1
ATOM 1519 C C . HIS A 1 241 ? -7.761 79.402 69.606 1.00 25.77 267 HIS A C 1
ATOM 1520 O O . HIS A 1 241 ? -8.621 80.071 70.190 1.00 25.62 267 HIS A O 1
ATOM 1527 N N . LEU A 1 242 ? -6.540 79.191 70.110 1.00 27.54 268 LEU A N 1
ATOM 1528 C CA . LEU A 1 242 ? -6.188 79.627 71.474 1.00 29.20 268 LEU A CA 1
ATOM 1529 C C . LEU A 1 242 ? -6.291 81.137 71.645 1.00 30.76 268 LEU A C 1
ATOM 1530 O O . LEU A 1 242 ? -6.750 81.585 72.683 1.00 32.64 268 LEU A O 1
ATOM 1535 N N . ALA A 1 243 ? -5.922 81.909 70.619 1.00 31.22 269 ALA A N 1
ATOM 1536 C CA . ALA A 1 243 ? -5.910 83.390 70.735 1.00 32.36 269 ALA A CA 1
ATOM 1537 C C . ALA A 1 243 ? -7.310 83.970 70.913 1.00 32.95 269 ALA A C 1
ATOM 1538 O O . ALA A 1 243 ? -7.491 84.970 71.625 1.00 35.04 269 ALA A O 1
ATOM 1540 N N . THR A 1 244 ? -8.306 83.373 70.267 1.00 32.02 270 THR A N 1
ATOM 1541 C CA . THR A 1 244 ? -9.646 83.945 70.293 1.00 31.81 270 THR A CA 1
ATOM 1542 C C . THR A 1 244 ? -10.633 83.153 71.125 1.00 32.27 270 THR A C 1
ATOM 1543 O O . THR A 1 244 ? -11.728 83.638 71.417 1.00 30.93 270 THR A O 1
ATOM 1547 N N . GLY A 1 245 ? -10.263 81.914 71.448 1.00 32.86 271 GLY A N 1
ATOM 1548 C CA . GLY A 1 245 ? -11.167 81.002 72.151 1.00 33.32 271 GLY A CA 1
ATOM 1549 C C . GLY A 1 245 ? -12.325 80.547 71.286 1.00 33.65 271 GLY A C 1
ATOM 1550 O O . GLY A 1 245 ? -13.353 80.089 71.800 1.00 34.76 271 GLY A O 1
ATOM 1551 N N . LYS A 1 246 ? -12.176 80.673 69.971 1.00 33.00 272 LYS A N 1
ATOM 1552 C CA . LYS A 1 246 ? -13.233 80.316 69.035 1.00 33.49 272 LYS A CA 1
ATOM 1553 C C . LYS A 1 246 ? -12.995 78.891 68.511 1.00 31.91 272 LYS A C 1
ATOM 1554 O O . LYS A 1 246 ? -11.854 78.492 68.312 1.00 30.53 272 LYS A O 1
ATOM 1560 N N . THR A 1 247 ? -14.078 78.161 68.275 1.00 30.01 273 THR A N 1
ATOM 1561 C CA . THR A 1 247 ? -14.009 76.836 67.632 1.00 29.88 273 THR A CA 1
ATOM 1562 C C . THR A 1 247 ? -14.678 76.873 66.258 1.00 29.08 273 THR A C 1
ATOM 1563 O O . THR A 1 247 ? -15.780 77.400 66.130 1.00 29.15 273 THR A O 1
ATOM 1567 N N . VAL A 1 248 ? -14.028 76.298 65.245 1.00 28.02 274 VAL A N 1
ATOM 1568 C CA . VAL A 1 248 ? -14.645 76.101 63.931 1.00 27.95 274 VAL A CA 1
ATOM 1569 C C . VAL A 1 248 ? -14.589 74.620 63.582 1.00 26.87 274 VAL A C 1
ATOM 1570 O O . VAL A 1 248 ? -13.625 73.956 63.926 1.00 26.52 274 VAL A O 1
ATOM 1574 N N . TYR A 1 249 ? -15.626 74.107 62.923 1.00 26.05 275 TYR A N 1
ATOM 1575 C CA . TYR A 1 249 ? -15.603 72.715 62.476 1.00 26.33 275 TYR A CA 1
ATOM 1576 C C . TYR A 1 249 ? -15.300 72.637 60.995 1.00 26.47 275 TYR A C 1
ATOM 1577 O O . TYR A 1 249 ? -15.850 73.432 60.205 1.00 26.50 275 TYR A O 1
ATOM 1586 N N . LEU A 1 250 ? -14.456 71.666 60.610 1.00 25.06 276 LEU A N 1
ATOM 1587 C CA . LEU A 1 250 ? -14.226 71.404 59.184 1.00 25.15 276 LEU A CA 1
ATOM 1588 C C . LEU A 1 250 ? -15.522 71.069 58.469 1.00 25.58 276 LEU A C 1
ATOM 1589 O O . LEU A 1 250 ? -16.331 70.288 58.967 1.00 25.85 276 LEU A O 1
ATOM 1594 N N . GLN A 1 251 ? -15.672 71.614 57.260 1.00 26.35 277 GLN A N 1
ATOM 1595 C CA . GLN A 1 251 ? -16.884 71.428 56.486 1.00 27.62 277 GLN A CA 1
ATOM 1596 C C . GLN A 1 251 ? -16.695 70.186 55.628 1.00 26.83 277 GLN A C 1
ATOM 1597 O O . GLN A 1 251 ? -16.637 70.258 54.408 1.00 27.16 277 GLN A O 1
ATOM 1603 N N . THR A 1 252 ? -16.584 69.033 56.307 1.00 26.39 278 THR A N 1
ATOM 1604 C CA . THR A 1 252 ? -16.311 67.754 55.661 1.00 26.72 278 THR A CA 1
ATOM 1605 C C . THR A 1 252 ? -17.540 67.202 54.903 1.00 27.89 278 THR A C 1
ATOM 1606 O O . THR A 1 252 ? -17.403 66.352 54.034 1.00 28.41 278 THR A O 1
ATOM 1610 N N . GLY A 1 253 ? -18.731 67.677 55.247 1.00 29.99 279 GLY A N 1
ATOM 1611 C CA . GLY A 1 253 ? -19.948 67.347 54.469 1.00 31.51 279 GLY A CA 1
ATOM 1612 C C . GLY A 1 253 ? -20.404 65.886 54.524 1.00 32.65 279 GLY A C 1
ATOM 1613 O O . GLY A 1 253 ? -20.144 65.184 55.508 1.00 31.83 279 GLY A O 1
ATOM 1614 N N . GLU A 1 254 ? -21.058 65.443 53.444 1.00 32.91 280 GLU A N 1
ATOM 1615 C CA . GLU A 1 254 ? -21.766 64.161 53.360 1.00 33.57 280 GLU A CA 1
ATOM 1616 C C . GLU A 1 254 ? -20.965 63.186 52.520 1.00 32.82 280 GLU A C 1
ATOM 1617 O O . GLU A 1 254 ? -20.310 63.610 51.557 1.00 31.97 280 GLU A O 1
ATOM 1623 N N . PRO A 1 255 ? -21.064 61.870 52.807 1.00 31.94 281 PRO A N 1
ATOM 1624 C CA . PRO A 1 255 ? -21.866 61.223 53.850 1.00 30.64 281 PRO A CA 1
ATOM 1625 C C . PRO A 1 255 ? -21.250 61.431 55.211 1.00 29.66 281 PRO A C 1
ATOM 1626 O O . PRO A 1 255 ? -20.030 61.510 55.338 1.00 28.05 281 PRO A O 1
ATOM 1630 N N . LYS A 1 256 ? -22.100 61.548 56.221 1.00 27.43 282 LYS A N 1
ATOM 1631 C CA . LYS A 1 256 ? -21.626 61.839 57.557 1.00 27.45 282 LYS A CA 1
ATOM 1632 C C . LYS A 1 256 ? -20.798 60.702 58.156 1.00 26.51 282 LYS A C 1
ATOM 1633 O O . LYS A 1 256 ? -20.032 60.919 59.107 1.00 25.95 282 LYS A O 1
ATOM 1639 N N . GLU A 1 257 ? -20.988 59.501 57.612 1.00 26.25 283 GLU A N 1
ATOM 1640 C CA . GLU A 1 257 ? -20.205 58.330 58.007 1.00 26.11 283 GLU A CA 1
ATOM 1641 C C . GLU A 1 257 ? -18.762 58.298 57.499 1.00 26.44 283 GLU A C 1
ATOM 1642 O O . GLU A 1 257 ? -17.995 57.377 57.865 1.00 25.78 283 GLU A O 1
ATOM 1648 N N . LYS A 1 258 ? -18.370 59.255 56.644 1.00 25.49 284 LYS A N 1
ATOM 1649 C CA . LYS A 1 258 ? -17.033 59.213 56.050 1.00 25.90 284 LYS A CA 1
ATOM 1650 C C . LYS A 1 258 ? -15.955 59.171 57.146 1.00 24.43 284 LYS A C 1
ATOM 1651 O O . LYS A 1 258 ? -16.134 59.743 58.246 1.00 23.91 284 LYS A O 1
ATOM 1657 N N . PHE A 1 259 ? -14.862 58.454 56.867 1.00 22.80 285 PHE A N 1
ATOM 1658 C CA . PHE A 1 259 ? -13.805 58.301 57.836 1.00 21.34 285 PHE A CA 1
ATOM 1659 C C . PHE A 1 259 ? -12.807 59.401 57.676 1.00 21.35 285 PHE A C 1
ATOM 1660 O O . PHE A 1 259 ? -12.306 59.630 56.576 1.00 21.22 285 PHE A O 1
ATOM 1668 N N . LEU A 1 260 ? -12.547 60.109 58.770 1.00 20.65 286 LEU A N 1
ATOM 1669 C CA . LEU A 1 260 ? -11.687 61.291 58.743 1.00 20.93 286 LEU A CA 1
ATOM 1670 C C . LEU A 1 260 ? -10.380 60.890 59.416 1.00 21.14 286 LEU A C 1
ATOM 1671 O O . LEU A 1 260 ? -10.331 60.705 60.647 1.00 21.54 286 LEU A O 1
ATOM 1676 N N . THR A 1 261 ? -9.328 60.712 58.605 1.00 20.69 287 THR A N 1
ATOM 1677 C CA . THR A 1 261 ? -8.112 60.112 59.092 1.00 21.20 287 THR A CA 1
ATOM 1678 C C . THR A 1 261 ? -6.856 60.928 58.828 1.00 21.57 287 THR A C 1
ATOM 1679 O O . THR A 1 261 ? -6.829 61.814 57.943 1.00 22.44 287 THR A O 1
ATOM 1683 N N . ASN A 1 262 ? -5.806 60.589 59.577 1.00 21.40 288 ASN A N 1
ATOM 1684 C CA . ASN A 1 262 ? -4.453 61.126 59.356 1.00 22.71 288 ASN A CA 1
ATOM 1685 C C . ASN A 1 262 ? -4.401 62.646 59.276 1.00 22.42 288 ASN A C 1
ATOM 1686 O O . ASN A 1 262 ? -3.782 63.226 58.376 1.00 23.55 288 ASN A O 1
ATOM 1691 N N . LEU A 1 263 ? -5.050 63.294 60.238 1.00 22.50 289 LEU A N 1
ATOM 1692 C CA . LEU A 1 263 ? -5.044 64.766 60.321 1.00 23.09 289 LEU A CA 1
ATOM 1693 C C . LEU A 1 263 ? -3.620 65.277 60.348 1.00 23.36 289 LEU A C 1
ATOM 1694 O O . LEU A 1 263 ? -2.781 64.724 61.065 1.00 23.14 289 LEU A O 1
ATOM 1699 N N . SER A 1 264 ? -3.313 66.296 59.533 1.00 23.71 290 SER A N 1
ATOM 1700 C CA . SER A 1 264 ? -1.928 66.718 59.361 1.00 23.55 290 SER A CA 1
ATOM 1701 C C . SER A 1 264 ? -1.943 68.220 59.136 1.00 23.32 290 SER A C 1
ATOM 1702 O O . SER A 1 264 ? -2.525 68.678 58.167 1.00 22.71 290 SER A O 1
ATOM 1705 N N . TRP A 1 265 ? -1.329 68.976 60.036 1.00 23.89 291 TRP A N 1
ATOM 1706 C CA . TRP A 1 265 ? -1.367 70.437 59.950 1.00 24.07 291 TRP A CA 1
ATOM 1707 C C . TRP A 1 265 ? -0.339 70.939 58.928 1.00 25.31 291 TRP A C 1
ATOM 1708 O O . TRP A 1 265 ? 0.765 70.377 58.836 1.00 23.58 291 TRP A O 1
ATOM 1719 N N . SER A 1 266 ? -0.656 72.014 58.184 1.00 24.85 292 SER A N 1
ATOM 1720 C CA . SER A 1 266 ? 0.392 72.695 57.440 1.00 26.03 292 SER A CA 1
ATOM 1721 C C . SER A 1 266 ? 1.385 73.328 58.419 1.00 26.19 292 SER A C 1
ATOM 1722 O O . SER A 1 266 ? 1.023 73.763 59.510 1.00 27.01 292 SER A O 1
ATOM 1725 N N . PRO A 1 267 ? 2.664 73.382 58.034 1.00 27.18 293 PRO A N 1
ATOM 1726 C CA . PRO A 1 267 ? 3.646 74.055 58.867 1.00 27.17 293 PRO A CA 1
ATOM 1727 C C . PRO A 1 267 ? 3.252 75.491 59.235 1.00 27.65 293 PRO A C 1
ATOM 1728 O O . PRO A 1 267 ? 3.530 75.940 60.361 1.00 28.08 293 PRO A O 1
ATOM 1732 N N . ASP A 1 268 ? 2.574 76.209 58.333 1.00 27.52 294 ASP A N 1
ATOM 1733 C CA . ASP A 1 268 ? 2.217 77.587 58.658 1.00 27.75 294 ASP A CA 1
ATOM 1734 C C . ASP A 1 268 ? 0.903 77.726 59.403 1.00 28.22 294 ASP A C 1
ATOM 1735 O O . ASP A 1 268 ? 0.506 78.845 59.704 1.00 26.79 294 ASP A O 1
ATOM 1740 N N . GLU A 1 269 ? 0.240 76.590 59.697 1.00 26.48 295 GLU A N 1
ATOM 1741 C CA . GLU A 1 269 ? -0.978 76.530 60.539 1.00 26.62 295 GLU A CA 1
ATOM 1742 C C . GLU A 1 269 ? -2.237 77.040 59.832 1.00 27.00 295 GLU A C 1
ATOM 1743 O O . GLU A 1 269 ? -3.296 77.161 60.454 1.00 27.39 295 GLU A O 1
ATOM 1749 N N . ASN A 1 270 ? -2.127 77.353 58.547 1.00 26.02 296 ASN A N 1
ATOM 1750 C CA . ASN A 1 270 ? -3.269 77.870 57.804 1.00 26.26 296 ASN A CA 1
ATOM 1751 C C . ASN A 1 270 ? -4.239 76.798 57.269 1.00 25.13 296 ASN A C 1
ATOM 1752 O O . ASN A 1 270 ? -5.412 77.087 57.048 1.00 24.81 296 ASN A O 1
ATOM 1757 N N . ILE A 1 271 ? -3.728 75.576 57.090 1.00 24.29 297 ILE A N 1
ATOM 1758 C CA . ILE A 1 271 ? -4.468 74.481 56.459 1.00 24.14 297 ILE A CA 1
ATOM 1759 C C . ILE A 1 271 ? -4.367 73.247 57.356 1.00 23.79 297 ILE A C 1
ATOM 1760 O O . ILE A 1 271 ? -3.298 72.939 57.899 1.00 23.05 297 ILE A O 1
ATOM 1765 N N . LEU A 1 272 ? -5.501 72.587 57.537 1.00 23.79 298 LEU A N 1
ATOM 1766 C CA . LEU A 1 272 ? -5.523 71.224 58.110 1.00 23.85 298 LEU A CA 1
ATOM 1767 C C . LEU A 1 272 ? -5.858 70.236 57.012 1.00 23.22 298 LEU A C 1
ATOM 1768 O O . LEU A 1 272 ? -6.932 70.345 56.386 1.00 23.58 298 LEU A O 1
ATOM 1773 N N . TYR A 1 273 ? -4.936 69.298 56.738 1.00 22.83 299 TYR A N 1
ATOM 1774 C CA . TYR A 1 273 ? -5.154 68.235 55.745 1.00 22.14 299 TYR A CA 1
ATOM 1775 C C . TYR A 1 273 ? -5.789 67.016 56.413 1.00 22.59 299 TYR A C 1
ATOM 1776 O O . TYR A 1 273 ? -5.446 66.694 57.572 1.00 22.12 299 TYR A O 1
ATOM 1785 N N . VAL A 1 274 ? -6.669 66.342 55.675 1.00 22.25 300 VAL A N 1
ATOM 1786 C CA . VAL A 1 274 ? -7.388 65.144 56.163 1.00 23.40 300 VAL A CA 1
ATOM 1787 C C . VAL A 1 274 ? -7.420 64.133 55.017 1.00 23.33 300 VAL A C 1
ATOM 1788 O O . VAL A 1 274 ? -7.729 64.489 53.871 1.00 23.75 300 VAL A O 1
ATOM 1792 N N . ALA A 1 275 ? -7.113 62.878 55.332 1.00 23.83 301 ALA A N 1
ATOM 1793 C CA . ALA A 1 275 ? -7.303 61.760 54.391 1.00 22.74 301 ALA A CA 1
ATOM 1794 C C . ALA A 1 275 ? -8.662 61.132 54.663 1.00 23.66 301 ALA A C 1
ATOM 1795 O O . ALA A 1 275 ? -8.888 60.526 55.726 1.00 23.48 301 ALA A O 1
ATOM 1797 N N . GLU A 1 276 ? -9.589 61.318 53.726 1.00 23.46 302 GLU A N 1
ATOM 1798 C CA . GLU A 1 276 ? -10.974 60.925 53.913 1.00 23.93 302 GLU A CA 1
ATOM 1799 C C . GLU A 1 276 ? -11.170 59.586 53.206 1.00 24.71 302 GLU A C 1
ATOM 1800 O O . GLU A 1 276 ? -10.777 59.430 52.037 1.00 24.74 302 GLU A O 1
ATOM 1806 N N . VAL A 1 277 ? -11.762 58.627 53.907 1.00 23.44 303 VAL A N 1
ATOM 1807 C CA . VAL A 1 277 ? -11.960 57.302 53.311 1.00 22.41 303 VAL A CA 1
ATOM 1808 C C . VAL A 1 277 ? -13.456 56.996 53.265 1.00 22.92 303 VAL A C 1
ATOM 1809 O O . VAL A 1 277 ? -14.182 57.265 54.248 1.00 23.01 303 VAL A O 1
ATOM 1813 N N . ASN A 1 278 ? -13.922 56.469 52.130 1.00 22.11 304 ASN A N 1
ATOM 1814 C CA . ASN A 1 278 ? -15.342 56.170 51.960 1.00 23.38 304 ASN A CA 1
ATOM 1815 C C . ASN A 1 278 ? -15.757 54.904 52.709 1.00 23.34 304 ASN A C 1
ATOM 1816 O O . ASN A 1 278 ? -14.890 54.127 53.176 1.00 22.21 304 ASN A O 1
ATOM 1821 N N . ARG A 1 279 ? -17.065 54.654 52.798 1.00 24.11 305 ARG A N 1
ATOM 1822 C CA . ARG A 1 279 ? -17.549 53.498 53.554 1.00 25.55 305 ARG A CA 1
ATOM 1823 C C . ARG A 1 279 ? -17.059 52.172 52.957 1.00 25.31 305 ARG A C 1
ATOM 1824 O O . ARG A 1 279 ? -16.731 51.221 53.703 1.00 25.65 305 ARG A O 1
ATOM 1832 N N . ALA A 1 280 ? -17.012 52.097 51.628 1.00 25.13 306 ALA A N 1
ATOM 1833 C CA . ALA A 1 280 ? -16.485 50.911 50.944 1.00 24.95 306 ALA A CA 1
ATOM 1834 C C . ALA A 1 280 ? -15.012 50.676 51.213 1.00 24.86 306 ALA A C 1
ATOM 1835 O O . ALA A 1 280 ? -14.512 49.584 50.977 1.00 26.13 306 ALA A O 1
ATOM 1837 N N . GLN A 1 281 ? -14.300 51.729 51.597 1.00 23.68 307 GLN A N 1
ATOM 1838 C CA . GLN A 1 281 ? -12.855 51.676 51.844 1.00 22.94 307 GLN A CA 1
ATOM 1839 C C . GLN A 1 281 ? -12.026 51.388 50.586 1.00 23.19 307 GLN A C 1
ATOM 1840 O O . GLN A 1 281 ? -10.934 50.807 50.673 1.00 22.96 307 GLN A O 1
ATOM 1846 N N . ASN A 1 282 ? -12.521 51.848 49.438 1.00 22.80 308 ASN A N 1
ATOM 1847 C CA . ASN A 1 282 ? -11.780 51.705 48.179 1.00 24.87 308 ASN A CA 1
ATOM 1848 C C . ASN A 1 282 ? -11.420 53.065 47.538 1.00 24.84 308 ASN A C 1
ATOM 1849 O O . ASN A 1 282 ? -10.902 53.140 46.403 1.00 24.54 308 ASN A O 1
ATOM 1854 N N . GLU A 1 283 ? -11.638 54.136 48.302 1.00 25.04 309 GLU A N 1
ATOM 1855 C CA . GLU A 1 283 ? -11.261 55.471 47.869 1.00 25.48 309 GLU A CA 1
ATOM 1856 C C . GLU A 1 283 ? -10.730 56.303 49.024 1.00 25.67 309 GLU A C 1
ATOM 1857 O O . GLU A 1 283 ? -11.366 56.376 50.082 1.00 25.70 309 GLU A O 1
ATOM 1863 N N . CYS A 1 284 ? -9.555 56.911 48.829 1.00 25.51 310 CYS A N 1
ATOM 1864 C CA . CYS A 1 284 ? -9.007 57.822 49.851 1.00 25.44 310 CYS A CA 1
ATOM 1865 C C . CYS A 1 284 ? -8.758 59.186 49.173 1.00 25.36 310 CYS A C 1
ATOM 1866 O O . CYS A 1 284 ? -8.044 59.231 48.184 1.00 26.67 310 CYS A O 1
ATOM 1869 N N . LYS A 1 285 ? -9.365 60.264 49.675 1.00 25.18 311 LYS A N 1
ATOM 1870 C CA . LYS A 1 285 ? -9.128 61.619 49.151 1.00 23.82 311 LYS A CA 1
ATOM 1871 C C . LYS A 1 285 ? -8.359 62.404 50.172 1.00 23.29 311 LYS A C 1
ATOM 1872 O O . LYS A 1 285 ? -8.819 62.529 51.317 1.00 22.53 311 LYS A O 1
ATOM 1878 N N . VAL A 1 286 ? -7.213 62.954 49.775 1.00 21.95 312 VAL A N 1
ATOM 1879 C CA . VAL A 1 286 ? -6.436 63.830 50.651 1.00 22.61 312 VAL A CA 1
ATOM 1880 C C . VAL A 1 286 ? -6.897 65.260 50.347 1.00 23.54 312 VAL A C 1
ATOM 1881 O O . VAL A 1 286 ? -6.738 65.765 49.207 1.00 23.45 312 VAL A O 1
ATOM 1885 N N . ASN A 1 287 ? -7.529 65.865 51.356 1.00 23.78 313 ASN A N 1
ATOM 1886 C CA . ASN A 1 287 ? -8.233 67.142 51.201 1.00 23.92 313 ASN A CA 1
ATOM 1887 C C . ASN A 1 287 ? -7.604 68.209 52.086 1.00 24.31 313 ASN A C 1
ATOM 1888 O O . ASN A 1 287 ? -7.138 67.906 53.193 1.00 25.45 313 ASN A O 1
ATOM 1893 N N . ALA A 1 288 ? -7.629 69.462 51.630 1.00 23.12 314 ALA A N 1
ATOM 1894 C CA . ALA A 1 288 ? -7.149 70.603 52.425 1.00 23.79 314 ALA A CA 1
ATOM 1895 C C . ALA A 1 288 ? -8.357 71.414 52.873 1.00 23.89 314 ALA A C 1
ATOM 1896 O O . ALA A 1 288 ? -9.288 71.645 52.070 1.00 23.88 314 ALA A O 1
ATOM 1898 N N . TYR A 1 289 ? -8.360 71.801 54.155 1.00 23.43 315 TYR A N 1
ATOM 1899 C CA . TYR A 1 289 ? -9.403 72.632 54.760 1.00 24.20 315 TYR A CA 1
ATOM 1900 C C . TYR A 1 289 ? -8.737 73.875 55.348 1.00 24.51 315 TYR A C 1
ATOM 1901 O O . TYR A 1 289 ? -7.614 73.801 55.841 1.00 23.93 315 TYR A O 1
ATOM 1910 N N . ASP A 1 290 ? -9.443 75.008 55.276 1.00 25.04 316 ASP A N 1
ATOM 1911 C CA . ASP A 1 290 ? -8.971 76.258 55.865 1.00 25.37 316 ASP A CA 1
ATOM 1912 C C . ASP A 1 290 ? -9.107 76.164 57.393 1.00 25.15 316 ASP A C 1
ATOM 1913 O O . ASP A 1 290 ? -10.212 76.014 57.893 1.00 24.20 316 ASP A O 1
ATOM 1918 N N . ALA A 1 291 ? -8.012 76.320 58.136 1.00 25.89 317 ALA A N 1
ATOM 1919 C CA . ALA A 1 291 ? -8.072 76.231 59.610 1.00 26.77 317 ALA A CA 1
ATOM 1920 C C . ALA A 1 291 ? -8.850 77.370 60.264 1.00 28.43 317 ALA A C 1
ATOM 1921 O O . ALA A 1 291 ? -9.359 77.217 61.377 1.00 27.34 317 ALA A O 1
ATOM 1923 N N . GLU A 1 292 ? -8.908 78.523 59.590 1.00 29.43 318 GLU A N 1
ATOM 1924 C CA . GLU A 1 292 ? -9.597 79.690 60.157 1.00 30.18 318 GLU A CA 1
ATOM 1925 C C . GLU A 1 292 ? -11.101 79.546 60.066 1.00 28.95 318 GLU A C 1
ATOM 1926 O O . GLU A 1 292 ? -11.815 79.929 60.975 1.00 28.79 318 GLU A O 1
ATOM 1932 N N . THR A 1 293 ? -11.597 79.069 58.932 1.00 27.30 319 THR A N 1
ATOM 1933 C CA . THR A 1 293 ? -13.053 79.073 58.697 1.00 27.70 319 THR A CA 1
ATOM 1934 C C . THR A 1 293 ? -13.654 77.678 58.687 1.00 27.59 319 THR A C 1
ATOM 1935 O O . THR A 1 293 ? -14.876 77.535 58.777 1.00 28.11 319 THR A O 1
ATOM 1939 N N . GLY A 1 294 ? -12.803 76.668 58.538 1.00 26.54 320 GLY A N 1
ATOM 1940 C CA . GLY A 1 294 ? -13.265 75.253 58.360 1.00 25.66 320 GLY A CA 1
ATOM 1941 C C . GLY A 1 294 ? -13.649 74.926 56.924 1.00 25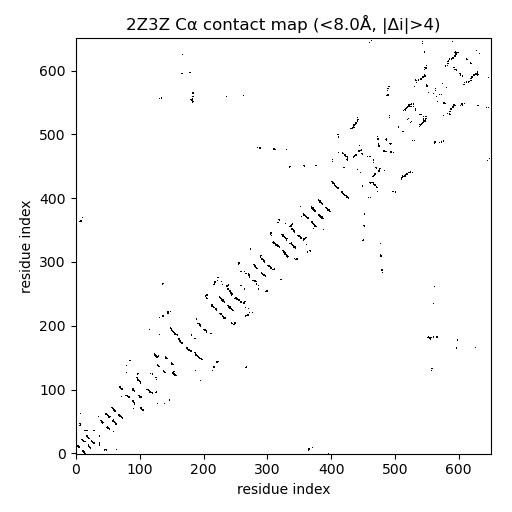.72 320 GLY A C 1
ATOM 1942 O O . GLY A 1 294 ? -14.038 73.792 56.612 1.00 25.14 320 GLY A O 1
ATOM 1943 N N . ARG A 1 295 ? -13.613 75.924 56.029 1.00 24.49 321 ARG A N 1
ATOM 1944 C CA . ARG A 1 295 ? 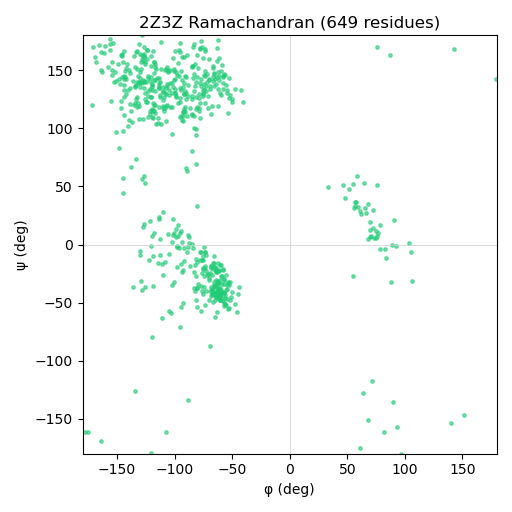-14.043 75.681 54.659 1.00 25.11 321 ARG A CA 1
ATOM 1945 C C . ARG A 1 295 ? -13.145 74.719 53.889 1.00 24.62 321 ARG A C 1
ATOM 1946 O O . ARG A 1 295 ? -11.916 74.732 54.032 1.00 23.09 321 ARG A O 1
ATOM 1954 N N . PHE A 1 296 ? -13.779 73.919 53.033 1.00 25.42 322 PHE A N 1
ATOM 1955 C CA . PHE A 1 296 ? -13.046 73.063 52.090 1.00 25.97 322 PHE A CA 1
ATOM 1956 C C . PHE A 1 296 ? -12.241 73.927 51.138 1.00 26.77 322 PHE A C 1
ATOM 1957 O O . PHE A 1 296 ? -12.772 74.909 50.608 1.00 26.28 322 PHE A O 1
ATOM 1965 N N . VAL A 1 297 ? -10.975 73.574 50.917 1.00 26.14 323 VAL A N 1
ATOM 1966 C CA . VAL A 1 297 ? -10.094 74.330 50.009 1.00 26.27 323 VAL A CA 1
ATOM 1967 C C . VAL A 1 297 ? -9.909 73.580 48.686 1.00 26.75 323 VAL A C 1
ATOM 1968 O O . VAL A 1 297 ? -10.243 74.108 47.612 1.00 25.86 323 VAL A O 1
ATOM 1972 N N . ARG A 1 298 ? -9.420 72.336 48.751 1.00 26.23 324 ARG A N 1
ATOM 1973 C CA . ARG A 1 298 ? -9.228 71.555 47.530 1.00 26.66 324 ARG A CA 1
ATOM 1974 C C . ARG A 1 298 ? -8.923 70.095 47.851 1.00 26.45 324 ARG A C 1
ATOM 1975 O O . ARG A 1 298 ? -8.512 69.763 48.976 1.00 26.39 324 ARG A O 1
ATOM 1983 N N . THR A 1 299 ? -9.103 69.238 46.865 1.00 25.55 325 THR A N 1
ATOM 1984 C CA . THR A 1 299 ? -8.705 67.840 46.991 1.00 25.60 325 THR A CA 1
ATOM 1985 C C . THR A 1 299 ? -7.352 67.790 46.340 1.00 26.16 325 THR A C 1
ATOM 1986 O O . THR A 1 299 ? -7.214 68.210 45.174 1.00 25.85 325 THR A O 1
ATOM 1990 N N . LEU A 1 300 ? -6.338 67.363 47.080 1.00 24.50 326 LEU A N 1
ATOM 1991 C CA . LEU A 1 300 ? -5.011 67.261 46.502 1.00 24.46 326 LEU A CA 1
ATOM 1992 C C . LEU A 1 300 ? -4.903 66.078 45.540 1.00 25.14 326 LEU A C 1
ATOM 1993 O O . LEU A 1 300 ? -4.444 66.231 44.394 1.00 25.58 326 LEU A O 1
ATOM 1998 N N . PHE A 1 301 ? -5.288 64.890 46.001 1.00 23.89 327 PHE A N 1
ATOM 1999 C CA . PHE A 1 301 ? -5.206 63.692 45.180 1.00 24.47 327 PHE A CA 1
ATOM 2000 C C . PHE A 1 301 ? -6.137 62.623 45.785 1.00 25.15 327 PHE A C 1
ATOM 2001 O O . PHE A 1 301 ? -6.620 62.766 46.930 1.00 23.62 327 PHE A O 1
ATOM 2009 N N . VAL A 1 302 ? -6.417 61.600 44.985 1.00 24.34 328 VAL A N 1
ATOM 2010 C CA . VAL A 1 302 ? -7.313 60.528 45.363 1.00 25.73 328 VAL A CA 1
ATOM 2011 C C . VAL A 1 302 ? -6.543 59.250 45.041 1.00 26.66 328 VAL A C 1
ATOM 2012 O O . VAL A 1 302 ? -5.806 59.187 44.014 1.00 26.70 328 VAL A O 1
ATOM 2016 N N . GLU A 1 303 ? -6.656 58.282 45.943 1.00 26.03 329 GLU A N 1
ATOM 2017 C CA . GLU A 1 303 ? -6.150 56.934 45.704 1.00 27.06 329 GLU A CA 1
ATOM 2018 C C . GLU A 1 303 ? -7.333 55.994 45.680 1.00 26.59 329 GLU A C 1
ATOM 2019 O O . GLU A 1 303 ? -8.263 56.169 46.451 1.00 25.45 329 GLU A O 1
ATOM 2025 N N . THR A 1 304 ? -7.288 54.982 44.812 1.00 26.66 330 THR A N 1
ATOM 2026 C CA . THR A 1 304 ? -8.360 53.995 44.728 1.00 27.88 330 THR A CA 1
ATOM 2027 C C . THR A 1 304 ? -7.684 52.620 44.636 1.00 27.35 330 THR A C 1
ATOM 2028 O O . THR A 1 304 ? -6.466 52.522 44.352 1.00 27.24 330 THR A O 1
ATOM 2032 N N . ASP A 1 305 ? -8.443 51.569 44.912 1.00 27.08 331 ASP A N 1
ATOM 2033 C CA . ASP A 1 305 ? -7.897 50.207 44.862 1.00 27.39 331 ASP A CA 1
ATOM 2034 C C . ASP A 1 305 ? -9.032 49.263 44.517 1.00 27.40 331 ASP A C 1
ATOM 2035 O O . ASP A 1 305 ? -10.172 49.498 44.893 1.00 26.39 331 ASP A O 1
ATOM 2040 N N . LYS A 1 306 ? -8.693 48.184 43.820 1.00 28.56 332 LYS A N 1
ATOM 2041 C CA . LYS A 1 306 ? -9.610 47.087 43.541 1.00 30.10 332 LYS A CA 1
ATOM 2042 C C . LYS A 1 306 ? -10.229 46.510 44.806 1.00 29.16 332 LYS A C 1
ATOM 2043 O O . LYS A 1 306 ? -11.390 46.100 44.801 1.00 29.50 332 LYS A O 1
ATOM 2049 N N . HIS A 1 307 ? -9.430 46.431 45.864 1.00 28.36 333 HIS A N 1
ATOM 2050 C CA . HIS A 1 307 ? -9.833 45.723 47.092 1.00 27.20 333 HIS A CA 1
ATOM 2051 C C . HIS A 1 307 ? -10.042 46.739 48.197 1.00 26.50 333 HIS A C 1
ATOM 2052 O O . HIS A 1 307 ? -11.147 46.868 48.683 1.00 26.62 333 HIS A O 1
ATOM 2059 N N . TYR A 1 308 ? -8.979 47.442 48.583 1.00 25.45 334 TYR A N 1
ATOM 2060 C CA . TYR A 1 308 ? -9.099 48.514 49.578 1.00 25.27 334 TYR A CA 1
ATOM 2061 C C . TYR A 1 308 ? -7.921 49.454 49.593 1.00 25.26 334 TYR A C 1
ATOM 2062 O O . TYR A 1 308 ? -6.803 49.032 49.340 1.00 24.61 334 TYR A O 1
ATOM 2071 N N . VAL A 1 309 ? -8.165 50.731 49.925 1.00 25.39 335 VAL A N 1
ATOM 2072 C CA . VAL A 1 309 ? -7.076 51.652 50.263 1.00 26.23 335 VAL A CA 1
ATOM 2073 C C . VAL A 1 309 ? -6.997 51.766 51.781 1.00 26.31 335 VAL A C 1
ATOM 2074 O O . VAL A 1 309 ? -7.996 51.587 52.445 1.00 29.45 335 VAL A O 1
ATOM 2078 N N . GLU A 1 310 ? -5.839 52.029 52.351 1.00 24.24 336 GLU A N 1
ATOM 2079 C CA . GLU A 1 310 ? -5.750 52.045 53.821 1.00 24.19 336 GLU A CA 1
ATOM 2080 C C . GLU A 1 310 ? -4.688 53.057 54.235 1.00 23.31 336 GLU A C 1
ATOM 2081 O O . GLU A 1 310 ? -3.515 52.699 54.456 1.00 22.20 336 GLU A O 1
ATOM 2087 N N . PRO A 1 311 ? -5.072 54.345 54.301 1.00 23.10 337 PRO A N 1
ATOM 2088 C CA . PRO A 1 311 ? -4.080 55.319 54.765 1.00 23.51 337 PRO A CA 1
ATOM 2089 C C . PRO A 1 311 ? -3.777 55.116 56.257 1.00 24.57 337 PRO A C 1
ATOM 2090 O O . PRO A 1 311 ? -4.713 54.947 57.077 1.00 23.58 337 PRO A O 1
ATOM 2094 N N . LEU A 1 312 ? -2.477 55.129 56.597 1.00 23.96 338 LEU A N 1
ATOM 2095 C CA . LEU A 1 312 ? -2.039 54.795 57.938 1.00 23.59 338 LEU A CA 1
ATOM 2096 C C . LEU A 1 312 ? -1.095 55.825 58.512 1.00 24.61 338 LEU A C 1
ATOM 2097 O O . LEU A 1 312 ? -0.728 55.711 59.686 1.00 24.65 338 LEU A O 1
ATOM 2102 N N . HIS A 1 313 ? -0.690 56.817 57.718 1.00 24.11 339 HIS A N 1
ATOM 2103 C CA . HIS A 1 313 ? 0.322 57.782 58.186 1.00 25.41 339 HIS A CA 1
ATOM 2104 C C . HIS A 1 313 ? -0.011 59.199 57.748 1.00 25.04 339 HIS A C 1
ATOM 2105 O O . HIS A 1 313 ? -0.644 59.392 56.703 1.00 24.35 339 HIS A O 1
ATOM 2112 N N . PRO A 1 314 ? 0.399 60.186 58.548 1.00 25.63 340 PRO A N 1
ATOM 2113 C CA . PRO A 1 314 ? 0.060 61.583 58.245 1.00 25.87 340 PRO A CA 1
ATOM 2114 C C . PRO A 1 314 ? 0.987 62.097 57.113 1.00 26.29 340 PRO A C 1
ATOM 2115 O O . PRO A 1 314 ? 1.958 61.409 56.752 1.00 26.35 340 PRO A O 1
ATOM 2119 N N . LEU A 1 315 ? 0.681 63.261 56.550 1.00 25.77 341 LEU A N 1
ATOM 2120 C CA . LEU A 1 315 ? 1.601 63.962 55.644 1.00 26.80 341 LEU A CA 1
ATOM 2121 C C . LEU A 1 315 ? 2.772 64.469 56.463 1.00 27.56 341 LEU A C 1
ATOM 2122 O O . LEU A 1 315 ? 2.563 64.989 57.560 1.00 29.11 341 LEU A O 1
ATOM 2127 N N . THR A 1 316 ? 3.990 64.317 55.960 1.00 27.52 342 THR A N 1
ATOM 2128 C CA . THR A 1 316 ? 5.156 64.811 56.681 1.00 27.88 342 THR A CA 1
ATOM 2129 C C . THR A 1 316 ? 5.894 65.848 55.841 1.00 27.51 342 THR A C 1
ATOM 2130 O O . THR A 1 316 ? 6.514 65.498 54.831 1.00 27.12 342 THR A O 1
ATOM 2134 N N . PHE A 1 317 ? 5.820 67.100 56.257 1.00 27.38 343 PHE A N 1
ATOM 2135 C CA . PHE A 1 317 ? 6.451 68.176 55.488 1.00 28.26 343 PHE A CA 1
ATOM 2136 C C . PHE A 1 317 ? 7.956 68.145 55.536 1.00 28.96 343 PHE A C 1
ATOM 2137 O O . PHE A 1 317 ? 8.558 67.833 56.573 1.00 27.54 343 PHE A O 1
ATOM 2145 N N . LEU A 1 318 ? 8.546 68.462 54.390 1.00 30.44 344 LEU A N 1
ATOM 2146 C CA . LEU A 1 318 ? 10.007 68.625 54.301 1.00 31.94 344 LEU A CA 1
ATOM 2147 C C . LEU A 1 318 ? 10.496 69.722 55.239 1.00 31.57 344 LEU A C 1
ATOM 2148 O O . LEU A 1 318 ? 9.763 70.672 55.521 1.00 32.72 344 LEU A O 1
ATOM 2153 N N . PRO A 1 319 ? 11.732 69.589 55.753 1.00 32.81 345 PRO A N 1
ATOM 2154 C CA . PRO A 1 319 ? 12.299 70.607 56.645 1.00 33.41 345 PRO A CA 1
ATOM 2155 C C . PRO A 1 319 ? 12.253 72.003 56.005 1.00 32.62 345 PRO A C 1
ATOM 2156 O O . PRO A 1 319 ? 12.672 72.145 54.860 1.00 33.24 345 PRO A O 1
ATOM 2160 N N . GLY A 1 320 ? 11.743 72.997 56.736 1.00 31.90 346 GLY A N 1
ATOM 2161 C CA . GLY A 1 320 ? 11.684 74.388 56.263 1.00 31.67 346 GLY A CA 1
ATOM 2162 C C . GLY A 1 320 ? 10.704 74.672 55.124 1.00 32.02 346 GLY A C 1
ATOM 2163 O O . GLY A 1 320 ? 10.697 75.779 54.572 1.00 32.66 346 GLY A O 1
ATOM 2164 N N . SER A 1 321 ? 9.892 73.672 54.758 1.00 30.42 347 SER A N 1
ATOM 2165 C CA . SER A 1 321 ? 8.940 73.775 53.658 1.00 30.06 347 SER A CA 1
ATOM 2166 C C . SER A 1 321 ? 7.473 73.728 54.109 1.00 30.66 347 SER A C 1
ATOM 2167 O O . SER A 1 321 ? 7.078 72.869 54.909 1.00 28.89 347 SER A O 1
ATOM 2170 N N . ASN A 1 322 ? 6.679 74.641 53.558 1.00 31.15 348 ASN A N 1
ATOM 2171 C CA . ASN A 1 322 ? 5.230 74.645 53.734 1.00 30.82 348 ASN A CA 1
ATOM 2172 C C . ASN A 1 322 ? 4.534 74.081 52.499 1.00 30.80 348 ASN A C 1
ATOM 2173 O O . ASN A 1 322 ? 3.298 74.058 52.461 1.00 30.87 348 ASN A O 1
ATOM 2178 N N . ASN A 1 323 ? 5.322 73.648 51.501 1.00 29.88 349 ASN A N 1
ATOM 2179 C CA . ASN A 1 323 ? 4.828 73.327 50.154 1.00 29.10 349 ASN A CA 1
ATOM 2180 C C . ASN A 1 323 ? 5.086 71.906 49.657 1.00 28.97 349 ASN A C 1
ATOM 2181 O O . ASN A 1 323 ? 4.522 71.502 48.648 1.00 27.56 349 ASN A O 1
ATOM 2186 N N . GLN A 1 324 ? 5.957 71.166 50.346 1.00 27.91 350 GLN A N 1
ATOM 2187 C CA . GLN A 1 324 ? 6.283 69.808 49.934 1.00 28.24 350 GLN A CA 1
ATOM 2188 C C . GLN A 1 324 ? 6.218 68.863 51.116 1.00 26.58 350 GLN A C 1
ATOM 2189 O O . GLN A 1 324 ? 6.661 69.188 52.221 1.00 27.54 350 GLN A O 1
ATOM 2195 N N . PHE A 1 325 ? 5.679 67.682 50.863 1.00 26.74 351 PHE A N 1
ATOM 2196 C CA . PHE A 1 325 ? 5.564 66.689 51.922 1.00 24.91 351 PHE A CA 1
ATOM 2197 C C . PHE A 1 325 ? 5.736 65.268 51.381 1.00 23.98 351 PHE A C 1
ATOM 2198 O O . PHE A 1 325 ? 5.598 64.996 50.180 1.00 24.90 351 PHE A O 1
ATOM 2206 N N . ILE A 1 326 ? 6.021 64.366 52.312 1.00 24.52 352 ILE A N 1
ATOM 2207 C CA . ILE A 1 326 ? 6.107 62.949 52.021 1.00 23.88 352 ILE A CA 1
ATOM 2208 C C . ILE A 1 326 ? 4.796 62.274 52.454 1.00 23.91 352 ILE A C 1
ATOM 2209 O O . ILE A 1 326 ? 4.284 62.544 53.544 1.00 23.24 352 ILE A O 1
ATOM 2214 N N . TRP A 1 327 ? 4.274 61.435 51.563 1.00 23.47 353 TRP A N 1
ATOM 2215 C CA . TRP A 1 327 ? 3.066 60.652 51.797 1.00 24.28 353 TRP A CA 1
ATOM 2216 C C . TRP A 1 327 ? 3.408 59.181 51.604 1.00 24.95 353 TRP A C 1
ATOM 2217 O O . TRP A 1 327 ? 4.024 58.814 50.597 1.00 25.05 353 TRP A O 1
ATOM 2228 N N . GLN A 1 328 ? 2.996 58.345 52.556 1.00 24.98 354 GLN A N 1
ATOM 2229 C CA . GLN A 1 328 ? 3.183 56.908 52.438 1.00 24.49 354 GLN A CA 1
ATOM 2230 C C . GLN A 1 328 ? 2.005 56.303 51.718 1.00 24.44 354 GLN A C 1
ATOM 2231 O O . GLN A 1 328 ? 0.847 56.637 52.008 1.00 25.05 354 GLN A O 1
ATOM 2237 N N . SER A 1 329 ? 2.283 55.382 50.794 1.00 23.61 355 SER A N 1
ATOM 2238 C CA . SER A 1 329 ? 1.184 54.736 50.044 1.00 24.26 355 SER A CA 1
ATOM 2239 C C . SER A 1 329 ? 1.571 53.346 49.578 1.00 23.49 355 SER A C 1
ATOM 2240 O O . SER A 1 329 ? 2.708 53.131 49.105 1.00 22.14 355 SER A O 1
ATOM 2243 N N . ARG A 1 330 ? 0.621 52.414 49.668 1.00 22.65 356 ARG A N 1
ATOM 2244 C CA . ARG A 1 330 ? 0.839 51.083 49.168 1.00 23.97 356 ARG A CA 1
ATOM 2245 C C . ARG A 1 330 ? 0.252 50.915 47.763 1.00 24.02 356 ARG A C 1
ATOM 2246 O O . ARG A 1 330 ? 0.055 49.784 47.275 1.00 23.77 356 ARG A O 1
ATOM 2254 N N . ARG A 1 331 ? -0.026 52.037 47.099 1.00 25.00 357 ARG A N 1
ATOM 2255 C CA . ARG A 1 331 ? -0.760 52.022 45.814 1.00 25.60 357 ARG A CA 1
ATOM 2256 C C . ARG A 1 331 ? -0.133 51.116 44.739 1.00 26.74 357 ARG A C 1
ATOM 2257 O O . ARG A 1 331 ? -0.863 50.528 43.935 1.00 28.07 357 ARG A O 1
ATOM 2265 N N . ASP A 1 332 ? 1.192 51.025 44.695 1.00 27.20 358 ASP A N 1
ATOM 2266 C CA . ASP A 1 332 ? 1.861 50.182 43.673 1.00 28.41 358 ASP A CA 1
ATOM 2267 C C . ASP A 1 332 ? 2.058 48.714 44.107 1.00 29.80 358 ASP A C 1
ATOM 2268 O O . ASP A 1 332 ? 2.716 47.919 43.398 1.00 28.99 358 ASP A O 1
ATOM 2273 N N . GLY A 1 333 ? 1.467 48.350 45.254 1.00 28.21 359 GLY A N 1
ATOM 2274 C CA . GLY A 1 333 ? 1.562 46.978 45.767 1.00 27.91 359 GLY A CA 1
ATOM 2275 C C . GLY A 1 333 ? 2.512 46.846 46.937 1.00 27.47 359 GLY A C 1
ATOM 2276 O O . GLY A 1 333 ? 2.612 45.764 47.561 1.00 27.65 359 GLY A O 1
ATOM 2277 N N . TRP A 1 334 ? 3.223 47.932 47.244 1.00 27.29 360 TRP A N 1
ATOM 2278 C CA . TRP A 1 334 ? 4.278 47.923 48.267 1.00 27.08 360 TRP A CA 1
ATOM 2279 C C . TRP A 1 334 ? 4.296 49.280 48.926 1.00 26.51 360 TRP A C 1
ATOM 2280 O O . TRP A 1 334 ? 4.120 50.273 48.234 1.00 26.78 360 TRP A O 1
ATOM 2291 N N . ASN A 1 335 ? 4.445 49.335 50.261 1.00 25.03 361 ASN A N 1
ATOM 2292 C CA . ASN A 1 335 ? 4.432 50.645 50.929 1.00 24.45 361 ASN A CA 1
ATOM 2293 C C . ASN A 1 335 ? 5.671 51.474 50.644 1.00 24.99 361 ASN A C 1
ATOM 2294 O O . ASN A 1 335 ? 6.791 51.084 51.012 1.00 25.42 361 ASN A O 1
ATOM 2299 N N . HIS A 1 336 ? 5.453 52.618 50.003 1.00 24.51 362 HIS A N 1
ATOM 2300 C CA . HIS A 1 336 ? 6.555 53.471 49.550 1.00 24.95 362 HIS A CA 1
ATOM 2301 C C . HIS A 1 336 ? 6.346 54.934 49.884 1.00 24.60 362 HIS A C 1
ATOM 2302 O O . HIS A 1 336 ? 5.249 55.339 50.272 1.00 24.39 362 HIS A O 1
ATOM 2309 N N . LEU A 1 337 ? 7.416 55.714 49.770 1.00 25.01 363 LEU A N 1
ATOM 2310 C CA . LEU A 1 337 ? 7.403 57.135 50.085 1.00 25.98 363 LEU A CA 1
ATOM 2311 C C . LEU A 1 337 ? 7.252 57.969 48.822 1.00 26.98 363 LEU A C 1
ATOM 2312 O O . LEU A 1 337 ? 7.993 57.785 47.845 1.00 27.81 363 LEU A O 1
ATOM 2317 N N . TYR A 1 338 ? 6.263 58.862 48.830 1.00 26.43 364 TYR A N 1
ATOM 2318 C CA . TYR A 1 338 ? 5.934 59.674 47.646 1.00 26.89 364 TYR A CA 1
ATOM 2319 C C . TYR A 1 338 ? 6.094 61.156 47.986 1.00 27.14 364 TYR A C 1
ATOM 2320 O O . TYR A 1 338 ? 5.711 61.599 49.072 1.00 27.11 364 TYR A O 1
ATOM 2329 N N . LEU A 1 339 ? 6.687 61.910 47.056 1.00 27.78 365 LEU A N 1
ATOM 2330 C CA . LEU A 1 339 ? 6.936 63.336 47.252 1.00 27.79 365 LEU A CA 1
ATOM 2331 C C . LEU A 1 339 ? 5.909 64.155 46.495 1.00 26.68 365 LEU A C 1
ATOM 2332 O O . LEU A 1 339 ? 5.834 64.082 45.268 1.00 26.37 365 LEU A O 1
ATOM 2337 N N . TYR A 1 340 ? 5.129 64.934 47.242 1.00 25.65 366 TYR A N 1
ATOM 2338 C CA . TYR A 1 340 ? 4.043 65.738 46.716 1.00 25.69 366 TYR A CA 1
ATOM 2339 C C . TYR A 1 340 ? 4.251 67.225 47.015 1.00 26.55 366 TYR A C 1
ATOM 2340 O O . TYR A 1 340 ? 4.882 67.574 47.995 1.00 26.62 366 TYR A O 1
ATOM 2349 N N . ASP A 1 341 ? 3.676 68.098 46.179 1.00 28.44 367 ASP A N 1
ATOM 2350 C CA . ASP A 1 341 ? 3.484 69.480 46.610 1.00 29.26 367 ASP A CA 1
ATOM 2351 C C . ASP A 1 341 ? 2.032 69.660 47.058 1.00 29.07 367 ASP A C 1
ATOM 2352 O O . ASP A 1 341 ? 1.172 68.801 46.782 1.00 28.61 367 ASP A O 1
ATOM 2357 N N . THR A 1 342 ? 1.757 70.775 47.728 1.00 28.11 368 THR A N 1
ATOM 2358 C CA . THR A 1 342 ? 0.449 71.009 48.357 1.00 27.53 368 THR A CA 1
ATOM 2359 C C . THR A 1 342 ? -0.703 71.353 47.387 1.00 27.87 368 THR A C 1
ATOM 2360 O O . THR A 1 342 ? -1.851 71.543 47.817 1.00 27.22 368 THR A O 1
ATOM 2364 N N . THR A 1 343 ? -0.419 71.451 46.088 1.00 27.37 369 THR A N 1
ATOM 2365 C CA . THR A 1 343 ? -1.498 71.503 45.117 1.00 28.74 369 THR A CA 1
ATOM 2366 C C . THR A 1 343 ? -2.019 70.103 44.844 1.00 28.11 369 THR A C 1
ATOM 2367 O O . THR A 1 343 ? -3.073 69.952 44.261 1.00 27.51 369 THR A O 1
ATOM 2371 N N . GLY A 1 344 ? -1.249 69.091 45.245 1.00 27.04 370 GLY A N 1
ATOM 2372 C CA . GLY A 1 344 ? -1.603 67.712 45.000 1.00 26.28 370 GLY A CA 1
ATOM 2373 C C . GLY A 1 344 ? -0.800 67.104 43.869 1.00 26.13 370 GLY A C 1
ATOM 2374 O O . GLY A 1 344 ? -0.998 65.952 43.526 1.00 25.27 370 GLY A O 1
ATOM 2375 N N . ARG A 1 345 ? 0.115 67.876 43.282 1.00 26.90 371 ARG A N 1
ATOM 2376 C CA . ARG A 1 345 ? 0.918 67.347 42.162 1.00 26.74 371 ARG A CA 1
ATOM 2377 C C . ARG A 1 345 ? 1.999 66.384 42.695 1.00 26.95 371 ARG A C 1
ATOM 2378 O O . ARG A 1 345 ? 2.768 66.754 43.587 1.00 26.79 371 ARG A O 1
ATOM 2386 N N . LEU A 1 346 ? 2.064 65.172 42.149 1.00 28.90 372 LEU A N 1
ATOM 2387 C CA . LEU A 1 346 ? 3.079 64.206 42.580 1.00 30.42 372 LEU A CA 1
ATOM 2388 C C . LEU A 1 346 ? 4.382 64.615 41.920 1.00 32.64 372 LEU A C 1
ATOM 2389 O O . LEU A 1 346 ? 4.444 64.704 40.688 1.00 33.57 372 LEU A O 1
ATOM 2394 N N . ILE A 1 347 ? 5.402 64.876 42.715 1.00 33.26 373 ILE A N 1
ATOM 2395 C CA . ILE A 1 347 ? 6.700 65.160 42.144 1.00 34.83 373 ILE A CA 1
ATOM 2396 C C . ILE A 1 347 ? 7.346 63.844 41.684 1.00 35.71 373 ILE A C 1
ATOM 2397 O O . ILE A 1 347 ? 7.630 63.678 40.500 1.00 36.16 373 ILE A O 1
ATOM 2402 N N . ARG A 1 348 ? 7.504 62.891 42.607 1.00 35.20 374 ARG A N 1
ATOM 2403 C CA . ARG A 1 348 ? 8.065 61.596 42.261 1.00 35.11 374 ARG A CA 1
ATOM 2404 C C . ARG A 1 348 ? 7.777 60.583 43.374 1.00 33.87 374 ARG A C 1
ATOM 2405 O O . ARG A 1 348 ? 7.700 60.951 44.549 1.00 33.61 374 ARG A O 1
ATOM 2413 N N . GLN A 1 349 ? 7.654 59.322 42.994 1.00 32.84 375 GLN A N 1
ATOM 2414 C CA . GLN A 1 349 ? 7.835 58.229 43.944 1.00 31.13 375 GLN A CA 1
ATOM 2415 C C . GLN A 1 349 ? 9.303 58.171 44.381 1.00 31.88 375 GLN A C 1
ATOM 2416 O O . GLN A 1 349 ? 10.210 57.990 43.541 1.00 31.78 375 GLN A O 1
ATOM 2422 N N . VAL A 1 350 ? 9.569 58.344 45.677 1.00 29.89 376 VAL A N 1
ATOM 2423 C CA . VAL A 1 350 ? 10.949 58.378 46.135 1.00 30.23 376 VAL A CA 1
ATOM 2424 C C . VAL A 1 350 ? 11.553 56.967 46.287 1.00 30.51 376 VAL A C 1
ATOM 2425 O O . VAL A 1 350 ? 12.615 56.678 45.722 1.00 29.87 376 VAL A O 1
ATOM 2429 N N . THR A 1 351 ? 10.881 56.099 47.048 1.00 29.35 377 THR A N 1
ATOM 2430 C CA . THR A 1 351 ? 11.299 54.684 47.163 1.00 28.32 377 THR A CA 1
ATOM 2431 C C . THR A 1 351 ? 10.489 53.821 46.232 1.00 29.07 377 THR A C 1
ATOM 2432 O O . THR A 1 351 ? 9.327 54.118 45.957 1.00 28.78 377 THR A O 1
ATOM 2436 N N . LYS A 1 352 ? 11.119 52.774 45.681 1.00 29.58 378 LYS A N 1
ATOM 2437 C CA . LYS A 1 352 ? 10.392 51.765 44.909 1.00 31.28 378 LYS A CA 1
ATOM 2438 C C . LYS A 1 352 ? 11.123 50.439 44.925 1.00 30.76 378 LYS A C 1
ATOM 2439 O O . LYS A 1 352 ? 12.340 50.394 45.175 1.00 30.78 378 LYS A O 1
ATOM 2445 N N . GLY A 1 353 ? 10.367 49.373 44.689 1.00 30.16 379 GLY A N 1
ATOM 2446 C CA . GLY A 1 353 ? 10.910 48.016 44.757 1.00 30.81 379 GLY A CA 1
ATOM 2447 C C . GLY A 1 353 ? 9.884 47.066 45.353 1.00 30.84 379 GLY A C 1
ATOM 2448 O O . GLY A 1 353 ? 8.873 47.503 45.913 1.00 30.40 379 GLY A O 1
ATOM 2449 N N . GLU A 1 354 ? 10.157 45.765 45.246 1.00 30.39 380 GLU A N 1
ATOM 2450 C CA . GLU A 1 354 ? 9.269 44.734 45.768 1.00 30.84 380 GLU A CA 1
ATOM 2451 C C . GLU A 1 354 ? 9.677 44.468 47.198 1.00 29.49 380 GLU A C 1
ATOM 2452 O O . GLU A 1 354 ? 10.172 43.365 47.571 1.00 26.88 380 GLU A O 1
ATOM 2458 N N . TRP A 1 355 ? 9.521 45.530 47.992 1.00 27.52 381 TRP A N 1
ATOM 2459 C CA . TRP A 1 355 ? 9.772 45.508 49.438 1.00 27.39 381 TRP A CA 1
ATOM 2460 C C . TRP A 1 355 ? 9.010 46.718 50.015 1.00 27.40 381 TRP A C 1
ATOM 2461 O O . TRP A 1 355 ? 8.523 47.538 49.248 1.00 26.96 381 TRP A O 1
ATOM 2472 N N . GLU A 1 356 ? 8.912 46.827 51.339 1.00 27.80 382 GLU A N 1
ATOM 2473 C CA . GLU A 1 356 ? 8.059 47.868 51.950 1.00 26.78 382 GLU A CA 1
ATOM 2474 C C . GLU A 1 356 ? 8.805 48.686 52.958 1.00 26.59 382 GLU A C 1
ATOM 2475 O O . GLU A 1 356 ? 9.592 48.150 53.732 1.00 27.10 382 GLU A O 1
ATOM 2481 N N . VAL A 1 357 ? 8.516 49.979 52.976 1.00 25.76 383 VAL A N 1
ATOM 2482 C CA . VAL A 1 357 ? 8.988 50.859 54.023 1.00 25.70 383 VAL A CA 1
ATOM 2483 C C . VAL A 1 357 ? 8.114 50.541 55.244 1.00 25.96 383 VAL A C 1
ATOM 2484 O O . VAL A 1 357 ? 6.887 50.540 55.138 1.00 26.02 383 VAL A O 1
ATOM 2488 N N . THR A 1 358 ? 8.755 50.302 56.384 1.00 26.37 384 THR A N 1
ATOM 2489 C CA . THR A 1 358 ? 8.076 49.854 57.591 1.00 27.00 384 THR A CA 1
ATOM 2490 C C . THR A 1 358 ? 8.154 50.914 58.706 1.00 27.72 384 THR A C 1
ATOM 2491 O O . THR A 1 358 ? 7.358 50.890 59.662 1.00 25.96 384 THR A O 1
ATOM 2495 N N . ASN A 1 359 ? 9.061 51.884 58.554 1.00 27.82 385 ASN A N 1
ATOM 2496 C CA . ASN A 1 359 ? 9.075 53.073 59.416 1.00 28.56 385 ASN A CA 1
ATOM 2497 C C . ASN A 1 359 ? 9.744 54.240 58.727 1.00 29.18 385 ASN A C 1
ATOM 2498 O O . ASN A 1 359 ? 10.891 54.119 58.317 1.00 29.26 385 ASN A O 1
ATOM 2503 N N . PHE A 1 360 ? 9.046 55.373 58.606 1.00 29.05 386 PHE A N 1
ATOM 2504 C CA . PHE A 1 360 ? 9.695 56.571 58.057 1.00 29.42 386 PHE A CA 1
ATOM 2505 C C . PHE A 1 360 ? 10.296 57.379 59.192 1.00 30.28 386 PHE A C 1
ATOM 2506 O O . PHE A 1 360 ? 9.571 57.912 60.026 1.00 29.20 386 PHE A O 1
ATOM 2514 N N . ALA A 1 361 ? 11.626 57.483 59.233 1.00 30.84 387 ALA A N 1
ATOM 2515 C CA . ALA A 1 361 ? 12.278 58.123 60.393 1.00 31.98 387 ALA A CA 1
ATOM 2516 C C . ALA A 1 361 ? 12.560 59.614 60.204 1.00 33.14 387 ALA A C 1
ATOM 2517 O O . ALA A 1 361 ? 12.656 60.348 61.175 1.00 33.84 387 ALA A O 1
ATOM 2519 N N . GLY A 1 362 ? 12.666 60.085 58.967 1.00 33.90 388 GLY A N 1
ATOM 2520 C CA . GLY A 1 362 ? 12.813 61.524 58.787 1.00 34.95 388 GLY A CA 1
ATOM 2521 C C . GLY A 1 362 ? 13.802 61.912 57.708 1.00 35.72 388 GLY A C 1
ATOM 2522 O O . GLY A 1 362 ? 14.032 61.149 56.767 1.00 35.16 388 GLY A O 1
ATOM 2523 N N . PHE A 1 363 ? 14.373 63.111 57.855 1.00 36.49 389 PHE A N 1
ATOM 2524 C CA . PHE A 1 363 ? 15.216 63.738 56.832 1.00 38.01 389 PHE A CA 1
ATOM 2525 C C . PHE A 1 363 ? 16.583 64.151 57.402 1.00 40.09 389 PHE A C 1
ATOM 2526 O O . PHE A 1 363 ? 16.755 64.251 58.621 1.00 39.81 389 PHE A O 1
ATOM 2534 N N . ASP A 1 364 ? 17.534 64.419 56.501 1.00 43.33 390 ASP A N 1
ATOM 2535 C CA . ASP A 1 364 ? 18.732 65.205 56.851 1.00 45.69 390 ASP A CA 1
ATOM 2536 C C . ASP A 1 364 ? 18.283 66.653 57.076 1.00 47.22 390 ASP A C 1
ATOM 2537 O O . ASP A 1 364 ? 17.191 67.023 56.633 1.00 47.59 390 ASP A O 1
ATOM 2542 N N . PRO A 1 365 ? 19.083 67.476 57.791 1.00 48.77 391 PRO A N 1
ATOM 2543 C CA . PRO A 1 365 ? 18.595 68.844 58.046 1.00 49.32 391 PRO A CA 1
ATOM 2544 C C . PRO A 1 365 ? 18.176 69.593 56.782 1.00 49.98 391 PRO A C 1
ATOM 2545 O O . PRO A 1 365 ? 17.238 70.387 56.825 1.00 50.64 391 PRO A O 1
ATOM 2549 N N . LYS A 1 366 ? 18.830 69.312 55.663 1.00 50.38 392 LYS A N 1
ATOM 2550 C CA . LYS A 1 366 ? 18.569 70.033 54.412 1.00 51.16 392 LYS A CA 1
ATOM 2551 C C . LYS A 1 366 ? 17.344 69.528 53.642 1.00 50.39 392 LYS A C 1
ATOM 2552 O O . LYS A 1 366 ? 16.893 70.185 52.700 1.00 50.25 392 LYS A O 1
ATOM 2558 N N . GLY A 1 367 ? 16.818 68.366 54.036 1.00 49.27 393 GLY A N 1
ATOM 2559 C CA . GLY A 1 367 ? 15.727 67.732 53.312 1.00 47.88 393 GLY A CA 1
ATOM 2560 C C . GLY A 1 367 ? 16.114 67.232 51.936 1.00 46.96 393 GLY A C 1
ATOM 2561 O O . GLY A 1 367 ? 15.298 67.258 51.011 1.00 47.42 393 GLY A O 1
ATOM 2562 N N . THR A 1 368 ? 17.350 66.761 51.790 1.00 46.26 394 THR A N 1
ATOM 2563 C CA . THR A 1 368 ? 17.802 66.193 50.509 1.00 45.66 394 THR A CA 1
ATOM 2564 C C . THR A 1 368 ? 17.891 64.670 50.550 1.00 44.78 394 THR A C 1
ATOM 2565 O O . THR A 1 368 ? 18.093 64.020 49.513 1.00 44.18 394 THR A O 1
ATOM 2569 N N . ARG A 1 369 ? 17.726 64.118 51.755 1.00 44.35 395 ARG A N 1
ATOM 2570 C CA . ARG A 1 369 ? 17.748 62.665 51.983 1.00 43.52 395 ARG A CA 1
ATOM 2571 C C . ARG A 1 369 ? 16.572 62.215 52.856 1.00 41.58 395 ARG A C 1
ATOM 2572 O O . ARG A 1 369 ? 16.097 62.981 53.690 1.00 40.23 395 ARG A O 1
ATOM 2580 N N . LEU A 1 370 ? 16.127 60.969 52.657 1.00 39.49 396 LEU A N 1
ATOM 2581 C CA . LEU A 1 370 ? 15.118 60.350 53.529 1.00 38.05 396 LEU A CA 1
ATOM 2582 C C . LEU A 1 370 ? 15.765 59.197 54.286 1.00 37.01 396 LEU A C 1
ATOM 2583 O O . LEU A 1 370 ? 16.546 58.453 53.701 1.00 36.51 396 LEU A O 1
ATOM 2588 N N . TYR A 1 371 ? 15.433 59.058 55.568 1.00 35.28 397 TYR A N 1
ATOM 2589 C CA . TYR A 1 371 ? 15.842 57.904 56.378 1.00 34.96 397 TYR A CA 1
ATOM 2590 C C . TYR A 1 371 ? 14.636 57.044 56.755 1.00 33.73 397 TYR A C 1
ATOM 2591 O O . TYR A 1 371 ? 13.573 57.592 57.111 1.00 32.56 397 TYR A O 1
ATOM 2600 N N . PHE A 1 372 ? 14.799 55.716 56.711 1.00 32.06 398 PHE A N 1
ATOM 2601 C CA . PHE A 1 372 ? 13.656 54.818 56.936 1.00 30.76 398 PHE A CA 1
ATOM 2602 C C . PHE A 1 372 ? 14.071 53.358 57.138 1.00 30.83 398 PHE A C 1
ATOM 2603 O O . PHE A 1 372 ? 15.146 52.923 56.688 1.00 30.53 398 PHE A O 1
ATOM 2611 N N . GLU A 1 373 ? 13.192 52.615 57.796 1.00 29.53 399 GLU A N 1
ATOM 2612 C CA . GLU A 1 373 ? 13.313 51.175 57.997 1.00 28.90 399 GLU A CA 1
ATOM 2613 C C . GLU A 1 373 ? 12.559 50.485 56.887 1.00 28.64 399 GLU A C 1
ATOM 2614 O O . GLU A 1 373 ? 11.467 50.948 56.477 1.00 28.33 399 GLU A O 1
ATOM 2620 N N . SER A 1 374 ? 13.097 49.372 56.383 1.00 27.59 400 SER A N 1
ATOM 2621 C CA . SER A 1 374 ? 12.385 48.615 55.376 1.00 27.31 400 SER A CA 1
ATOM 2622 C C . SER A 1 374 ? 12.736 47.136 55.331 1.00 27.77 400 SER A C 1
ATOM 2623 O O . SER A 1 374 ? 13.646 46.680 56.020 1.00 27.13 400 SER A O 1
ATOM 2626 N N . THR A 1 375 ? 11.990 46.413 54.499 1.00 28.01 401 THR A N 1
ATOM 2627 C CA . THR A 1 375 ? 12.170 44.973 54.286 1.00 28.68 401 THR A CA 1
ATOM 2628 C C . THR A 1 375 ? 13.069 44.656 53.072 1.00 29.63 401 THR A C 1
ATOM 2629 O O . THR A 1 375 ? 13.131 43.503 52.607 1.00 29.48 401 THR A O 1
ATOM 2633 N N . GLU A 1 376 ? 13.735 45.678 52.550 1.00 30.63 402 GLU A N 1
ATOM 2634 C CA . GLU A 1 376 ? 14.516 45.512 51.323 1.00 32.04 402 GLU A CA 1
ATOM 2635 C C . GLU A 1 376 ? 15.498 44.313 51.385 1.00 31.23 402 GLU A C 1
ATOM 2636 O O . GLU A 1 376 ? 15.576 43.539 50.442 1.00 31.66 402 GLU A O 1
ATOM 2642 N N . ALA A 1 377 ? 16.219 44.177 52.488 1.00 31.46 403 ALA A N 1
ATOM 2643 C CA . ALA A 1 377 ? 17.161 43.060 52.693 1.00 31.91 403 ALA A CA 1
ATOM 2644 C C . ALA A 1 377 ? 16.449 41.702 52.681 1.00 32.75 403 ALA A C 1
ATOM 2645 O O . ALA A 1 377 ? 16.944 40.712 52.097 1.00 32.92 403 ALA A O 1
ATOM 2647 N N . SER A 1 378 ? 15.264 41.658 53.312 1.00 31.11 404 SER A N 1
ATOM 2648 C CA . SER A 1 378 ? 14.481 40.436 53.439 1.00 30.84 404 SER A CA 1
ATOM 2649 C C . SER A 1 378 ? 13.212 40.791 54.239 1.00 29.07 404 SER A C 1
ATOM 2650 O O . SER A 1 378 ? 13.300 41.582 55.162 1.00 29.78 404 SER A O 1
ATOM 2653 N N . PRO A 1 379 ? 12.058 40.200 53.891 1.00 29.50 405 PRO A N 1
ATOM 2654 C CA . PRO A 1 379 ? 10.837 40.417 54.719 1.00 29.02 405 PRO A CA 1
ATOM 2655 C C . PRO A 1 379 ? 11.003 39.891 56.168 1.00 29.70 405 PRO A C 1
ATOM 2656 O O . PRO A 1 379 ? 10.230 40.263 57.060 1.00 28.48 405 PRO A O 1
ATOM 2660 N N . LEU A 1 380 ? 12.021 39.055 56.391 1.00 29.20 406 LEU A N 1
ATOM 2661 C CA . LEU A 1 380 ? 12.294 38.494 57.726 1.00 30.74 406 LEU A CA 1
ATOM 2662 C C . LEU A 1 380 ? 13.204 39.407 58.541 1.00 30.28 406 LEU A C 1
ATOM 2663 O O . LEU A 1 380 ? 13.515 39.147 59.723 1.00 30.97 406 LEU A O 1
ATOM 2668 N N . GLU A 1 381 ? 13.623 40.508 57.923 1.00 29.92 407 GLU A N 1
ATOM 2669 C CA . GLU A 1 381 ? 14.627 41.364 58.528 1.00 29.62 407 GLU A CA 1
ATOM 2670 C C . GLU A 1 381 ? 14.131 42.789 58.503 1.00 29.42 407 GLU A C 1
ATOM 2671 O O . GLU A 1 381 ? 13.201 43.083 57.768 1.00 28.40 407 GLU A O 1
ATOM 2677 N N . ARG A 1 382 ? 14.751 43.660 59.291 1.00 29.45 408 ARG A N 1
ATOM 2678 C CA . ARG A 1 382 ? 14.525 45.110 59.194 1.00 30.91 408 ARG A CA 1
ATOM 2679 C C . ARG A 1 382 ? 15.850 45.833 59.230 1.00 31.53 408 ARG A C 1
ATOM 2680 O O . ARG A 1 382 ? 16.611 45.687 60.175 1.00 32.22 408 ARG A O 1
ATOM 2688 N N . HIS A 1 383 ? 16.131 46.604 58.189 1.00 32.16 409 HIS A N 1
ATOM 2689 C CA . HIS A 1 383 ? 17.339 47.412 58.150 1.00 33.04 409 HIS A CA 1
ATOM 2690 C C . HIS A 1 383 ? 16.942 48.871 58.008 1.00 33.54 409 HIS A C 1
ATOM 2691 O O . HIS A 1 383 ? 15.823 49.166 57.601 1.00 31.57 409 HIS A O 1
ATOM 2698 N N . PHE A 1 384 ? 17.883 49.758 58.318 1.00 34.22 410 PHE A N 1
ATOM 2699 C CA . PHE A 1 384 ? 17.694 51.199 58.252 1.00 35.88 410 PHE A CA 1
ATOM 2700 C C . PHE A 1 384 ? 18.477 51.760 57.073 1.00 36.55 410 PHE A C 1
ATOM 2701 O O . PHE A 1 384 ? 19.680 51.454 56.912 1.00 36.57 410 PHE A O 1
ATOM 2709 N N . TYR A 1 385 ? 17.805 52.576 56.257 1.00 36.22 411 TYR A N 1
ATOM 2710 C CA . TYR A 1 385 ? 18.367 53.065 55.000 1.00 37.46 411 TYR A CA 1
ATOM 2711 C C . TYR A 1 385 ? 18.358 54.587 54.801 1.00 38.87 411 TYR A C 1
ATOM 2712 O O . TYR A 1 385 ? 17.598 55.319 55.451 1.00 38.68 411 TYR A O 1
ATOM 2721 N N . CYS A 1 386 ? 19.204 55.030 53.868 1.00 41.34 412 CYS A N 1
ATOM 2722 C CA . CYS A 1 386 ? 19.231 56.396 53.368 1.00 41.56 412 CYS A CA 1
ATOM 2723 C C . CYS A 1 386 ? 18.905 56.325 51.896 1.00 40.86 412 CYS A C 1
ATOM 2724 O O . CYS A 1 386 ? 19.339 55.392 51.198 1.00 40.86 412 CYS A O 1
ATOM 2727 N N . ILE A 1 387 ? 18.130 57.293 51.417 1.00 38.95 413 ILE A N 1
ATOM 2728 C CA . ILE A 1 387 ? 17.906 57.433 50.005 1.00 38.25 413 ILE A CA 1
ATOM 2729 C C . ILE A 1 387 ? 17.863 58.920 49.662 1.00 39.44 413 ILE A C 1
ATOM 2730 O O . ILE A 1 387 ? 17.345 59.733 50.419 1.00 38.47 413 ILE A O 1
ATOM 2735 N N . ASP A 1 388 ? 18.423 59.261 48.512 1.00 40.97 414 ASP A N 1
ATOM 2736 C CA . ASP A 1 388 ? 18.339 60.617 47.993 1.00 42.24 414 ASP A CA 1
ATOM 2737 C C . ASP A 1 388 ? 16.870 60.940 47.767 1.00 42.10 414 ASP A C 1
ATOM 2738 O O . ASP A 1 388 ? 16.124 60.077 47.315 1.00 41.98 414 ASP A O 1
ATOM 2743 N N . ILE A 1 389 ? 16.467 62.176 48.062 1.00 42.70 415 ILE A N 1
ATOM 2744 C CA . ILE A 1 389 ? 15.104 62.657 47.760 1.00 43.57 415 ILE A CA 1
ATOM 2745 C C . ILE A 1 389 ? 14.785 62.563 46.258 1.00 44.85 415 ILE A C 1
ATOM 2746 O O . ILE A 1 389 ? 13.631 62.409 45.868 1.00 43.44 415 ILE A O 1
ATOM 2751 N N . LYS A 1 390 ? 15.816 62.621 45.405 1.00 46.20 416 LYS A N 1
ATOM 2752 C CA . LYS A 1 390 ? 15.618 62.392 43.975 1.00 48.64 416 LYS A CA 1
ATOM 2753 C C . LYS A 1 390 ? 15.346 60.921 43.652 1.00 48.76 416 LYS A C 1
ATOM 2754 O O . LYS A 1 390 ? 14.985 60.592 42.515 1.00 49.71 416 LYS A O 1
ATOM 2760 N N . GLY A 1 391 ? 15.500 60.045 44.650 1.00 49.19 417 GLY A N 1
ATOM 2761 C CA . GLY A 1 391 ? 15.264 58.611 44.468 1.00 49.04 417 GLY A CA 1
ATOM 2762 C C . GLY A 1 391 ? 16.543 57.862 44.107 1.00 49.68 417 GLY A C 1
ATOM 2763 O O . GLY A 1 391 ? 17.649 58.328 44.405 1.00 49.79 417 GLY A O 1
ATOM 2764 N N . GLY A 1 392 ? 16.385 56.705 43.465 1.00 49.54 418 GLY A N 1
ATOM 2765 C CA . GLY A 1 392 ? 17.510 55.879 43.073 1.00 49.58 418 GLY A CA 1
ATOM 2766 C C . GLY A 1 392 ? 17.901 54.883 44.146 1.00 49.63 418 GLY A C 1
ATOM 2767 O O . GLY A 1 392 ? 17.042 54.246 44.765 1.00 49.94 418 GLY A O 1
ATOM 2768 N N . LYS A 1 393 ? 19.201 54.764 44.382 1.00 48.67 419 LYS A N 1
ATOM 2769 C CA . LYS A 1 393 ? 19.735 53.654 45.151 1.00 48.30 419 LYS A CA 1
ATOM 2770 C C . LYS A 1 393 ? 19.648 53.894 46.648 1.00 46.31 419 LYS A C 1
ATOM 2771 O O . LYS A 1 393 ? 20.024 54.943 47.151 1.00 45.46 419 LYS A O 1
ATOM 2777 N N . THR A 1 394 ? 19.154 52.897 47.371 1.00 44.65 420 THR A N 1
ATOM 2778 C CA . THR A 1 394 ? 19.142 52.971 48.822 1.00 43.20 420 THR A CA 1
ATOM 2779 C C . THR A 1 394 ? 20.520 52.616 49.326 1.00 43.01 420 THR A C 1
ATOM 2780 O O . THR A 1 394 ? 21.240 51.867 48.671 1.00 43.27 420 THR A O 1
ATOM 2784 N N . LYS A 1 395 ? 20.887 53.158 50.477 1.00 42.50 421 LYS A N 1
ATOM 2785 C CA . LYS A 1 395 ? 22.072 52.724 51.176 1.00 42.75 421 LYS A CA 1
ATOM 2786 C C . LYS A 1 395 ? 21.689 52.173 52.537 1.00 42.04 421 LYS A C 1
ATOM 2787 O O . LYS A 1 395 ? 21.104 52.878 53.360 1.00 42.35 421 LYS A O 1
ATOM 2793 N N . ASP A 1 396 ? 22.048 50.911 52.767 1.00 41.25 422 ASP A N 1
ATOM 2794 C CA . ASP A 1 396 ? 21.773 50.220 54.003 1.00 40.38 422 ASP A CA 1
ATOM 2795 C C . ASP A 1 396 ? 22.771 50.651 55.061 1.00 40.90 422 ASP A C 1
ATOM 2796 O O . ASP A 1 396 ? 23.969 50.368 54.932 1.00 40.59 422 ASP A O 1
ATOM 2801 N N . LEU A 1 397 ? 22.283 51.318 56.105 1.00 40.15 423 LEU A N 1
ATOM 2802 C CA . LEU A 1 397 ? 23.119 51.815 57.185 1.00 41.00 423 LEU A CA 1
ATOM 2803 C C . LEU A 1 397 ? 23.315 50.810 58.330 1.00 41.48 423 LEU A C 1
ATOM 2804 O O . LEU A 1 397 ? 24.086 51.066 59.250 1.00 41.42 423 LEU A O 1
ATOM 2809 N N . THR A 1 398 ? 22.611 49.674 58.270 1.00 41.72 424 THR A N 1
ATOM 2810 C CA . THR A 1 398 ? 22.658 48.638 59.306 1.00 41.94 424 THR A CA 1
ATOM 2811 C C . THR A 1 398 ? 22.713 47.250 58.626 1.00 42.97 424 THR A C 1
ATOM 2812 O O . THR A 1 398 ? 21.753 46.471 58.702 1.00 42.95 424 THR A O 1
ATOM 2816 N N . PRO A 1 399 ? 23.834 46.952 57.920 1.00 43.80 425 PRO A N 1
ATOM 2817 C CA . PRO A 1 399 ? 23.920 45.791 57.020 1.00 44.09 425 PRO A CA 1
ATOM 2818 C C . PRO A 1 399 ? 23.823 44.387 57.640 1.00 43.98 425 PRO A C 1
ATOM 2819 O O . PRO A 1 399 ? 23.530 43.443 56.918 1.00 44.05 425 PRO A O 1
ATOM 2823 N N . GLU A 1 400 ? 24.061 44.233 58.935 1.00 44.18 426 GLU A N 1
ATOM 2824 C CA . GLU A 1 400 ? 24.070 42.883 59.530 1.00 44.98 426 GLU A CA 1
ATOM 2825 C C . GLU A 1 400 ? 22.687 42.207 59.494 1.00 43.98 426 GLU A C 1
ATOM 2826 O O . GLU A 1 400 ? 21.661 42.844 59.771 1.00 43.29 426 GLU A O 1
ATOM 2832 N N . SER A 1 401 ? 22.683 40.923 59.135 1.00 42.68 427 SER A N 1
ATOM 2833 C CA . SER A 1 401 ? 21.461 40.143 58.894 1.00 42.12 427 SER A CA 1
ATOM 2834 C C . SER A 1 401 ? 20.632 39.886 60.161 1.00 41.22 427 SER A C 1
ATOM 2835 O O . SER A 1 401 ? 21.060 39.165 61.062 1.00 40.85 427 SER A O 1
ATOM 2838 N N . GLY A 1 402 ? 19.438 40.487 60.228 1.00 39.43 428 GLY A N 1
ATOM 2839 C CA . GLY A 1 402 ? 18.541 40.283 61.362 1.00 37.96 428 GLY A CA 1
ATOM 2840 C C . GLY A 1 402 ? 17.650 41.499 61.582 1.00 37.34 428 GLY A C 1
ATOM 2841 O O . GLY A 1 402 ? 17.282 42.172 60.627 1.00 36.98 428 GLY A O 1
ATOM 2842 N N . MET A 1 403 ? 17.323 41.783 62.840 1.00 36.37 429 MET A N 1
ATOM 2843 C CA . MET A 1 403 ? 16.309 42.787 63.156 1.00 36.15 429 MET A CA 1
ATOM 2844 C C . MET A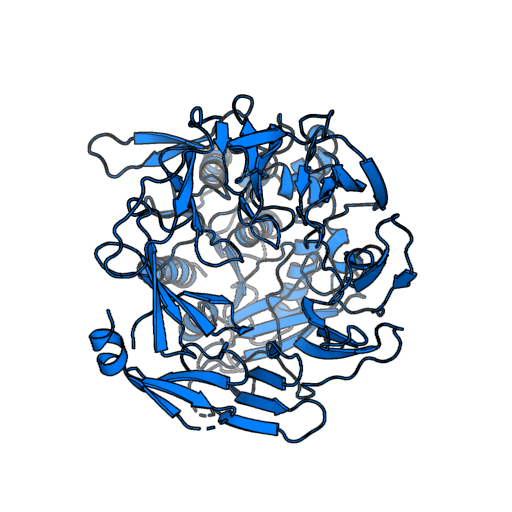 1 403 ? 16.984 43.983 63.758 1.00 35.58 429 MET A C 1
ATOM 2845 O O . MET A 1 403 ? 17.605 43.878 64.823 1.00 36.38 429 MET A O 1
ATOM 2850 N N . HIS A 1 404 ? 16.918 45.108 63.050 1.00 35.66 430 HIS A N 1
ATOM 2851 C CA . HIS A 1 404 ? 17.458 46.380 63.556 1.00 35.93 430 HIS A CA 1
ATOM 2852 C C . HIS A 1 404 ? 16.318 47.333 63.883 1.00 36.62 430 HIS A C 1
ATOM 2853 O O . HIS A 1 404 ? 15.414 47.530 63.060 1.00 34.60 430 HIS A O 1
ATOM 2860 N N . ARG A 1 405 ? 16.389 47.922 65.068 1.00 37.39 431 ARG A N 1
ATOM 2861 C CA . ARG A 1 405 ? 15.487 48.975 65.492 1.00 39.93 431 ARG A CA 1
ATOM 2862 C C . ARG A 1 405 ? 16.324 50.231 65.744 1.00 38.81 431 ARG A C 1
ATOM 2863 O O . ARG A 1 405 ? 17.156 50.268 66.665 1.00 38.46 431 ARG A O 1
ATOM 2871 N N . THR A 1 406 ? 16.087 51.254 64.929 1.00 38.17 432 THR A N 1
ATOM 2872 C CA . THR A 1 406 ? 17.018 52.380 64.817 1.00 38.83 432 THR A CA 1
ATOM 2873 C C . THR A 1 406 ? 16.373 53.724 65.081 1.00 38.96 432 THR A C 1
ATOM 2874 O O . THR A 1 406 ? 15.247 53.972 64.621 1.00 38.37 432 THR A O 1
ATOM 2878 N N . GLN A 1 407 ? 17.097 54.587 65.792 1.00 38.88 433 GLN A N 1
ATOM 2879 C CA . GLN A 1 407 ? 16.649 55.940 66.126 1.00 40.22 433 GLN A CA 1
ATOM 2880 C C . GLN A 1 407 ? 17.580 56.991 65.532 1.00 40.61 433 GLN A C 1
ATOM 2881 O O . GLN A 1 407 ? 18.762 57.074 65.888 1.00 40.67 433 GLN A O 1
ATOM 2887 N N . LEU A 1 408 ? 17.048 57.793 64.618 1.00 41.09 434 LEU A N 1
ATOM 2888 C CA . LEU A 1 408 ? 17.807 58.879 63.999 1.00 41.28 434 LEU A CA 1
ATOM 2889 C C . LEU A 1 408 ? 17.894 60.056 64.975 1.00 42.16 434 LEU A C 1
ATOM 2890 O O . LEU A 1 408 ? 16.894 60.410 65.599 1.00 41.85 434 LEU A O 1
ATOM 2895 N N . SER A 1 409 ? 19.073 60.668 65.102 1.00 42.78 435 SER A N 1
ATOM 2896 C CA . SER A 1 409 ? 19.260 61.789 66.042 1.00 44.60 435 SER A CA 1
ATOM 2897 C C . SER A 1 409 ? 18.443 63.005 65.606 1.00 45.82 435 SER A C 1
ATOM 2898 O O . SER A 1 409 ? 18.139 63.160 64.403 1.00 45.34 435 SER A O 1
ATOM 2901 N N . PRO A 1 410 ? 18.063 63.864 66.568 1.00 47.63 436 PRO A N 1
ATOM 2902 C CA . PRO A 1 410 ? 17.376 65.122 66.219 1.00 49.34 436 PRO A CA 1
ATOM 2903 C C . PRO A 1 410 ? 18.012 65.888 65.047 1.00 50.72 436 PRO A C 1
ATOM 2904 O O . PRO A 1 410 ? 17.290 66.385 64.172 1.00 51.49 436 PRO A O 1
ATOM 2908 N N . ASP A 1 411 ? 19.340 65.968 65.018 1.00 52.39 437 ASP A N 1
ATOM 2909 C CA . ASP A 1 411 ? 20.024 66.723 63.968 1.00 53.76 437 ASP A CA 1
ATOM 2910 C C . ASP A 1 411 ? 20.232 65.902 62.701 1.00 54.10 437 ASP A C 1
ATOM 2911 O O . ASP A 1 411 ? 20.809 66.396 61.739 1.00 55.01 437 ASP A O 1
ATOM 2916 N N . GLY A 1 412 ? 19.770 64.650 62.714 1.00 54.19 438 GLY A N 1
ATOM 2917 C CA . GLY A 1 412 ? 19.858 63.758 61.552 1.00 53.55 438 GLY A CA 1
ATOM 2918 C C . GLY A 1 412 ? 21.258 63.288 61.194 1.00 53.41 438 GLY A C 1
ATOM 2919 O O . GLY A 1 412 ? 21.461 62.727 60.118 1.00 53.57 438 GLY A O 1
ATOM 2920 N N . SER A 1 413 ? 22.220 63.501 62.094 1.00 52.83 439 SER A N 1
ATOM 2921 C CA . SER A 1 413 ? 23.624 63.214 61.812 1.00 52.56 439 SER A CA 1
ATOM 2922 C C . SER A 1 413 ? 24.055 61.815 62.243 1.00 51.88 439 SER A C 1
ATOM 2923 O O . SER A 1 413 ? 25.056 61.290 61.734 1.00 51.87 439 SER A O 1
ATOM 2926 N N . ALA A 1 414 ? 23.315 61.225 63.186 1.00 50.42 440 ALA A N 1
ATOM 2927 C CA . ALA A 1 414 ? 23.697 59.963 63.812 1.00 49.10 440 ALA A CA 1
ATOM 2928 C C . ALA A 1 414 ? 22.488 59.059 64.116 1.00 48.47 440 ALA A C 1
ATOM 2929 O O . ALA A 1 414 ? 21.338 59.505 64.083 1.00 47.57 440 ALA A O 1
ATOM 2931 N N . ILE A 1 415 ? 22.770 57.791 64.425 1.00 47.68 441 ILE A N 1
ATOM 2932 C CA . ILE A 1 415 ? 21.732 56.806 64.761 1.00 46.61 441 ILE A CA 1
ATOM 2933 C C . ILE A 1 415 ? 22.128 55.978 65.963 1.00 46.22 441 ILE A C 1
ATOM 2934 O O . ILE A 1 415 ? 23.300 55.635 66.114 1.00 46.85 441 ILE A O 1
ATOM 2939 N N . ILE A 1 416 ? 21.151 55.687 66.821 1.00 45.06 442 ILE A N 1
ATOM 2940 C CA . ILE A 1 416 ? 21.234 54.604 67.792 1.00 44.05 442 ILE A CA 1
ATOM 2941 C C . ILE A 1 416 ? 20.623 53.378 67.110 1.00 44.39 442 ILE A C 1
ATOM 2942 O O . ILE A 1 416 ? 19.504 53.455 66.553 1.00 43.39 442 ILE A O 1
ATOM 2947 N N . ASP A 1 417 ? 21.341 52.257 67.132 1.00 43.96 443 ASP A N 1
ATOM 2948 C CA . ASP A 1 417 ? 20.805 51.018 66.592 1.00 44.39 443 ASP A CA 1
ATOM 2949 C C . ASP A 1 417 ? 20.754 49.922 67.637 1.00 44.29 443 ASP A C 1
ATOM 2950 O O . ASP A 1 417 ? 21.726 49.708 68.371 1.00 44.44 443 ASP A O 1
ATOM 2955 N N . ILE A 1 418 ? 19.616 49.232 67.705 1.00 43.76 444 ILE A N 1
ATOM 2956 C CA . ILE A 1 418 ? 19.469 48.050 68.554 1.00 43.41 444 ILE A CA 1
ATOM 2957 C C . ILE A 1 418 ? 19.197 46.830 67.686 1.00 43.30 444 ILE A C 1
ATOM 2958 O O . ILE A 1 418 ? 18.215 46.786 66.924 1.00 43.42 444 ILE A O 1
ATOM 2963 N N . PHE A 1 419 ? 20.085 45.850 67.785 1.00 42.42 445 PHE A N 1
ATOM 2964 C CA . PHE A 1 419 ? 20.102 44.715 66.866 1.00 42.51 445 PHE A CA 1
ATOM 2965 C C . PHE A 1 419 ? 19.922 43.410 67.623 1.00 42.89 445 PHE A C 1
ATOM 2966 O O . PHE A 1 419 ? 20.399 43.250 68.756 1.00 43.05 445 PHE A O 1
ATOM 2974 N N . GLN A 1 420 ? 19.213 42.481 66.999 1.00 43.13 446 GLN A N 1
ATOM 2975 C CA . GLN A 1 420 ? 19.112 41.142 67.518 1.00 43.32 446 GLN A CA 1
ATOM 2976 C C . GLN A 1 420 ? 18.958 40.216 66.332 1.00 43.31 446 GLN A C 1
ATOM 2977 O O . GLN A 1 420 ? 18.498 40.633 65.267 1.00 42.74 446 GLN A O 1
ATOM 2983 N N . SER A 1 421 ? 19.350 38.960 66.520 1.00 43.02 447 SER A N 1
ATOM 2984 C CA . SER A 1 421 ? 19.276 37.936 65.490 1.00 43.24 447 SER A CA 1
ATOM 2985 C C . SER A 1 421 ? 19.222 36.600 66.230 1.00 43.69 447 SER A C 1
ATOM 2986 O O . SER A 1 421 ? 19.400 36.579 67.448 1.00 42.83 447 SER A O 1
ATOM 2989 N N . PRO A 1 422 ? 19.000 35.487 65.503 1.00 44.75 448 PRO A N 1
ATOM 2990 C CA . PRO A 1 422 ? 18.965 34.177 66.162 1.00 46.06 448 PRO A CA 1
ATOM 2991 C C . PRO A 1 422 ? 20.258 33.845 66.935 1.00 47.45 448 PRO A C 1
ATOM 2992 O O . PRO A 1 422 ? 20.206 33.130 67.934 1.00 47.71 448 PRO A O 1
ATOM 2996 N N . THR A 1 423 ? 21.392 34.378 66.480 1.00 48.64 449 THR A N 1
ATOM 2997 C CA . THR A 1 423 ? 22.695 34.155 67.129 1.00 50.04 449 THR A CA 1
ATOM 2998 C C . THR A 1 423 ? 23.105 35.304 68.064 1.00 50.90 449 THR A C 1
ATOM 2999 O O . THR A 1 423 ? 23.970 35.121 68.937 1.00 51.30 449 THR A O 1
ATOM 3003 N N . VAL A 1 424 ? 22.489 36.479 67.886 1.00 51.01 450 VAL A N 1
ATOM 3004 C CA . VAL A 1 424 ? 22.826 37.677 68.668 1.00 51.17 450 VAL A CA 1
ATOM 3005 C C . VAL A 1 424 ? 21.652 38.200 69.498 1.00 51.97 450 VAL A C 1
ATOM 3006 O O . VAL A 1 424 ? 20.693 38.756 68.946 1.00 51.76 450 VAL A O 1
ATOM 3010 N N . PRO A 1 425 ? 21.724 38.036 70.827 1.00 52.84 451 PRO A N 1
ATOM 3011 C CA . PRO A 1 425 ? 20.611 38.440 71.683 1.00 53.37 451 PRO A CA 1
ATOM 3012 C C . PRO A 1 425 ? 20.348 39.943 71.704 1.00 53.89 451 PRO A C 1
ATOM 3013 O O . PRO A 1 425 ? 19.189 40.355 71.793 1.00 53.74 451 PRO A O 1
ATOM 3017 N N . ARG A 1 426 ? 21.412 40.743 71.621 1.00 54.30 452 ARG A N 1
ATOM 3018 C CA . ARG A 1 426 ? 21.317 42.188 71.736 1.00 54.77 452 ARG A CA 1
ATOM 3019 C C . ARG A 1 426 ? 22.657 42.835 71.410 1.00 55.16 452 ARG A C 1
ATOM 3020 O O . ARG A 1 426 ? 23.676 42.547 72.057 1.00 54.98 452 ARG A O 1
ATOM 3028 N N . LYS A 1 427 ? 22.663 43.690 70.393 1.00 55.01 453 LYS A N 1
ATOM 3029 C CA . LYS A 1 427 ? 23.834 44.493 70.083 1.00 55.61 453 LYS A CA 1
ATOM 3030 C C . LYS A 1 427 ? 23.400 45.935 69.879 1.00 55.52 453 LYS A C 1
ATOM 3031 O O . LYS A 1 427 ? 22.617 46.236 68.966 1.00 55.75 453 LYS A O 1
ATOM 3037 N N . VAL A 1 428 ? 23.914 46.816 70.731 1.00 55.35 454 VAL A N 1
ATOM 3038 C CA . VAL A 1 428 ? 23.550 48.226 70.717 1.00 55.43 454 VAL A CA 1
ATOM 3039 C C . VAL A 1 428 ? 24.707 49.072 70.193 1.00 56.30 454 VAL A C 1
ATOM 3040 O O . VAL A 1 428 ? 25.792 49.106 70.780 1.00 56.55 454 VAL A O 1
ATOM 3044 N N . THR A 1 429 ? 24.468 49.745 69.078 1.00 56.81 455 THR A N 1
ATOM 3045 C CA . THR A 1 429 ? 25.474 50.554 68.422 1.00 57.86 455 THR A CA 1
ATOM 3046 C C . THR A 1 429 ? 25.041 52.026 68.379 1.00 58.64 455 THR A C 1
ATOM 3047 O O . THR A 1 429 ? 23.850 52.339 68.510 1.00 58.50 455 THR A O 1
ATOM 3051 N N . VAL A 1 430 ? 26.023 52.920 68.246 1.00 59.12 456 VAL A N 1
ATOM 3052 C CA . VAL A 1 430 ? 25.781 54.340 68.009 1.00 59.74 456 VAL A CA 1
ATOM 3053 C C . VAL A 1 430 ? 26.739 54.799 66.913 1.00 60.30 456 VAL A C 1
ATOM 3054 O O . VAL A 1 430 ? 27.953 54.719 67.073 1.00 60.49 456 VAL A O 1
ATOM 3058 N N . THR A 1 431 ? 26.190 55.281 65.808 1.00 61.18 457 THR A N 1
ATOM 3059 C CA . THR A 1 431 ? 26.983 55.565 64.621 1.00 62.45 457 THR A CA 1
ATOM 3060 C C . THR A 1 431 ? 26.819 57.002 64.122 1.00 63.72 457 THR A C 1
ATOM 3061 O O . THR A 1 431 ? 25.695 57.483 63.953 1.00 63.52 457 THR A O 1
ATOM 3065 N N . ASN A 1 432 ? 27.944 57.678 63.872 1.00 64.94 458 ASN A N 1
ATOM 3066 C CA . ASN A 1 432 ? 27.931 58.900 63.077 1.00 66.23 458 ASN A CA 1
ATOM 3067 C C . ASN A 1 432 ? 27.828 58.541 61.601 1.00 67.07 458 ASN A C 1
ATOM 3068 O O . ASN A 1 432 ? 28.778 58.014 61.010 1.00 67.21 458 ASN A O 1
ATOM 3073 N N . ILE A 1 433 ? 26.664 58.808 61.012 1.00 67.97 459 ILE A N 1
ATOM 3074 C CA . ILE A 1 433 ? 26.406 58.478 59.608 1.00 69.15 459 ILE A CA 1
ATOM 3075 C C . ILE A 1 433 ? 27.542 58.999 58.726 1.00 70.28 459 ILE A C 1
ATOM 3076 O O . ILE A 1 433 ? 27.883 60.191 58.771 1.00 70.38 459 ILE A O 1
ATOM 3081 N N . GLY A 1 434 ? 28.122 58.091 57.942 1.00 71.42 460 GLY A N 1
ATOM 3082 C CA . GLY A 1 434 ? 29.265 58.402 57.085 1.00 72.72 460 GLY A CA 1
ATOM 3083 C C . GLY A 1 434 ? 30.460 58.772 57.940 1.00 73.33 460 GLY A C 1
ATOM 3084 O O . GLY A 1 434 ? 31.054 59.843 57.770 1.00 73.90 460 GLY A O 1
ATOM 3085 N N . LYS A 1 435 ? 30.777 57.889 58.884 1.00 73.73 461 LYS A N 1
ATOM 3086 C CA . LYS A 1 435 ? 31.886 58.051 59.818 1.00 74.03 461 LYS A CA 1
ATOM 3087 C C . LYS A 1 435 ? 31.929 56.800 60.686 1.00 74.26 461 LYS A C 1
ATOM 3088 O O . LYS A 1 435 ? 31.358 55.770 60.319 1.00 74.68 461 LYS A O 1
ATOM 3090 N N . GLY A 1 436 ? 32.590 56.889 61.837 1.00 74.40 462 GLY A N 1
ATOM 3091 C CA . GLY A 1 436 ? 32.810 55.726 62.698 1.00 74.53 462 GLY A CA 1
ATOM 3092 C C . GLY A 1 436 ? 31.594 55.232 63.463 1.00 74.44 462 GLY A C 1
ATOM 3093 O O . GLY A 1 436 ? 30.705 56.016 63.827 1.00 74.85 462 GLY A O 1
ATOM 3094 N N . SER A 1 437 ? 31.570 53.922 63.705 1.00 74.12 463 SER A N 1
ATOM 3095 C CA . SER A 1 437 ? 30.567 53.280 64.552 1.00 73.66 463 SER A CA 1
ATOM 3096 C C . SER A 1 437 ? 31.175 52.838 65.880 1.00 73.10 463 SER A C 1
ATOM 3097 O O . SER A 1 437 ? 32.357 52.512 65.943 1.00 73.26 463 SER A O 1
ATOM 3100 N N . HIS A 1 438 ? 30.348 52.806 66.924 1.00 72.36 464 HIS A N 1
ATOM 3101 C CA . HIS A 1 438 ? 30.781 52.472 68.285 1.00 71.71 464 HIS A CA 1
ATOM 3102 C C . HIS A 1 438 ? 29.773 51.557 68.990 1.00 71.17 464 HIS A C 1
ATOM 3103 O O . HIS A 1 438 ? 28.599 51.918 69.149 1.00 70.96 464 HIS A O 1
ATOM 3110 N N . THR A 1 439 ? 30.241 50.379 69.407 1.00 70.33 465 THR A N 1
ATOM 3111 C CA . THR A 1 439 ? 29.421 49.411 70.134 1.00 69.64 465 THR A CA 1
ATOM 3112 C C . THR A 1 439 ? 29.297 49.810 71.600 1.00 69.53 465 THR A C 1
ATOM 3113 O O . THR A 1 439 ? 30.293 50.080 72.268 1.00 69.75 465 THR A O 1
ATOM 3117 N N . LEU A 1 440 ? 28.068 49.846 72.093 1.00 69.21 466 LEU A N 1
ATOM 3118 C CA . LEU A 1 440 ? 27.784 50.297 73.448 1.00 69.07 466 LEU A CA 1
ATOM 3119 C C . LEU A 1 440 ? 27.525 49.109 74.371 1.00 69.11 466 LEU A C 1
ATOM 3120 O O . LEU A 1 440 ? 27.862 49.146 75.555 1.00 69.03 466 LEU A O 1
ATOM 3125 N N . LEU A 1 441 ? 26.907 48.066 73.820 1.00 69.14 467 LEU A N 1
ATOM 3126 C CA . LEU A 1 441 ? 26.573 46.847 74.559 1.00 69.30 467 LEU A CA 1
ATOM 3127 C C . LEU A 1 441 ? 26.482 45.682 73.587 1.00 69.52 467 LEU A C 1
ATOM 3128 O O . LEU A 1 441 ? 26.065 45.852 72.442 1.00 69.43 467 LEU A O 1
ATOM 3133 N N . GLU A 1 442 ? 26.887 44.503 74.044 1.00 70.13 468 GLU A N 1
ATOM 3134 C CA . GLU A 1 442 ? 26.680 43.274 73.283 1.00 70.80 468 GLU A CA 1
ATOM 3135 C C . GLU A 1 442 ? 26.435 42.088 74.208 1.00 71.18 468 GLU A C 1
ATOM 3136 O O . GLU A 1 442 ? 27.257 41.797 75.077 1.00 71.14 468 GLU A O 1
ATOM 3142 N N . ALA A 1 443 ? 25.297 41.420 74.014 1.00 71.72 469 ALA A N 1
ATOM 3143 C CA . ALA A 1 443 ? 24.938 40.223 74.774 1.00 72.33 469 ALA A CA 1
ATOM 3144 C C . ALA A 1 443 ? 25.374 38.950 74.039 1.00 72.79 469 ALA A C 1
ATOM 3145 O O . ALA A 1 443 ? 25.629 38.980 72.824 1.00 73.01 469 ALA A O 1
ATOM 3147 N N . LYS A 1 444 ? 25.457 37.841 74.779 1.00 73.28 470 LYS A N 1
ATOM 3148 C CA . LYS A 1 444 ? 25.950 36.571 74.233 1.00 73.51 470 LYS A CA 1
ATOM 3149 C C . LYS A 1 444 ? 25.075 35.374 74.624 1.00 73.79 470 LYS A C 1
ATOM 3150 O O . LYS A 1 444 ? 24.901 34.426 73.844 1.00 73.82 470 LYS A O 1
ATOM 3152 N N . ALA A 1 451 ? 20.025 23.823 79.030 1.00 54.73 477 ALA A N 1
ATOM 3153 C CA . ALA A 1 451 ? 19.256 23.360 77.877 1.00 54.37 477 ALA A CA 1
ATOM 3154 C C . ALA A 1 451 ? 17.989 24.188 77.628 1.00 54.22 477 ALA A C 1
ATOM 3155 O O . ALA A 1 451 ? 17.173 24.395 78.538 1.00 54.34 477 ALA A O 1
ATOM 3157 N N . MET A 1 452 ? 17.854 24.657 76.385 1.00 53.70 478 MET A N 1
ATOM 3158 C CA . MET A 1 452 ? 16.669 25.375 75.891 1.00 52.81 478 MET A CA 1
ATOM 3159 C C . MET A 1 452 ? 16.122 24.643 74.664 1.00 50.63 478 MET A C 1
ATOM 3160 O O . MET A 1 452 ? 16.847 23.858 74.047 1.00 50.75 478 MET A O 1
ATOM 3165 N N . PRO A 1 453 ? 14.839 24.866 74.317 1.00 48.54 479 PRO A N 1
ATOM 3166 C CA . PRO A 1 453 ? 14.329 24.254 73.086 1.00 46.99 479 PRO A CA 1
ATOM 3167 C C . PRO A 1 453 ? 15.060 24.793 71.852 1.00 45.69 479 PRO A C 1
ATOM 3168 O O . PRO A 1 453 ? 15.342 25.990 71.780 1.00 45.12 479 PRO A O 1
ATOM 3172 N N . GLU A 1 454 ? 15.383 23.905 70.917 1.00 44.13 480 GLU A N 1
ATOM 3173 C CA . GLU A 1 454 ? 15.975 24.306 69.632 1.00 42.88 480 GLU A CA 1
ATOM 3174 C C . GLU A 1 454 ? 14.884 24.928 68.761 1.00 41.39 480 GLU A C 1
ATOM 3175 O O . GLU A 1 454 ? 13.752 24.443 68.739 1.00 39.89 480 GLU A O 1
ATOM 3181 N N . ILE A 1 455 ? 15.236 26.016 68.074 1.00 40.03 481 ILE A N 1
ATOM 3182 C CA . ILE A 1 455 ? 14.332 26.696 67.160 1.00 39.84 481 ILE A CA 1
ATOM 3183 C C . ILE A 1 455 ? 14.809 26.476 65.719 1.00 39.06 481 ILE A C 1
ATOM 3184 O O . ILE A 1 455 ? 15.938 26.823 65.376 1.00 40.13 481 ILE A O 1
ATOM 3189 N N . ARG A 1 456 ? 13.975 25.854 64.902 1.00 37.34 482 ARG A N 1
ATOM 3190 C CA . ARG A 1 456 ? 14.296 25.650 63.506 1.00 36.75 482 ARG A CA 1
ATOM 3191 C C . ARG A 1 456 ? 13.469 26.606 62.677 1.00 36.65 482 ARG A C 1
ATOM 3192 O O . ARG A 1 456 ? 12.340 26.930 63.050 1.00 35.52 482 ARG A O 1
ATOM 3200 N N . THR A 1 457 ? 14.023 27.047 61.551 1.00 36.43 483 THR A N 1
ATOM 3201 C CA . THR A 1 457 ? 13.314 27.954 60.639 1.00 36.26 483 THR A CA 1
ATOM 3202 C C . THR A 1 457 ? 13.474 27.464 59.193 1.00 36.03 483 THR A C 1
ATOM 3203 O O . THR A 1 457 ? 14.456 26.792 58.863 1.00 34.38 483 THR A O 1
ATOM 3207 N N . GLY A 1 458 ? 12.510 27.782 58.338 1.00 34.45 484 GLY A N 1
ATOM 3208 C CA . GLY A 1 458 ? 12.643 27.464 56.918 1.00 34.13 484 GLY A CA 1
ATOM 3209 C C . GLY A 1 458 ? 11.492 28.018 56.101 1.00 34.09 484 GLY A C 1
ATOM 3210 O O . GLY A 1 458 ? 10.764 28.909 56.556 1.00 32.29 484 GLY A O 1
ATOM 3211 N N . THR A 1 459 ? 11.328 27.465 54.904 1.00 34.01 485 THR A N 1
ATOM 3212 C CA . THR A 1 459 ? 10.313 27.902 53.953 1.00 34.42 485 THR A CA 1
ATOM 3213 C C . THR A 1 459 ? 9.546 26.722 53.447 1.00 33.61 485 THR A C 1
ATOM 3214 O O . THR A 1 459 ? 10.118 25.642 53.244 1.00 33.22 485 THR A O 1
ATOM 3218 N N . ILE A 1 460 ? 8.248 26.923 53.243 1.00 32.22 486 ILE A N 1
ATOM 3219 C CA . ILE A 1 460 ? 7.422 25.973 52.533 1.00 31.90 486 ILE A CA 1
ATOM 3220 C C . ILE A 1 460 ? 6.678 26.732 51.448 1.00 32.17 486 ILE A C 1
ATOM 3221 O O . ILE A 1 460 ? 6.575 27.952 51.527 1.00 32.55 486 ILE A O 1
ATOM 3226 N N . MET A 1 461 ? 6.135 26.018 50.466 1.00 31.91 487 MET A N 1
ATOM 3227 C CA . MET A 1 461 ? 5.249 26.633 49.493 1.00 32.84 487 MET A CA 1
ATOM 3228 C C . MET A 1 461 ? 3.838 26.745 50.035 1.00 32.26 487 MET A C 1
ATOM 3229 O O . MET A 1 461 ? 3.308 25.802 50.642 1.00 31.59 487 MET A O 1
ATOM 3234 N N . ALA A 1 462 ? 3.227 27.905 49.797 1.00 31.24 488 ALA A N 1
ATOM 3235 C CA . ALA A 1 462 ? 1.806 28.119 50.048 1.00 30.48 488 ALA A CA 1
ATOM 3236 C C . ALA A 1 462 ? 0.959 27.199 49.182 1.00 31.22 488 ALA A C 1
ATOM 3237 O O . ALA A 1 462 ? 1.495 26.473 48.323 1.00 29.93 488 ALA A O 1
ATOM 3239 N N . ALA A 1 463 ? -0.361 27.242 49.382 1.00 30.37 489 ALA A N 1
ATOM 3240 C CA . ALA A 1 463 ? -1.264 26.347 48.673 1.00 31.77 489 ALA A CA 1
ATOM 3241 C C . ALA A 1 463 ? -1.319 26.627 47.174 1.00 32.79 489 ALA A C 1
ATOM 3242 O O . ALA A 1 463 ? -1.818 25.792 46.428 1.00 32.60 489 ALA A O 1
ATOM 3244 N N . ASP A 1 464 ? -0.843 27.796 46.746 1.00 33.15 490 ASP A N 1
ATOM 3245 C CA . ASP A 1 464 ? -0.809 28.113 45.301 1.00 34.50 490 ASP A CA 1
ATOM 3246 C C . ASP A 1 464 ? 0.332 27.354 44.622 1.00 35.40 490 ASP A C 1
ATOM 3247 O O . ASP A 1 464 ? 0.403 27.301 43.394 1.00 36.35 490 ASP A O 1
ATOM 3252 N N . GLY A 1 465 ? 1.223 26.791 45.438 1.00 35.71 491 GLY A N 1
ATOM 3253 C CA . GLY A 1 465 ? 2.393 26.059 44.965 1.00 36.78 491 GLY A CA 1
ATOM 3254 C C . GLY A 1 465 ? 3.496 26.969 44.469 1.00 37.20 491 GLY A C 1
ATOM 3255 O O . GLY A 1 465 ? 4.475 26.493 43.887 1.00 37.50 491 GLY A O 1
ATOM 3256 N N . GLN A 1 466 ? 3.352 28.274 44.704 1.00 36.54 492 GLN A N 1
ATOM 3257 C CA . GLN A 1 466 ? 4.275 29.281 44.147 1.00 37.08 492 GLN A CA 1
ATOM 3258 C C . GLN A 1 466 ? 4.842 30.248 45.182 1.00 35.97 492 GLN A C 1
ATOM 3259 O O . GLN A 1 466 ? 6.013 30.602 45.120 1.00 36.08 492 GLN A O 1
ATOM 3265 N N . THR A 1 467 ? 4.017 30.672 46.139 1.00 34.00 493 THR A N 1
ATOM 3266 C CA . THR A 1 467 ? 4.437 31.680 47.121 1.00 32.46 493 THR A CA 1
ATOM 3267 C C . THR A 1 467 ? 5.163 31.067 48.302 1.00 31.34 493 THR A C 1
ATOM 3268 O O . THR A 1 467 ? 4.621 30.170 48.971 1.00 31.18 493 THR A O 1
ATOM 3272 N N . PRO A 1 468 ? 6.376 31.549 48.584 1.00 30.82 494 PRO A N 1
ATOM 3273 C CA . PRO A 1 468 ? 7.118 31.020 49.717 1.00 30.50 494 PRO A CA 1
ATOM 3274 C C . PRO A 1 468 ? 6.548 31.532 51.037 1.00 29.80 494 PRO A C 1
ATOM 3275 O O . PRO A 1 468 ? 6.316 32.750 51.174 1.00 28.34 494 PRO A O 1
ATOM 3279 N N . LEU A 1 469 ? 6.372 30.619 51.983 1.00 28.68 495 LEU A N 1
ATOM 3280 C CA . LEU A 1 469 ? 5.963 30.956 53.352 1.00 28.85 495 LEU A CA 1
ATOM 3281 C C . LEU A 1 469 ? 7.100 30.631 54.313 1.00 29.51 495 LEU A C 1
ATOM 3282 O O . LEU A 1 469 ? 7.809 29.622 54.111 1.00 29.40 495 LEU A O 1
ATOM 3287 N N . TYR A 1 470 ? 7.293 31.464 55.346 1.00 28.90 496 TYR A N 1
ATOM 3288 C CA . TYR A 1 470 ? 8.387 31.284 56.305 1.00 28.87 496 TYR A CA 1
ATOM 3289 C C . TYR A 1 470 ? 7.815 30.778 57.618 1.00 29.07 496 TYR A C 1
ATOM 3290 O O . TYR A 1 470 ? 6.767 31.254 58.071 1.00 27.80 496 TYR A O 1
ATOM 3299 N N . TYR A 1 471 ? 8.492 29.801 58.200 1.00 27.91 497 TYR A N 1
ATOM 3300 C CA . TYR A 1 471 ? 7.993 29.153 59.402 1.00 28.21 497 TYR A CA 1
ATOM 3301 C C . TYR A 1 471 ? 9.066 29.150 60.480 1.00 28.45 497 TYR A C 1
ATOM 3302 O O . TYR A 1 471 ? 10.285 29.299 60.205 1.00 28.13 497 TYR A O 1
ATOM 3311 N N . LYS A 1 472 ? 8.613 28.976 61.715 1.00 29.18 498 LYS A N 1
ATOM 3312 C CA . LYS A 1 472 ? 9.499 28.762 62.849 1.00 31.10 498 LYS A CA 1
ATOM 3313 C C . LYS A 1 472 ? 8.928 27.563 63.604 1.00 31.72 498 LYS A C 1
ATOM 3314 O O . LYS A 1 472 ? 7.704 27.360 63.662 1.00 30.31 498 LYS A O 1
ATOM 3320 N N . LEU A 1 473 ? 9.826 26.761 64.162 1.00 32.14 499 LEU A N 1
ATOM 3321 C CA . LEU A 1 473 ? 9.447 25.502 64.775 1.00 33.19 499 LEU A CA 1
ATOM 3322 C C . LEU A 1 473 ? 10.252 25.424 66.049 1.00 33.62 499 LEU A C 1
ATOM 3323 O O . LEU A 1 473 ? 11.493 25.402 66.004 1.00 34.49 499 LEU A O 1
ATOM 3328 N N . THR A 1 474 ? 9.556 25.453 67.188 1.00 33.32 500 THR A N 1
ATOM 3329 C CA . THR A 1 474 ? 10.186 25.299 68.482 1.00 33.10 500 THR A CA 1
ATOM 3330 C C . THR A 1 474 ? 10.155 23.816 68.852 1.00 32.68 500 THR A C 1
ATOM 3331 O O . THR A 1 474 ? 9.093 23.233 69.001 1.00 31.38 500 THR A O 1
ATOM 3335 N N . MET A 1 475 ? 11.330 23.204 68.979 1.00 32.51 501 MET A N 1
ATOM 3336 C CA . MET A 1 475 ? 11.410 21.757 69.159 1.00 32.60 501 MET A CA 1
ATOM 3337 C C . MET A 1 475 ? 11.181 21.379 70.637 1.00 32.37 501 MET A C 1
ATOM 3338 O O . MET A 1 475 ? 11.448 22.180 71.522 1.00 33.08 501 MET A O 1
ATOM 3343 N N . PRO A 1 476 ? 10.717 20.147 70.901 1.00 32.76 502 PRO A N 1
ATOM 3344 C CA . PRO A 1 476 ? 10.618 19.697 72.296 1.00 33.03 502 PRO A CA 1
ATOM 3345 C C . PRO A 1 476 ? 11.932 19.861 73.070 1.00 34.43 502 PRO A C 1
ATOM 3346 O O . PRO A 1 476 ? 13.035 19.703 72.495 1.00 35.17 502 PRO A O 1
ATOM 3350 N N . LEU A 1 477 ? 11.834 20.218 74.349 1.00 34.81 503 LEU A N 1
ATOM 3351 C CA . LEU A 1 477 ? 13.023 20.270 75.188 1.00 36.49 503 LEU A CA 1
ATOM 3352 C C . LEU A 1 477 ? 13.668 18.883 75.163 1.00 37.05 503 LEU A C 1
ATOM 3353 O O . LEU A 1 477 ? 12.975 17.878 75.260 1.00 37.09 503 LEU A O 1
ATOM 3358 N N . HIS A 1 478 ? 14.985 18.828 74.976 1.00 39.46 504 HIS A N 1
ATOM 3359 C CA . HIS A 1 478 ? 15.714 17.536 74.917 1.00 40.57 504 HIS A CA 1
ATOM 3360 C C . HIS A 1 478 ? 15.202 16.605 73.825 1.00 40.13 504 HIS A C 1
ATOM 3361 O O . HIS A 1 478 ? 15.157 15.380 74.005 1.00 39.79 504 HIS A O 1
ATOM 3368 N N . PHE A 1 479 ? 14.825 17.193 72.690 1.00 39.42 505 PHE A N 1
ATOM 3369 C CA . PHE A 1 479 ? 14.311 16.455 71.546 1.00 39.19 505 PHE A CA 1
ATOM 3370 C C . PHE A 1 479 ? 15.168 15.236 71.172 1.00 39.65 505 PHE A C 1
ATOM 3371 O O . PHE A 1 479 ? 16.376 15.350 71.074 1.00 39.51 505 PHE A O 1
ATOM 3379 N N . ASP A 1 480 ? 14.517 14.098 70.940 1.00 40.81 506 ASP A N 1
ATOM 3380 C CA . ASP A 1 480 ? 15.171 12.866 70.492 1.00 41.48 506 ASP A CA 1
ATOM 3381 C C . ASP A 1 480 ? 14.601 12.443 69.152 1.00 41.01 506 ASP A C 1
ATOM 3382 O O . ASP A 1 480 ? 13.438 12.059 69.088 1.00 40.88 506 ASP A O 1
ATOM 3387 N N . PRO A 1 481 ? 15.434 12.458 68.083 1.00 41.44 507 PRO A N 1
ATOM 3388 C CA . PRO A 1 481 ? 14.984 12.122 66.719 1.00 41.28 507 PRO A CA 1
ATOM 3389 C C . PRO A 1 481 ? 14.380 10.734 66.568 1.00 41.75 507 PRO A C 1
ATOM 3390 O O . PRO A 1 481 ? 13.644 10.505 65.613 1.00 42.24 507 PRO A O 1
ATOM 3394 N N . ALA A 1 482 ? 14.677 9.818 67.496 1.00 41.81 508 ALA A N 1
ATOM 3395 C CA . ALA A 1 482 ? 14.101 8.475 67.473 1.00 42.11 508 ALA A CA 1
ATOM 3396 C C . ALA A 1 482 ? 12.669 8.430 67.989 1.00 42.36 508 ALA A C 1
ATOM 3397 O O . ALA A 1 482 ? 11.965 7.431 67.792 1.00 42.60 508 ALA A O 1
ATOM 3399 N N . LYS A 1 483 ? 12.237 9.513 68.640 1.00 42.16 509 LYS A N 1
ATOM 3400 C CA . LYS A 1 483 ? 10.932 9.558 69.302 1.00 42.21 509 LYS A CA 1
ATOM 3401 C C . LYS A 1 483 ? 9.868 10.313 68.480 1.00 41.01 509 LYS A C 1
ATOM 3402 O O . LYS A 1 483 ? 10.199 11.040 67.536 1.00 41.65 509 LYS A O 1
ATOM 3408 N N . LYS A 1 484 ? 8.600 10.060 68.795 1.00 39.18 510 LYS A N 1
ATOM 3409 C CA . LYS A 1 484 ? 7.466 10.714 68.156 1.00 38.57 510 LYS A CA 1
ATOM 3410 C C . LYS A 1 484 ? 6.896 11.713 69.160 1.00 36.88 510 LYS A C 1
ATOM 3411 O O . LYS A 1 484 ? 6.770 11.393 70.352 1.00 36.21 510 LYS A O 1
ATOM 3417 N N . TYR A 1 485 ? 6.537 12.900 68.683 1.00 34.23 511 TYR A N 1
ATOM 3418 C CA . TYR A 1 485 ? 6.107 13.973 69.562 1.00 32.73 511 TYR A CA 1
ATOM 3419 C C . TYR A 1 485 ? 4.806 14.596 69.109 1.00 30.39 511 TYR A C 1
ATOM 3420 O O . TYR A 1 485 ? 4.544 14.697 67.920 1.00 30.40 511 TYR A O 1
ATOM 3429 N N . PRO A 1 486 ? 3.998 15.076 70.077 1.00 29.21 512 PRO A N 1
ATOM 3430 C CA . PRO A 1 486 ? 2.830 15.856 69.668 1.00 27.53 512 PRO A CA 1
ATOM 3431 C C . PRO A 1 486 ? 3.316 17.244 69.230 1.00 26.62 512 PRO A C 1
ATOM 3432 O O . PRO A 1 486 ? 4.418 17.668 69.597 1.00 26.41 512 PRO A O 1
ATOM 3436 N N . VAL A 1 487 ? 2.496 17.958 68.462 1.00 27.60 513 VAL A N 1
ATOM 3437 C CA . VAL A 1 487 ? 2.895 19.271 67.955 1.00 26.20 513 VAL A CA 1
ATOM 3438 C C . VAL A 1 487 ? 1.652 20.179 67.955 1.00 26.26 513 VAL A C 1
ATOM 3439 O O . VAL A 1 487 ? 0.543 19.719 67.671 1.00 25.87 513 VAL A O 1
ATOM 3443 N N . ILE A 1 488 ? 1.865 21.453 68.249 1.00 25.05 514 ILE A N 1
ATOM 3444 C CA . ILE A 1 488 ? 0.739 22.427 68.269 1.00 25.07 514 ILE A CA 1
ATOM 3445 C C . ILE A 1 488 ? 1.072 23.505 67.254 1.00 23.83 514 ILE A C 1
ATOM 3446 O O . ILE A 1 488 ? 2.143 24.092 67.296 1.00 24.76 514 ILE A O 1
ATOM 3451 N N . VAL A 1 489 ? 0.151 23.756 66.347 1.00 23.76 515 VAL A N 1
ATOM 3452 C CA . VAL A 1 489 ? 0.307 24.884 65.441 1.00 23.56 515 VAL A CA 1
ATOM 3453 C C . VAL A 1 489 ? -0.158 26.135 66.201 1.00 23.40 515 VAL A C 1
ATOM 3454 O O . VAL A 1 489 ? -1.332 26.222 66.598 1.00 22.64 515 VAL A O 1
ATOM 3458 N N . TYR A 1 490 ? 0.754 27.077 66.431 1.00 23.07 516 TYR A N 1
ATOM 3459 C CA . TYR A 1 490 ? 0.368 28.360 66.987 1.00 23.96 516 TYR A CA 1
ATOM 3460 C C . TYR A 1 490 ? 0.081 29.257 65.775 1.00 24.88 516 TYR A C 1
ATOM 3461 O O . TYR A 1 490 ? 0.972 29.490 64.943 1.00 24.08 516 TYR A O 1
ATOM 3470 N N . VAL A 1 491 ? -1.161 29.723 65.664 1.00 24.28 517 VAL A N 1
ATOM 3471 C CA . VAL A 1 491 ? -1.607 30.428 64.463 1.00 24.36 517 VAL A CA 1
ATOM 3472 C C . VAL A 1 491 ? -2.093 31.841 64.838 1.00 25.54 517 VAL A C 1
ATOM 3473 O O . VAL A 1 491 ? -2.712 32.019 65.877 1.00 23.19 517 VAL A O 1
ATOM 3477 N N . TYR A 1 492 ? -1.777 32.826 63.996 1.00 24.52 518 TYR A N 1
ATOM 3478 C CA . TYR A 1 492 ? -2.476 34.116 64.029 1.00 24.21 518 TYR A CA 1
ATOM 3479 C C . TYR A 1 492 ? -3.115 34.259 62.649 1.00 24.81 518 TYR A C 1
ATOM 3480 O O . TYR A 1 492 ? -4.291 33.948 62.497 1.00 25.01 518 TYR A O 1
ATOM 3489 N N . GLY A 1 493 ? -2.341 34.658 61.638 1.00 24.51 519 GLY A N 1
ATOM 3490 C CA . GLY A 1 493 ? -2.812 34.555 60.244 1.00 24.09 519 GLY A CA 1
ATOM 3491 C C . GLY A 1 493 ? -3.592 35.762 59.723 1.00 24.79 519 GLY A C 1
ATOM 3492 O O . GLY A 1 493 ? -4.023 35.776 58.587 1.00 25.54 519 GLY A O 1
ATOM 3493 N N . GLY A 1 494 ? -3.785 36.764 60.559 1.00 24.32 520 GLY A N 1
ATOM 3494 C CA . GLY A 1 494 ? -4.594 37.916 60.179 1.00 23.61 520 GLY A CA 1
ATOM 3495 C C . GLY A 1 494 ? -3.730 39.036 59.661 1.00 23.49 520 GLY A C 1
ATOM 3496 O O . GLY A 1 494 ? -2.508 39.002 59.827 1.00 22.28 520 GLY A O 1
ATOM 3497 N N . PRO A 1 495 ? -4.359 40.032 59.014 1.00 24.09 521 PRO A N 1
ATOM 3498 C CA . PRO A 1 495 ? -3.607 41.163 58.478 1.00 24.57 521 PRO A CA 1
ATOM 3499 C C . PRO A 1 495 ? -2.909 41.993 59.522 1.00 25.06 521 PRO A C 1
ATOM 3500 O O . PRO A 1 495 ? -3.279 41.952 60.709 1.00 23.79 521 PRO A O 1
ATOM 3504 N N . HIS A 1 496 ? -1.879 42.712 59.082 1.00 23.88 522 HIS A N 1
ATOM 3505 C CA . HIS A 1 496 ? -1.071 43.571 59.934 1.00 26.43 522 HIS A CA 1
ATOM 3506 C C . HIS A 1 496 ? -0.153 42.848 60.926 1.00 26.47 522 HIS A C 1
ATOM 3507 O O . HIS A 1 496 ? 0.435 43.506 61.783 1.00 29.33 522 HIS A O 1
ATOM 3514 N N . ALA A 1 497 ? -0.034 41.525 60.861 1.00 24.72 523 ALA A N 1
ATOM 3515 C CA . ALA A 1 497 ? 0.900 40.858 61.747 1.00 24.08 523 ALA A CA 1
ATOM 3516 C C . ALA A 1 497 ? 1.809 39.924 60.968 1.00 24.50 523 ALA A C 1
ATOM 3517 O O . ALA A 1 497 ? 1.402 39.391 59.946 1.00 24.16 523 ALA A O 1
ATOM 3519 N N . GLN A 1 498 ? 3.012 39.729 61.482 1.00 24.56 524 GLN A N 1
ATOM 3520 C CA . GLN A 1 498 ? 3.993 38.843 60.865 1.00 25.98 524 GLN A CA 1
ATOM 3521 C C . GLN A 1 498 ? 4.717 38.208 62.027 1.00 25.49 524 GLN A C 1
ATOM 3522 O O . GLN A 1 498 ? 5.423 38.907 62.750 1.00 27.92 524 GLN A O 1
ATOM 3528 N N . LEU A 1 499 ? 4.518 36.903 62.236 1.00 25.70 525 LEU A N 1
ATOM 3529 C CA . LEU A 1 499 ? 5.017 36.236 63.445 1.00 26.25 525 LEU A CA 1
ATOM 3530 C C . LEU A 1 499 ? 6.413 35.632 63.301 1.00 27.56 525 LEU A C 1
ATOM 3531 O O . LEU A 1 499 ? 7.057 35.310 64.300 1.00 26.52 525 LEU A O 1
ATOM 3536 N N . VAL A 1 500 ? 6.895 35.511 62.070 1.00 27.76 526 VAL A N 1
ATOM 3537 C CA . VAL A 1 500 ? 8.168 34.792 61.839 1.00 28.19 526 VAL A CA 1
ATOM 3538 C C . VAL A 1 500 ? 9.168 35.801 61.293 1.00 29.81 526 VAL A C 1
ATOM 3539 O O . VAL A 1 500 ? 9.049 36.241 60.141 1.00 30.20 526 VAL A O 1
ATOM 3543 N N . THR A 1 501 ? 10.095 36.241 62.140 1.00 30.86 527 THR A N 1
ATOM 3544 C CA . THR A 1 501 ? 11.149 37.143 61.693 1.00 32.90 527 THR A CA 1
ATOM 3545 C C . THR A 1 501 ? 12.499 36.633 62.210 1.00 34.86 527 THR A C 1
ATOM 3546 O O . THR A 1 501 ? 12.549 35.768 63.084 1.00 34.35 527 THR A O 1
ATOM 3550 N N . LYS A 1 502 ? 13.579 37.175 61.665 1.00 36.83 528 LYS A N 1
ATOM 3551 C CA . LYS A 1 502 ? 14.913 36.690 61.978 1.00 39.71 528 LYS A CA 1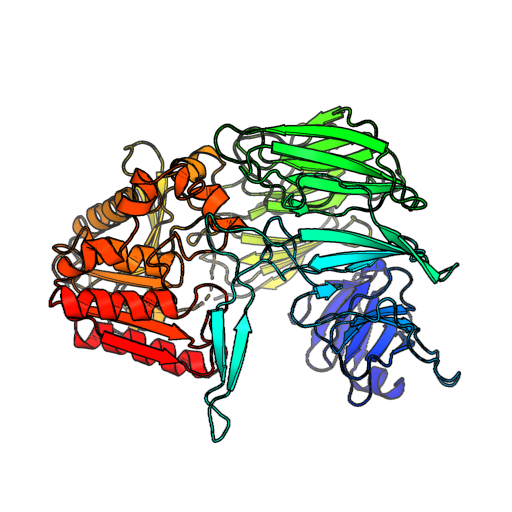
ATOM 3552 C C . LYS A 1 502 ? 15.369 37.393 63.247 1.00 40.69 528 LYS A C 1
ATOM 3553 O O . LYS A 1 502 ? 16.113 38.362 63.223 1.00 41.08 528 LYS A O 1
ATOM 3559 N N . THR A 1 503 ? 14.901 36.881 64.373 1.00 42.55 529 THR A N 1
ATOM 3560 C CA . THR A 1 503 ? 15.036 37.566 65.640 1.00 44.88 529 THR A CA 1
ATOM 3561 C C . THR A 1 503 ? 15.687 36.625 66.671 1.00 45.90 529 THR A C 1
ATOM 3562 O O . THR A 1 503 ? 15.852 35.435 66.401 1.00 45.90 529 THR A O 1
ATOM 3566 N N . TRP A 1 504 ? 16.066 37.150 67.832 1.00 47.66 530 TRP A N 1
ATOM 3567 C CA . TRP A 1 504 ? 16.487 36.293 68.943 1.00 49.28 530 TRP A CA 1
ATOM 3568 C C . TRP A 1 504 ? 15.293 35.513 69.549 1.00 50.05 530 TRP A C 1
ATOM 3569 O O . TRP A 1 504 ? 15.325 34.266 69.640 1.00 50.72 530 TRP A O 1
ATOM 3580 N N . GLY A 1 509 ? 5.222 35.616 73.260 1.00 50.67 535 GLY A N 1
ATOM 3581 C CA . GLY A 1 509 ? 5.666 35.873 74.634 1.00 50.06 535 GLY A CA 1
ATOM 3582 C C . GLY A 1 509 ? 6.133 34.615 75.357 1.00 49.87 535 GLY A C 1
ATOM 3583 O O . GLY A 1 509 ? 5.944 34.489 76.580 1.00 49.87 535 GLY A O 1
ATOM 3584 N N . GLY A 1 510 ? 6.732 33.686 74.606 1.00 48.28 536 GLY A N 1
ATOM 3585 C CA . GLY A 1 510 ? 7.379 32.518 75.184 1.00 46.68 536 GLY A CA 1
ATOM 3586 C C . GLY A 1 510 ? 6.465 31.380 75.622 1.00 45.30 536 GLY A C 1
ATOM 3587 O O . GLY A 1 510 ? 6.885 30.513 76.385 1.00 46.07 536 GLY A O 1
ATOM 3588 N N . TRP A 1 511 ? 5.220 31.371 75.147 1.00 43.16 537 TRP A N 1
ATOM 3589 C CA . TRP A 1 511 ? 4.323 30.258 75.432 1.00 41.22 537 TRP A CA 1
ATOM 3590 C C . TRP A 1 511 ? 4.844 29.014 74.688 1.00 40.98 537 TRP A C 1
ATOM 3591 O O . TRP A 1 511 ? 4.767 27.896 75.208 1.00 41.41 537 TRP A O 1
ATOM 3602 N N . ASP A 1 512 ? 5.384 29.224 73.490 1.00 41.09 538 ASP A N 1
ATOM 3603 C CA . ASP A 1 512 ? 5.987 28.147 72.697 1.00 41.86 538 ASP A CA 1
ATOM 3604 C C . ASP A 1 512 ? 7.095 27.427 73.477 1.00 41.08 538 ASP A C 1
ATOM 3605 O O . ASP A 1 512 ? 7.144 26.201 73.496 1.00 40.91 538 ASP A O 1
ATOM 3610 N N . ILE A 1 513 ? 7.948 28.191 74.157 1.00 40.68 539 ILE A N 1
ATOM 3611 C CA . ILE A 1 513 ? 9.035 27.608 74.962 1.00 40.09 539 ILE A CA 1
ATOM 3612 C C . ILE A 1 513 ? 8.479 26.798 76.130 1.00 39.61 539 ILE A C 1
ATOM 3613 O O . ILE A 1 513 ? 8.925 25.686 76.373 1.00 39.41 539 ILE A O 1
ATOM 3618 N N . TYR A 1 514 ? 7.461 27.335 76.805 1.00 39.54 540 TYR A N 1
ATOM 3619 C CA . TYR A 1 514 ? 6.778 26.606 77.875 1.00 38.90 540 TYR A CA 1
ATOM 3620 C C . TYR A 1 514 ? 6.194 25.269 77.371 1.00 37.91 540 TYR A C 1
ATOM 3621 O O . TYR A 1 514 ? 6.438 24.209 77.966 1.00 37.23 540 TYR A O 1
ATOM 3630 N N . MET A 1 515 ? 5.475 25.305 76.252 1.00 35.98 541 MET A N 1
ATOM 3631 C CA . MET A 1 515 ? 4.933 24.070 75.665 1.00 35.64 541 MET A CA 1
ATOM 3632 C C . MET A 1 515 ? 6.029 23.106 75.319 1.00 35.53 541 MET A C 1
ATOM 3633 O O . MET A 1 515 ? 5.914 21.908 75.572 1.00 35.81 541 MET A O 1
ATOM 3638 N N . ALA A 1 516 ? 7.103 23.640 74.737 1.00 35.24 542 ALA A N 1
ATOM 3639 C CA . ALA A 1 516 ? 8.252 22.829 74.344 1.00 34.76 542 ALA A CA 1
ATOM 3640 C C . ALA A 1 516 ? 8.881 22.124 75.555 1.00 34.85 542 ALA A C 1
ATOM 3641 O O . ALA A 1 516 ? 9.320 20.978 75.460 1.00 34.79 542 ALA A O 1
ATOM 3643 N N . GLN A 1 517 ? 8.901 22.819 76.687 1.00 35.04 543 GLN A N 1
ATOM 3644 C CA . GLN A 1 517 ? 9.415 22.273 77.936 1.00 35.57 543 GLN A CA 1
ATOM 3645 C C . GLN A 1 517 ? 8.536 21.164 78.477 1.00 35.62 543 GLN A C 1
ATOM 3646 O O . GLN A 1 517 ? 9.004 20.363 79.285 1.00 35.29 543 GLN A O 1
ATOM 3652 N N . LYS A 1 518 ? 7.274 21.122 78.039 1.00 34.01 544 LYS A N 1
ATOM 3653 C CA . LYS A 1 518 ? 6.352 20.051 78.415 1.00 34.24 544 LYS A CA 1
ATOM 3654 C C . LYS A 1 518 ? 6.306 18.935 77.383 1.00 32.80 544 LYS A C 1
ATOM 3655 O O . LYS A 1 518 ? 5.469 18.034 77.468 1.00 33.36 544 LYS A O 1
ATOM 3661 N N . GLY A 1 519 ? 7.223 18.981 76.415 1.00 31.55 545 GLY A N 1
ATOM 3662 C CA . GLY A 1 519 ? 7.351 17.917 75.410 1.00 30.10 545 GLY A CA 1
ATOM 3663 C C . GLY A 1 519 ? 6.553 18.060 74.132 1.00 29.26 545 GLY A C 1
ATOM 3664 O O . GLY A 1 519 ? 6.294 17.071 73.430 1.00 29.07 545 GLY A O 1
ATOM 3665 N N . TYR A 1 520 ? 6.143 19.296 73.814 1.00 28.86 546 TYR A N 1
ATOM 3666 C CA . TYR A 1 520 ? 5.247 19.533 72.677 1.00 28.94 546 TYR A CA 1
ATOM 3667 C C . TYR A 1 520 ? 6.020 20.467 71.738 1.00 28.31 546 TYR A C 1
ATOM 3668 O O . TYR A 1 520 ? 6.520 21.478 72.190 1.00 31.04 546 TYR A O 1
ATOM 3677 N N . ALA A 1 521 ? 6.157 20.106 70.459 1.00 28.00 547 ALA A N 1
ATOM 3678 C CA . ALA A 1 521 ? 6.703 21.012 69.444 1.00 26.77 547 ALA A CA 1
ATOM 3679 C C . ALA A 1 521 ? 5.670 22.097 69.139 1.00 26.12 547 ALA A C 1
ATOM 3680 O O . ALA A 1 521 ? 4.459 21.830 69.198 1.00 26.04 547 ALA A O 1
ATOM 3682 N N . VAL A 1 522 ? 6.133 23.313 68.821 1.00 26.23 548 VAL A N 1
ATOM 3683 C CA . VAL A 1 522 ? 5.197 24.408 68.437 1.00 25.59 548 VAL A CA 1
ATOM 3684 C C . VAL A 1 522 ? 5.634 24.976 67.057 1.00 24.98 548 VAL A C 1
ATOM 3685 O O . VAL A 1 522 ? 6.782 25.380 66.883 1.00 26.41 548 VAL A O 1
ATOM 3689 N N . PHE A 1 523 ? 4.719 25.001 66.113 1.00 24.04 549 PHE A N 1
ATOM 3690 C CA . PHE A 1 523 ? 5.022 25.385 64.730 1.00 23.99 549 PHE A CA 1
ATOM 3691 C C . PHE A 1 523 ? 4.192 26.605 64.378 1.00 24.54 549 PHE A C 1
ATOM 3692 O O . PHE A 1 523 ? 2.966 26.597 64.630 1.00 23.58 549 PHE A O 1
ATOM 3700 N N . THR A 1 524 ? 4.835 27.618 63.780 1.00 23.51 550 THR A N 1
ATOM 3701 C CA . THR A 1 524 ? 4.095 28.774 63.253 1.00 25.51 550 THR A CA 1
ATOM 3702 C C . THR A 1 524 ? 4.553 29.067 61.825 1.00 25.55 550 THR A C 1
ATOM 3703 O O . THR A 1 524 ? 5.751 28.962 61.525 1.00 26.70 550 THR A O 1
ATOM 3707 N N . VAL A 1 525 ? 3.598 29.405 60.966 1.00 26.00 551 VAL A N 1
ATOM 3708 C CA . VAL A 1 525 ? 3.902 29.814 59.597 1.00 25.46 551 VAL A CA 1
ATOM 3709 C C . VAL A 1 525 ? 3.078 31.056 59.291 1.00 25.95 551 VAL A C 1
ATOM 3710 O O . VAL A 1 525 ? 1.879 31.114 59.615 1.00 25.76 551 VAL A O 1
ATOM 3714 N N . ASP A 1 526 ? 3.727 32.038 58.670 1.00 25.68 552 ASP A N 1
ATOM 3715 C CA . ASP A 1 526 ? 3.029 33.261 58.204 1.00 25.94 552 ASP A CA 1
ATOM 3716 C C . ASP A 1 526 ? 2.341 32.998 56.859 1.00 26.22 552 ASP A C 1
ATOM 3717 O O . ASP A 1 526 ? 2.959 33.109 55.803 1.00 27.27 552 ASP A O 1
ATOM 3722 N N . SER A 1 527 ? 1.062 32.642 56.913 1.00 25.90 553 SER A N 1
ATOM 3723 C CA . SER A 1 527 ? 0.274 32.322 55.760 1.00 25.87 553 SER A CA 1
ATOM 3724 C C . SER A 1 527 ? -0.079 33.595 54.981 1.00 26.56 553 SER A C 1
ATOM 3725 O O . SER A 1 527 ? 0.130 34.711 55.473 1.00 26.27 553 SER A O 1
ATOM 3728 N N . ARG A 1 528 ? -0.561 33.429 53.753 1.00 25.85 554 ARG A N 1
ATOM 3729 C CA . ARG A 1 528 ? -0.930 34.599 52.971 1.00 25.61 554 ARG A CA 1
ATOM 3730 C C . ARG A 1 528 ? -2.081 35.326 53.718 1.00 25.98 554 ARG A C 1
ATOM 3731 O O . ARG A 1 528 ? -2.869 34.675 54.421 1.00 24.30 554 ARG A O 1
ATOM 3739 N N . GLY A 1 529 ? -2.128 36.652 53.572 1.00 24.80 555 GLY A N 1
ATOM 3740 C CA . GLY A 1 529 ? -2.956 37.514 54.446 1.00 25.07 555 GLY A CA 1
ATOM 3741 C C . GLY A 1 529 ? -2.083 38.277 55.422 1.00 24.38 555 GLY A C 1
ATOM 3742 O O . GLY A 1 529 ? -2.410 39.420 55.804 1.00 24.71 555 GLY A O 1
ATOM 3743 N N . SER A 1 530 ? -0.953 37.677 55.817 1.00 24.16 556 SER A N 1
ATOM 3744 C CA . SER A 1 530 ? -0.050 38.283 56.799 1.00 23.84 556 SER A CA 1
ATOM 3745 C C . SER A 1 530 ? 0.807 39.408 56.186 1.00 23.98 556 SER A C 1
ATOM 3746 O O . SER A 1 530 ? 0.745 39.640 54.955 1.00 24.19 556 SER A O 1
ATOM 3749 N N . ALA A 1 531 ? 1.589 40.093 57.033 1.00 22.58 557 ALA A N 1
ATOM 3750 C CA . ALA A 1 531 ? 2.110 41.425 56.712 1.00 22.79 557 ALA A CA 1
ATOM 3751 C C . ALA A 1 531 ? 3.527 41.466 56.143 1.00 23.20 557 ALA A C 1
ATOM 3752 O O . ALA A 1 531 ? 4.266 40.465 56.212 1.00 22.88 557 ALA A O 1
ATOM 3754 N N . ASN A 1 532 ? 3.873 42.644 55.618 1.00 23.48 558 ASN A N 1
ATOM 3755 C CA . ASN A 1 532 ? 5.236 42.987 55.192 1.00 24.84 558 ASN A CA 1
ATOM 3756 C C . ASN A 1 532 ? 5.738 42.165 53.999 1.00 24.90 558 ASN A C 1
ATOM 3757 O O . ASN A 1 532 ? 6.971 42.016 53.793 1.00 25.73 558 ASN A O 1
ATOM 3762 N N . ARG A 1 533 ? 4.781 41.710 53.194 1.00 24.99 559 ARG A N 1
ATOM 3763 C CA . ARG A 1 533 ? 5.065 40.900 52.013 1.00 25.19 559 ARG A CA 1
ATOM 3764 C C . ARG A 1 533 ? 4.398 41.485 50.785 1.00 25.60 559 ARG A C 1
ATOM 3765 O O . ARG A 1 533 ? 4.239 40.811 49.757 1.00 26.08 559 ARG A O 1
ATOM 3773 N N . GLY A 1 534 ? 3.953 42.735 50.897 1.00 26.16 560 GLY A N 1
ATOM 3774 C CA . GLY A 1 534 ? 3.240 43.387 49.805 1.00 26.26 560 GLY A CA 1
ATOM 3775 C C . GLY A 1 534 ? 1.756 43.136 49.803 1.00 26.63 560 GLY A C 1
ATOM 3776 O O . GLY A 1 534 ? 1.265 42.204 50.476 1.00 26.03 560 GLY A O 1
ATOM 3777 N N . ALA A 1 535 ? 1.042 43.982 49.056 1.00 25.86 561 ALA A N 1
ATOM 3778 C CA . ALA A 1 535 ? -0.403 43.975 49.009 1.00 25.47 561 ALA A CA 1
ATOM 3779 C C . ALA A 1 535 ? -0.972 42.724 48.365 1.00 25.71 561 ALA A C 1
ATOM 3780 O O . ALA A 1 535 ? -1.961 42.194 48.872 1.00 25.31 561 ALA A O 1
ATOM 3782 N N . ALA A 1 536 ? -0.351 42.222 47.287 1.00 24.49 562 ALA A N 1
ATOM 3783 C CA . ALA A 1 536 ? -0.904 41.018 46.631 1.00 24.48 562 ALA A CA 1
ATOM 3784 C C . ALA A 1 536 ? -0.956 39.807 47.582 1.00 24.21 562 ALA A C 1
ATOM 3785 O O . ALA A 1 536 ? -1.934 39.064 47.602 1.00 25.72 562 ALA A O 1
ATOM 3787 N N . PHE A 1 537 ? 0.098 39.637 48.355 1.00 24.13 563 PHE A N 1
ATOM 3788 C CA . PHE A 1 537 ? 0.254 38.537 49.293 1.00 24.71 563 PHE A CA 1
ATOM 3789 C C . PHE A 1 537 ? -0.834 38.645 50.393 1.00 25.18 563 PHE A C 1
ATOM 3790 O O . PHE A 1 537 ? -1.340 37.631 50.880 1.00 24.66 563 PHE A O 1
ATOM 3798 N N . GLU A 1 538 ? -1.165 39.880 50.770 1.00 24.89 564 GLU A N 1
ATOM 3799 C CA . GLU A 1 538 ? -2.202 40.137 51.796 1.00 24.45 564 GLU A CA 1
ATOM 3800 C C . GLU A 1 538 ? -3.611 40.070 51.221 1.00 24.70 564 GLU A C 1
ATOM 3801 O O . GLU A 1 538 ? -4.489 39.426 51.798 1.00 24.13 564 GLU A O 1
ATOM 3807 N N . GLN A 1 539 ? -3.845 40.736 50.076 1.00 23.95 565 GLN A N 1
ATOM 3808 C CA . GLN A 1 539 ? -5.202 40.965 49.595 1.00 23.88 565 GLN A CA 1
ATOM 3809 C C . GLN A 1 539 ? -5.907 39.759 49.013 1.00 24.40 565 GLN A C 1
ATOM 3810 O O . GLN A 1 539 ? -7.112 39.808 48.759 1.00 24.82 565 GLN A O 1
ATOM 3816 N N . VAL A 1 540 ? -5.184 38.654 48.871 1.00 24.04 566 VAL A N 1
ATOM 3817 C CA . VAL A 1 540 ? -5.833 37.404 48.452 1.00 25.01 566 VAL A CA 1
ATOM 3818 C C . VAL A 1 540 ? -7.006 37.030 49.391 1.00 25.17 566 VAL A C 1
ATOM 3819 O O . VAL A 1 540 ? -7.978 36.366 48.986 1.00 24.61 566 VAL A O 1
ATOM 3823 N N . ILE A 1 541 ? -6.937 37.492 50.641 1.00 24.05 567 ILE A N 1
ATOM 3824 C CA . ILE A 1 541 ? -8.007 37.182 51.596 1.00 23.82 567 ILE A CA 1
ATOM 3825 C C . ILE A 1 541 ? -9.285 37.969 51.422 1.00 24.40 567 ILE A C 1
ATOM 3826 O O . ILE A 1 541 ? -10.350 37.605 51.975 1.00 25.17 567 ILE A O 1
ATOM 3831 N N . HIS A 1 542 ? -9.210 39.027 50.626 1.00 24.53 568 HIS A N 1
ATOM 3832 C CA . HIS A 1 542 ? -10.340 39.947 50.479 1.00 24.29 568 HIS A CA 1
ATOM 3833 C C . HIS A 1 542 ? -11.661 39.243 50.130 1.00 24.95 568 HIS A C 1
ATOM 3834 O O . HIS A 1 542 ? -11.707 38.388 49.216 1.00 23.97 568 HIS A O 1
ATOM 3841 N N . ARG A 1 543 ? -12.716 39.535 50.902 1.00 22.55 569 ARG A N 1
ATOM 3842 C CA . ARG A 1 543 ? -14.046 38.906 50.774 1.00 23.74 569 ARG A CA 1
ATOM 3843 C C . ARG A 1 543 ? -14.121 37.409 51.157 1.00 24.71 569 ARG A C 1
ATOM 3844 O O . ARG A 1 543 ? -15.179 36.802 51.018 1.00 25.23 569 ARG A O 1
ATOM 3852 N N . ARG A 1 544 ? -13.031 36.827 51.658 1.00 24.99 570 ARG A N 1
ATOM 3853 C CA . ARG A 1 544 ? -12.958 35.369 51.841 1.00 26.44 570 ARG A CA 1
ATOM 3854 C C . ARG A 1 544 ? -12.167 34.982 53.092 1.00 25.20 570 ARG A C 1
ATOM 3855 O O . ARG A 1 544 ? -11.347 34.056 53.059 1.00 24.58 570 ARG A O 1
ATOM 3863 N N . LEU A 1 545 ? -12.418 35.677 54.206 1.00 24.10 571 LEU A N 1
ATOM 3864 C CA . LEU A 1 545 ? -11.621 35.473 55.426 1.00 23.76 571 LEU A CA 1
ATOM 3865 C C . LEU A 1 545 ? -11.604 34.007 55.871 1.00 23.60 571 LEU A C 1
ATOM 3866 O O . LEU A 1 545 ? -12.637 33.332 55.833 1.00 22.62 571 LEU A O 1
ATOM 3871 N N . GLY A 1 546 ? -10.421 33.546 56.276 1.00 24.34 572 GLY A N 1
ATOM 3872 C CA . GLY A 1 546 ? -10.210 32.141 56.664 1.00 25.38 572 GLY A CA 1
ATOM 3873 C C . GLY A 1 546 ? -9.844 31.194 55.519 1.00 26.34 572 GLY A C 1
ATOM 3874 O O . GLY A 1 546 ? -9.105 30.242 55.745 1.00 25.84 572 GLY A O 1
ATOM 3875 N N . GLN A 1 547 ? -10.332 31.434 54.304 1.00 26.16 573 GLN A N 1
ATOM 3876 C CA . GLN A 1 547 ? -10.169 30.400 53.226 1.00 27.45 573 GLN A CA 1
ATOM 3877 C C . GLN A 1 547 ? -8.725 30.128 52.811 1.00 27.30 573 GLN A C 1
ATOM 3878 O O . GLN A 1 547 ? -8.229 29.021 52.978 1.00 27.72 573 GLN A O 1
ATOM 3884 N N . THR A 1 548 ? -8.041 31.138 52.289 1.00 26.99 574 THR A N 1
ATOM 3885 C CA . THR A 1 548 ? -6.622 30.990 51.939 1.00 26.87 574 THR A CA 1
ATOM 3886 C C . THR A 1 548 ? -5.761 30.750 53.149 1.00 25.74 574 THR A C 1
ATOM 3887 O O . THR A 1 548 ? -4.845 29.920 53.128 1.00 25.31 574 THR A O 1
ATOM 3891 N N . GLU A 1 549 ? -6.047 31.472 54.230 1.00 24.55 575 GLU A N 1
ATOM 3892 C CA . GLU A 1 549 ? -5.248 31.335 55.453 1.00 23.85 575 GLU A CA 1
ATOM 3893 C C . GLU A 1 549 ? -5.218 29.866 55.885 1.00 23.97 575 GLU A C 1
ATOM 3894 O O . GLU A 1 549 ? -4.150 29.359 56.177 1.00 25.35 575 GLU A O 1
ATOM 3900 N N . MET A 1 550 ? -6.374 29.206 55.903 1.00 23.66 576 MET A N 1
ATOM 3901 C CA . MET A 1 550 ? -6.439 27.809 56.344 1.00 25.05 576 MET A CA 1
ATOM 3902 C C . MET A 1 550 ? -5.742 26.875 55.338 1.00 26.02 576 MET A C 1
ATOM 3903 O O . MET A 1 550 ? -5.047 25.904 55.743 1.00 26.21 576 MET A O 1
ATOM 3908 N N . ALA A 1 551 ? -5.930 27.153 54.042 1.00 25.71 577 ALA A N 1
ATOM 3909 C CA . ALA A 1 551 ? -5.229 26.387 52.987 1.00 26.37 577 ALA A CA 1
ATOM 3910 C C . ALA A 1 551 ? -3.729 26.444 53.201 1.00 26.15 577 ALA A C 1
ATOM 3911 O O . ALA A 1 551 ? -3.059 25.403 53.175 1.00 27.09 577 ALA A O 1
ATOM 3913 N N . ASP A 1 552 ? -3.177 27.627 53.476 1.00 24.47 578 ASP A N 1
ATOM 3914 C CA . ASP A 1 552 ? -1.750 27.742 53.776 1.00 24.85 578 ASP A CA 1
ATOM 3915 C C . ASP A 1 552 ? -1.324 27.087 55.090 1.00 25.45 578 ASP A C 1
ATOM 3916 O O . ASP A 1 552 ? -0.258 26.444 55.168 1.00 25.08 578 ASP A O 1
ATOM 3921 N N . GLN A 1 553 ? -2.158 27.216 56.126 1.00 25.48 579 GLN A N 1
ATOM 3922 C CA . GLN A 1 553 ? -1.875 26.512 57.380 1.00 25.27 579 GLN A CA 1
ATOM 3923 C C . GLN A 1 553 ? -1.863 24.982 57.149 1.00 25.34 579 GLN A C 1
ATOM 3924 O O . GLN A 1 553 ? -1.080 24.289 57.781 1.00 25.98 579 GLN A O 1
ATOM 3930 N N . MET A 1 554 ? -2.687 24.477 56.236 1.00 25.61 580 MET A N 1
ATOM 3931 C CA . MET A 1 554 ? -2.669 23.032 55.958 1.00 27.16 580 MET A CA 1
ATOM 3932 C C . MET A 1 554 ? -1.398 22.589 55.212 1.00 28.44 580 MET A C 1
ATOM 3933 O O . MET A 1 554 ? -0.977 21.419 55.326 1.00 29.04 580 MET A O 1
ATOM 3938 N N . CYS A 1 555 ? -0.770 23.512 54.474 1.00 28.68 581 CYS A N 1
ATOM 3939 C CA . CYS A 1 555 ? 0.565 23.264 53.921 1.00 29.05 581 CYS A CA 1
ATOM 3940 C C . CYS A 1 555 ? 1.578 23.125 55.055 1.00 29.46 581 CYS A C 1
ATOM 3941 O O . CYS A 1 555 ? 2.529 22.330 54.955 1.00 29.07 581 CYS A O 1
ATOM 3944 N N . GLY A 1 556 ? 1.405 23.905 56.129 1.00 28.73 582 GLY A N 1
ATOM 3945 C CA . GLY A 1 556 ? 2.230 23.746 57.327 1.00 28.29 582 GLY A CA 1
ATOM 3946 C C . GLY A 1 556 ? 2.044 22.351 57.918 1.00 29.08 582 GLY A C 1
ATOM 3947 O O . GLY A 1 556 ? 3.017 21.679 58.268 1.00 29.38 582 GLY A O 1
ATOM 3948 N N . VAL A 1 557 ? 0.801 21.898 58.000 1.00 29.74 583 VAL A N 1
ATOM 3949 C CA . VAL A 1 557 ? 0.498 20.542 58.499 1.00 29.96 583 VAL A CA 1
ATOM 3950 C C . VAL A 1 557 ? 1.133 19.454 57.592 1.00 30.73 583 VAL A C 1
ATOM 3951 O O . VAL A 1 557 ? 1.724 18.494 58.087 1.00 29.37 583 VAL A O 1
ATOM 3955 N N . ASP A 1 558 ? 0.993 19.612 56.276 1.00 30.57 584 ASP A N 1
ATOM 3956 C CA . ASP A 1 558 ? 1.661 18.728 55.302 1.00 32.24 584 ASP A CA 1
ATOM 3957 C C . ASP A 1 558 ? 3.152 18.629 55.604 1.00 31.29 584 ASP A C 1
ATOM 3958 O O . ASP A 1 558 ? 3.679 17.534 55.649 1.00 31.00 584 ASP A O 1
ATOM 3963 N N . PHE A 1 559 ? 3.821 19.767 55.829 1.00 30.29 585 PHE A N 1
ATOM 3964 C CA . PHE A 1 559 ? 5.228 19.787 56.196 1.00 30.35 585 PHE A CA 1
ATOM 3965 C C . PHE A 1 559 ? 5.477 19.052 57.517 1.00 30.52 585 PHE A C 1
ATOM 3966 O O . PHE A 1 559 ? 6.443 18.283 57.636 1.00 29.41 585 PHE A O 1
ATOM 3974 N N . LEU A 1 560 ? 4.637 19.304 58.522 1.00 28.94 586 LEU A N 1
ATOM 3975 C CA . LEU A 1 560 ? 4.833 18.609 59.791 1.00 29.02 586 LEU A CA 1
ATOM 3976 C C . LEU A 1 560 ? 4.720 17.089 59.617 1.00 29.35 586 LEU A C 1
ATOM 3977 O O . LEU A 1 560 ? 5.515 16.345 60.179 1.00 29.97 586 LEU A O 1
ATOM 3982 N N . LYS A 1 561 ? 3.707 16.649 58.877 1.00 30.21 587 LYS A N 1
ATOM 3983 C CA . LYS A 1 561 ? 3.509 15.225 58.660 1.00 32.63 587 LYS A CA 1
ATOM 3984 C C . LYS A 1 561 ? 4.637 14.549 57.874 1.00 34.21 587 LYS A C 1
ATOM 3985 O O . LYS A 1 561 ? 4.800 13.316 57.941 1.00 35.31 587 LYS A O 1
ATOM 3991 N N . SER A 1 562 ? 5.385 15.342 57.123 1.00 35.12 588 SER A N 1
ATOM 3992 C CA . SER A 1 562 ? 6.574 14.854 56.423 1.00 36.23 588 SER A CA 1
ATOM 3993 C C . SER A 1 562 ? 7.768 14.640 57.380 1.00 36.39 588 SER A C 1
ATOM 3994 O O . SER A 1 562 ? 8.787 14.078 56.978 1.00 35.35 588 SER A O 1
ATOM 3997 N N . GLN A 1 563 ? 7.671 15.102 58.635 1.00 36.38 589 GLN A N 1
ATOM 3998 C CA . GLN A 1 563 ? 8.745 14.879 59.611 1.00 36.40 589 GLN A CA 1
ATOM 3999 C C . GLN A 1 563 ? 8.518 13.550 60.321 1.00 36.28 589 GLN A C 1
ATOM 4000 O O . GLN A 1 563 ? 7.446 13.313 60.860 1.00 35.59 589 GLN A O 1
ATOM 4006 N N . SER A 1 564 ? 9.533 12.682 60.335 1.00 36.43 590 SER A N 1
ATOM 4007 C CA . SER A 1 564 ? 9.380 11.363 60.960 1.00 36.06 590 SER A CA 1
ATOM 4008 C C . SER A 1 564 ? 9.105 11.456 62.474 1.00 35.66 590 SER A C 1
ATOM 4009 O O . SER A 1 564 ? 8.411 10.602 63.030 1.00 36.95 590 SER A O 1
ATOM 4012 N N . TRP A 1 565 ? 9.646 12.482 63.127 1.00 34.82 591 TRP A N 1
ATOM 4013 C CA . TRP A 1 565 ? 9.500 12.653 64.577 1.00 34.20 591 TRP A CA 1
ATOM 4014 C C . TRP A 1 565 ? 8.135 13.219 65.031 1.00 33.84 591 TRP A C 1
ATOM 4015 O O . TRP A 1 565 ? 7.867 13.251 66.239 1.00 33.92 591 TRP A O 1
ATOM 4026 N N . VAL A 1 566 ? 7.287 13.622 64.078 1.00 32.99 592 VAL A N 1
ATOM 4027 C CA . VAL A 1 566 ? 5.927 14.120 64.369 1.00 32.65 592 VAL A CA 1
ATOM 4028 C C . VAL A 1 566 ? 4.904 13.005 64.506 1.00 32.53 592 VAL A C 1
ATOM 4029 O O . VAL A 1 566 ? 4.771 12.138 63.630 1.00 32.76 592 VAL A O 1
ATOM 4033 N N . ASP A 1 567 ? 4.173 13.026 65.624 1.00 31.94 593 ASP A N 1
ATOM 4034 C CA . ASP A 1 567 ? 3.046 12.145 65.785 1.00 31.25 593 ASP A CA 1
ATOM 4035 C C . ASP A 1 567 ? 1.837 12.779 65.104 1.00 32.36 593 ASP A C 1
ATOM 4036 O O . ASP A 1 567 ? 1.176 13.670 65.683 1.00 30.45 593 ASP A O 1
ATOM 4041 N N . ALA A 1 568 ? 1.545 12.302 63.885 1.00 30.99 594 ALA A N 1
ATOM 4042 C CA . ALA A 1 568 ? 0.455 12.852 63.074 1.00 32.25 594 ALA A CA 1
ATOM 4043 C C . ALA A 1 568 ? -0.919 12.742 63.717 1.00 31.91 594 ALA A C 1
ATOM 4044 O O . ALA A 1 568 ? -1.863 13.398 63.265 1.00 32.10 594 ALA A O 1
ATOM 4046 N N . ASP A 1 569 ? -1.065 11.874 64.716 1.00 31.63 595 ASP A N 1
ATOM 4047 C CA . ASP A 1 569 ? -2.357 11.734 65.386 1.00 31.84 595 ASP A CA 1
ATOM 4048 C C . ASP A 1 569 ? -2.458 12.626 66.623 1.00 30.98 595 ASP A C 1
ATOM 4049 O O . ASP A 1 569 ? -3.450 12.557 67.334 1.00 31.31 595 ASP A O 1
ATOM 4054 N N . ARG A 1 570 ? -1.422 13.413 66.897 1.00 29.45 596 ARG A N 1
ATOM 4055 C CA . ARG A 1 570 ? -1.438 14.332 68.058 1.00 28.45 596 ARG A CA 1
ATOM 4056 C C . ARG A 1 570 ? -1.080 15.754 67.648 1.00 26.58 596 ARG A C 1
ATOM 4057 O O . ARG A 1 570 ? -0.139 16.335 68.196 1.00 26.37 596 ARG A O 1
ATOM 4065 N N . ILE A 1 571 ? -1.837 16.307 66.691 1.00 25.79 597 ILE A N 1
ATOM 4066 C CA . ILE A 1 571 ? -1.615 17.685 66.257 1.00 24.60 597 ILE A CA 1
ATOM 4067 C C . ILE A 1 571 ? -2.701 18.573 66.912 1.00 24.48 597 ILE A C 1
ATOM 4068 O O . ILE A 1 571 ? -3.880 18.233 66.879 1.00 24.92 597 ILE A O 1
ATOM 4073 N N . GLY A 1 572 ? -2.270 19.664 67.531 1.00 23.93 598 GLY A N 1
ATOM 4074 C CA . GLY A 1 572 ? -3.208 20.627 68.139 1.00 24.05 598 GLY A CA 1
ATOM 4075 C C . GLY A 1 572 ? -3.037 22.030 67.512 1.00 23.46 598 GLY A C 1
ATOM 4076 O O . GLY A 1 572 ? -2.190 22.233 66.628 1.00 24.54 598 GLY A O 1
ATOM 4077 N N . VAL A 1 573 ? -3.820 22.996 67.975 1.00 22.60 599 VAL A N 1
ATOM 4078 C CA . VAL A 1 573 ? -3.751 24.361 67.419 1.00 22.27 599 VAL A CA 1
ATOM 4079 C C . VAL A 1 573 ? -4.144 25.385 68.505 1.00 21.89 599 VAL A C 1
ATOM 4080 O O . VAL A 1 573 ? -5.071 25.140 69.314 1.00 21.22 599 VAL A O 1
ATOM 4084 N N . HIS A 1 574 ? -3.447 26.521 68.541 1.00 22.67 600 HIS A N 1
ATOM 4085 C CA . HIS A 1 574 ? -3.781 27.581 69.505 1.00 21.83 600 HIS A CA 1
ATOM 4086 C C . HIS A 1 574 ? -3.562 28.936 68.856 1.00 23.00 600 HIS A C 1
ATOM 4087 O O . HIS A 1 574 ? -2.588 29.140 68.081 1.00 22.31 600 HIS A O 1
ATOM 4094 N N . GLY A 1 575 ? -4.420 29.903 69.210 1.00 21.58 601 GLY A N 1
ATOM 4095 C CA . GLY A 1 575 ? -4.166 31.276 68.745 1.00 21.24 601 GLY A CA 1
ATOM 4096 C C . GLY A 1 575 ? -5.128 32.205 69.465 1.00 21.36 601 GLY A C 1
ATOM 4097 O O . GLY A 1 575 ? -6.063 31.736 70.129 1.00 20.95 601 GLY A O 1
ATOM 4098 N N . TRP A 1 576 ? -4.893 33.513 69.324 1.00 21.91 602 TRP A N 1
ATOM 4099 C CA . TRP A 1 576 ? -5.702 34.534 70.023 1.00 22.09 602 TRP A CA 1
ATOM 4100 C C . TRP A 1 576 ? -6.236 35.521 68.999 1.00 22.94 602 TRP A C 1
ATOM 4101 O O . TRP A 1 576 ? -5.521 35.882 68.048 1.00 22.54 602 TRP A O 1
ATOM 4112 N N . SER A 1 577 ? -7.494 35.928 69.174 1.00 22.69 603 SER A N 1
ATOM 4113 C CA . SER A 1 577 ? -8.087 36.984 68.369 1.00 22.86 603 SER A CA 1
ATOM 4114 C C . SER A 1 577 ? -8.351 36.490 66.928 1.00 22.05 603 SER A C 1
ATOM 4115 O O . SER A 1 577 ? -9.128 35.533 66.743 1.00 21.88 603 SER A O 1
ATOM 4118 N N . TYR A 1 578 ? -7.717 37.070 65.909 1.00 20.96 604 TYR A N 1
ATOM 4119 C CA . TYR A 1 578 ? -7.798 36.463 64.551 1.00 21.21 604 TYR A CA 1
ATOM 4120 C C . TYR A 1 578 ? -7.286 35.009 64.640 1.00 21.41 604 TYR A C 1
ATOM 4121 O O . TYR A 1 578 ? -7.780 34.117 63.952 1.00 22.53 604 TYR A O 1
ATOM 4130 N N . GLY A 1 579 ? -6.304 34.788 65.513 1.00 21.53 605 GLY A N 1
ATOM 4131 C CA . GLY A 1 579 ? -5.773 33.426 65.727 1.00 22.21 605 GLY A CA 1
ATOM 4132 C C . GLY A 1 579 ? -6.776 32.518 66.428 1.00 22.27 605 GLY A C 1
ATOM 4133 O O . GLY A 1 579 ? -6.676 31.274 66.323 1.00 22.03 605 GLY A O 1
ATOM 4134 N N . GLY A 1 580 ? -7.701 33.129 67.181 1.00 21.33 606 GLY A N 1
ATOM 4135 C CA . GLY A 1 580 ? -8.792 32.379 67.853 1.00 20.85 606 GLY A CA 1
ATOM 4136 C C . GLY A 1 580 ? -9.859 31.986 66.848 1.00 21.23 606 GLY A C 1
ATOM 4137 O O . GLY A 1 580 ? -10.412 30.866 66.893 1.00 21.62 606 GLY A O 1
ATOM 4138 N N . PHE A 1 581 ? -10.165 32.907 65.929 1.00 21.36 607 PHE A N 1
ATOM 4139 C CA . PHE A 1 581 ? -11.001 32.592 64.765 1.00 20.87 607 PHE A CA 1
ATOM 4140 C C . PHE A 1 581 ? -10.346 31.429 63.973 1.00 21.28 607 PHE A C 1
ATOM 4141 O O . PHE A 1 581 ? -11.007 30.465 63.598 1.00 21.13 607 PHE A O 1
ATOM 4149 N N . MET A 1 582 ? -9.064 31.569 63.682 1.00 21.44 608 MET A N 1
ATOM 4150 C CA . MET A 1 582 ? -8.372 30.536 62.876 1.00 22.19 608 MET A CA 1
ATOM 4151 C C . MET A 1 582 ? -8.340 29.184 63.594 1.00 22.51 608 MET A C 1
ATOM 4152 O O . MET A 1 582 ? -8.541 28.153 62.974 1.00 22.39 608 MET A O 1
ATOM 4157 N N . THR A 1 583 ? -8.044 29.194 64.893 1.00 23.48 609 THR A N 1
ATOM 4158 C CA . THR A 1 583 ? -8.025 27.947 65.681 1.00 23.17 609 THR A CA 1
ATOM 4159 C C . THR A 1 583 ? -9.382 27.224 65.550 1.00 23.56 609 THR A C 1
ATOM 4160 O O . THR A 1 583 ? -9.454 26.029 65.259 1.00 23.02 609 THR A O 1
ATOM 4164 N N . THR A 1 584 ? -10.458 27.961 65.810 1.00 23.15 610 THR A N 1
ATOM 4165 C CA . THR A 1 584 ? -11.812 27.390 65.780 1.00 23.13 610 THR A CA 1
ATOM 4166 C C . THR A 1 584 ? -12.172 26.904 64.372 1.00 23.81 610 THR A C 1
ATOM 4167 O O . THR A 1 584 ? -12.650 25.767 64.176 1.00 23.54 610 THR A O 1
ATOM 4171 N N . ASN A 1 585 ? -11.882 27.743 63.388 1.00 23.82 611 ASN A N 1
ATOM 4172 C CA . ASN A 1 585 ? -12.151 27.404 61.993 1.00 24.19 611 ASN A CA 1
ATOM 4173 C C . ASN A 1 585 ? -11.374 26.146 61.530 1.00 24.26 611 ASN A C 1
ATOM 4174 O O . ASN A 1 585 ? -11.937 25.275 60.821 1.00 24.91 611 ASN A O 1
ATOM 4179 N N . LEU A 1 586 ? -10.106 26.048 61.941 1.00 24.13 612 LEU A N 1
ATOM 4180 C CA . LEU A 1 586 ? -9.296 24.862 61.618 1.00 24.26 612 LEU A CA 1
ATOM 4181 C C . LEU A 1 586 ? -9.844 23.596 62.270 1.00 25.52 612 LEU A C 1
ATOM 4182 O O . LEU A 1 586 ? -9.901 22.522 61.638 1.00 25.18 612 LEU A O 1
ATOM 4187 N N . MET A 1 587 ? -10.277 23.689 63.529 1.00 24.87 613 MET A N 1
ATOM 4188 C CA . MET A 1 587 ? -10.909 22.516 64.153 1.00 26.69 613 MET A CA 1
ATOM 4189 C C . MET A 1 587 ? -12.195 22.063 63.493 1.00 25.54 613 MET A C 1
ATOM 4190 O O . MET A 1 587 ? -12.443 20.837 63.367 1.00 24.78 613 MET A O 1
ATOM 4195 N N . LEU A 1 588 ? -13.026 23.017 63.091 1.00 23.40 614 LEU A N 1
ATOM 4196 C CA . LEU A 1 588 ? -14.289 22.688 62.433 1.00 23.89 614 LEU A CA 1
ATOM 4197 C C . LEU A 1 588 ? -14.091 22.221 61.001 1.00 24.19 614 LEU A C 1
ATOM 4198 O O . LEU A 1 588 ? -14.853 21.385 60.500 1.00 24.79 614 LEU A O 1
ATOM 4203 N N . THR A 1 589 ? -13.127 22.821 60.323 1.00 24.57 615 THR A N 1
ATOM 4204 C CA . THR A 1 589 ? -12.897 22.539 58.897 1.00 24.97 615 THR A CA 1
ATOM 4205 C C . THR A 1 589 ? -12.054 21.277 58.709 1.00 26.01 615 THR A C 1
ATOM 4206 O O . THR A 1 589 ? -12.266 20.512 57.752 1.00 26.12 615 THR A O 1
ATOM 4210 N N . HIS A 1 590 ? -11.084 21.088 59.595 1.00 25.25 616 HIS A N 1
ATOM 4211 C CA . HIS A 1 590 ? -10.109 19.993 59.498 1.00 26.95 616 HIS A CA 1
ATOM 4212 C C . HIS A 1 590 ? -10.094 19.168 60.786 1.00 27.00 616 HIS A C 1
ATOM 4213 O O . HIS A 1 590 ? -9.020 18.940 61.382 1.00 27.13 616 HIS A O 1
ATOM 4220 N N . GLY A 1 591 ? -11.295 18.729 61.169 1.00 28.08 617 GLY A N 1
ATOM 4221 C CA . GLY A 1 591 ? -11.560 18.017 62.425 1.00 29.25 617 GLY A CA 1
ATOM 4222 C C . GLY A 1 591 ? -10.841 16.693 62.582 1.00 31.20 617 GLY A C 1
ATOM 4223 O O . GLY A 1 591 ? -10.651 16.228 63.713 1.00 30.14 617 GLY A O 1
ATOM 4224 N N . ASP A 1 592 ? -10.444 16.092 61.454 1.00 32.36 618 ASP A N 1
ATOM 4225 C CA . ASP A 1 592 ? -9.665 14.842 61.451 1.00 33.58 618 ASP A CA 1
ATOM 4226 C C . ASP A 1 592 ? -8.199 15.104 61.806 1.00 32.75 618 ASP A C 1
ATOM 4227 O O . ASP A 1 592 ? -7.492 14.223 62.316 1.00 32.48 618 ASP A O 1
ATOM 4232 N N . VAL A 1 593 ? -7.733 16.327 61.574 1.00 30.16 619 VAL A N 1
ATOM 4233 C CA . VAL A 1 593 ? -6.339 16.661 61.845 1.00 29.19 619 VAL A CA 1
ATOM 4234 C C . VAL A 1 593 ? -6.092 17.239 63.241 1.00 28.39 619 VAL A C 1
ATOM 4235 O O . VAL A 1 593 ? -5.181 16.802 63.962 1.00 27.55 619 VAL A O 1
ATOM 4239 N N . PHE A 1 594 ? -6.885 18.247 63.590 1.00 27.08 620 PHE A N 1
ATOM 4240 C CA . PHE A 1 594 ? -6.700 19.018 64.811 1.00 26.64 620 PHE A CA 1
ATOM 4241 C C . PHE A 1 594 ? -7.551 18.386 65.906 1.00 27.14 620 PHE A C 1
ATOM 4242 O O . PHE A 1 594 ? -8.810 18.486 65.910 1.00 29.49 620 PHE A O 1
ATOM 4250 N N . LYS A 1 595 ? -6.847 17.708 66.804 1.00 26.07 621 LYS A N 1
ATOM 4251 C CA . LYS A 1 595 ? -7.439 16.937 67.874 1.00 25.74 621 LYS A CA 1
ATOM 4252 C C . LYS A 1 595 ? -7.858 17.825 69.035 1.00 24.20 621 LYS A C 1
ATOM 4253 O O . LYS A 1 595 ? -8.833 17.525 69.705 1.00 23.83 621 LYS A O 1
ATOM 4259 N N . VAL A 1 596 ? -7.051 18.853 69.309 1.00 24.30 622 VAL A N 1
ATOM 4260 C CA . VAL A 1 596 ? -7.209 19.709 70.486 1.00 23.39 622 VAL A CA 1
ATOM 4261 C C . VAL A 1 596 ? -6.845 21.137 70.103 1.00 23.75 622 VAL A C 1
ATOM 4262 O O . VAL A 1 596 ? -5.804 21.376 69.476 1.00 23.43 622 VAL A O 1
ATOM 4266 N N . GLY A 1 597 ? -7.648 22.098 70.563 1.00 23.19 623 GLY A N 1
ATOM 4267 C CA . GLY A 1 597 ? -7.241 23.495 70.394 1.00 22.51 623 GLY A CA 1
ATOM 4268 C C . GLY A 1 597 ? -7.675 24.379 71.543 1.00 22.93 623 GLY A C 1
ATOM 4269 O O . GLY A 1 597 ? -8.522 23.970 72.374 1.00 22.41 623 GLY A O 1
ATOM 4270 N N . VAL A 1 598 ? -7.066 25.566 71.617 1.00 22.23 624 VAL A N 1
ATOM 4271 C CA . VAL A 1 598 ? -7.506 26.584 72.577 1.00 22.42 624 VAL A CA 1
ATOM 4272 C C . VAL A 1 598 ? -7.594 27.888 71.800 1.00 22.45 624 VAL A C 1
ATOM 4273 O O . VAL A 1 598 ? -6.618 28.299 71.158 1.00 21.57 624 VAL A O 1
ATOM 4277 N N . ALA A 1 599 ? -8.757 28.529 71.847 1.00 21.68 625 ALA A N 1
ATOM 4278 C CA . ALA A 1 599 ? -8.970 29.746 71.050 1.00 21.68 625 ALA A CA 1
ATOM 4279 C C . ALA A 1 599 ? -9.336 30.901 71.986 1.00 21.40 625 ALA A C 1
ATOM 4280 O O . ALA A 1 599 ? -10.391 30.844 72.615 1.00 20.79 625 ALA A O 1
ATOM 4282 N N . GLY A 1 600 ? -8.458 31.900 72.109 1.00 20.78 626 GLY A N 1
ATOM 4283 C CA . GLY A 1 600 ? -8.706 33.022 72.988 1.00 21.18 626 GLY A CA 1
ATOM 4284 C C . GLY A 1 600 ? -9.242 34.227 72.254 1.00 21.08 626 GLY A C 1
ATOM 4285 O O . GLY A 1 600 ? -8.941 34.434 71.082 1.00 21.94 626 GLY A O 1
ATOM 4286 N N . GLY A 1 601 ? -10.080 35.005 72.940 1.00 20.81 627 GLY A N 1
ATOM 4287 C CA . GLY A 1 601 ? -10.791 36.161 72.357 1.00 20.71 627 GLY A CA 1
ATOM 4288 C C . GLY A 1 601 ? -11.166 35.985 70.892 1.00 21.04 627 GLY A C 1
ATOM 4289 O O . GLY A 1 601 ? -10.893 36.880 70.090 1.00 21.35 627 GLY A O 1
ATOM 4290 N N . PRO A 1 602 ? -11.802 34.840 70.525 1.00 21.40 628 PRO A N 1
ATOM 4291 C CA . PRO A 1 602 ? -11.962 34.550 69.105 1.00 21.30 628 PRO A CA 1
ATOM 4292 C C . PRO A 1 602 ? -13.079 35.302 68.374 1.00 22.10 628 PRO A C 1
ATOM 4293 O O . PRO A 1 602 ? -14.209 35.419 68.888 1.00 22.76 628 PRO A O 1
ATOM 4297 N N . VAL A 1 603 ? -12.795 35.758 67.150 1.00 22.11 629 VAL A N 1
ATOM 4298 C CA . VAL A 1 603 ? -13.880 36.204 66.281 1.00 22.44 629 VAL A CA 1
ATOM 4299 C C . VAL A 1 603 ? -14.581 34.939 65.768 1.00 23.04 629 VAL A C 1
ATOM 4300 O O . VAL A 1 603 ? -13.910 34.026 65.315 1.00 23.24 629 VAL A O 1
ATOM 4304 N N . ILE A 1 604 ? -15.909 34.904 65.825 1.00 22.73 630 ILE A N 1
ATOM 4305 C CA . ILE A 1 604 ? -16.678 33.714 65.488 1.00 23.70 630 ILE A CA 1
ATOM 4306 C C . ILE A 1 604 ? -17.712 34.050 64.431 1.00 23.67 630 ILE A C 1
ATOM 4307 O O . ILE A 1 604 ? -17.976 33.239 63.520 1.00 25.33 630 ILE A O 1
ATOM 4312 N N . ASP A 1 605 ? -18.277 35.257 64.543 1.00 22.91 631 ASP A N 1
ATOM 4313 C CA . ASP A 1 605 ? -19.227 35.780 63.538 1.00 23.08 631 ASP A CA 1
ATOM 4314 C C . ASP A 1 605 ? -18.745 37.147 63.085 1.00 22.76 631 ASP A C 1
ATOM 4315 O O . ASP A 1 605 ? -18.865 38.103 63.835 1.00 22.25 631 ASP A O 1
ATOM 4320 N N . TRP A 1 606 ? -18.228 37.265 61.844 1.00 21.24 632 TRP A N 1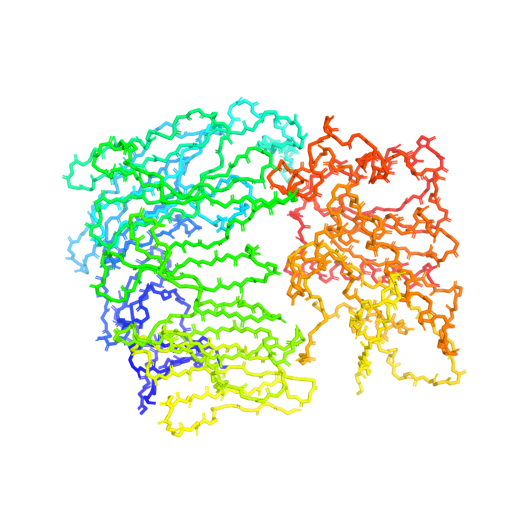
ATOM 4321 C CA . TRP A 1 606 ? -17.669 38.529 61.372 1.00 20.95 632 TRP A CA 1
ATOM 4322 C C . TRP A 1 606 ? -18.710 39.654 61.237 1.00 20.63 632 TRP A C 1
ATOM 4323 O O . TRP A 1 606 ? -18.355 40.808 61.173 1.00 20.41 632 TRP A O 1
ATOM 4334 N N . ASN A 1 607 ? -19.994 39.312 61.162 1.00 20.99 633 ASN A N 1
ATOM 4335 C CA . ASN A 1 607 ? -21.060 40.331 61.182 1.00 22.58 633 ASN A CA 1
ATOM 4336 C C . ASN A 1 607 ? -21.029 41.113 62.496 1.00 22.43 633 ASN A C 1
ATOM 4337 O O . ASN A 1 607 ? -21.515 42.237 62.562 1.00 22.82 633 ASN A O 1
ATOM 4342 N N . ARG A 1 608 ? -20.433 40.519 63.533 1.00 21.80 634 ARG A N 1
ATOM 4343 C CA . ARG A 1 608 ? -20.349 41.160 64.854 1.00 21.20 634 ARG A CA 1
ATOM 4344 C C . ARG A 1 608 ? -18.989 41.791 65.139 1.00 21.97 634 ARG A C 1
ATOM 4345 O O . ARG A 1 608 ? -18.723 42.171 66.282 1.00 22.08 634 ARG A O 1
ATOM 4353 N N . TYR A 1 609 ? -18.123 41.875 64.124 1.00 21.23 635 TYR A N 1
ATOM 4354 C CA . TYR A 1 609 ? -16.859 42.646 64.263 1.00 21.77 635 TYR A CA 1
ATOM 4355 C C . TYR A 1 609 ? -17.071 44.089 63.798 1.00 21.76 635 TYR A C 1
ATOM 4356 O O . TYR A 1 609 ? -18.032 44.381 63.085 1.00 23.57 635 TYR A O 1
ATOM 4365 N N . ALA A 1 610 ? -16.174 44.986 64.202 1.00 21.39 636 ALA A N 1
ATOM 4366 C CA . ALA A 1 610 ? -16.328 46.429 63.959 1.00 21.40 636 ALA A CA 1
ATOM 4367 C C . ALA A 1 610 ? -16.286 46.749 62.467 1.00 21.14 636 ALA A C 1
ATOM 4368 O O . ALA A 1 610 ? -15.529 46.140 61.682 1.00 21.13 636 ALA A O 1
ATOM 4370 N N . ILE A 1 611 ? -17.119 47.708 62.088 1.00 21.12 637 ILE A N 1
ATOM 4371 C CA . ILE A 1 611 ? -17.206 48.197 60.718 1.00 20.67 637 ILE A CA 1
ATOM 4372 C C . ILE A 1 611 ? -15.817 48.498 60.136 1.00 21.19 637 ILE A C 1
ATOM 4373 O O . ILE A 1 611 ? -15.492 48.057 59.035 1.00 20.91 637 ILE A O 1
ATOM 4378 N N . MET A 1 612 ? -15.008 49.268 60.841 1.00 21.16 638 MET A N 1
ATOM 4379 C CA . MET A 1 612 ? -13.858 49.901 60.163 1.00 21.73 638 MET A CA 1
ATOM 4380 C C . MET A 1 612 ? -12.739 48.909 59.832 1.00 22.69 638 MET A C 1
ATOM 4381 O O . MET A 1 612 ? -11.964 49.119 58.917 1.00 23.27 638 MET A O 1
ATOM 4386 N N . TYR A 1 613 ? -12.687 47.803 60.547 1.00 21.07 639 TYR A N 1
ATOM 4387 C CA . TYR A 1 613 ? -11.739 46.728 60.214 1.00 21.48 639 TYR A CA 1
ATOM 4388 C C . TYR A 1 613 ? -12.415 45.684 59.320 1.00 21.59 639 TYR A C 1
ATOM 4389 O O . TYR A 1 613 ? -11.906 45.351 58.242 1.00 22.26 639 TYR A O 1
ATOM 4398 N N . GLY A 1 614 ? -13.556 45.161 59.766 1.00 21.58 640 GLY A N 1
ATOM 4399 C CA . GLY A 1 614 ? -14.208 44.046 59.082 1.00 21.56 640 GLY A CA 1
ATOM 4400 C C . GLY A 1 614 ? -14.545 44.322 57.617 1.00 23.58 640 GLY A C 1
ATOM 4401 O O . GLY A 1 614 ? -14.343 43.477 56.763 1.00 22.77 640 GLY A O 1
ATOM 4402 N N . GLU A 1 615 ? -15.048 45.524 57.326 1.00 23.13 641 GLU A N 1
ATOM 4403 C CA . GLU A 1 615 ? -15.510 45.846 55.972 1.00 23.79 641 GLU A CA 1
ATOM 4404 C C . GLU A 1 615 ? -14.366 46.103 55.000 1.00 23.64 641 GLU A C 1
ATOM 4405 O O . GLU A 1 615 ? -14.573 46.022 53.783 1.00 25.47 641 GLU A O 1
ATOM 4411 N N . ARG A 1 616 ? -13.180 46.414 55.526 1.00 24.10 642 ARG A N 1
ATOM 4412 C CA . ARG A 1 616 ? -11.989 46.536 54.702 1.00 23.89 642 ARG A CA 1
ATOM 4413 C C . ARG A 1 616 ? -11.685 45.173 54.075 1.00 24.62 642 ARG A C 1
ATOM 4414 O O . ARG A 1 616 ? -11.644 45.034 52.836 1.00 24.46 642 ARG A O 1
ATOM 4422 N N . TYR A 1 617 ? -11.490 44.165 54.924 1.00 23.72 643 TYR A N 1
ATOM 4423 C CA . TYR A 1 617 ? -11.071 42.829 54.450 1.00 23.29 643 TYR A CA 1
ATOM 4424 C C . TYR A 1 617 ? -12.205 41.973 53.918 1.00 23.03 643 TYR A C 1
ATOM 4425 O O . TYR A 1 617 ? -11.955 41.099 53.087 1.00 24.05 643 TYR A O 1
ATOM 4434 N N . PHE A 1 618 ? -13.434 42.191 54.389 1.00 22.36 644 PHE A N 1
ATOM 4435 C CA . PHE A 1 618 ? -14.548 41.274 54.086 1.00 24.00 644 PHE A CA 1
ATOM 4436 C C . PHE A 1 618 ? -15.639 41.881 53.203 1.00 23.65 644 PHE A C 1
ATOM 4437 O O . PHE A 1 618 ? -16.555 41.165 52.754 1.00 24.15 644 PHE A O 1
ATOM 4445 N N . ASP A 1 619 ? -15.538 43.189 52.973 1.00 23.78 645 ASP A N 1
ATOM 4446 C CA . ASP A 1 619 ? -16.660 44.015 52.478 1.00 24.93 645 ASP A CA 1
ATOM 4447 C C . ASP A 1 619 ? -17.810 43.979 53.497 1.00 24.51 645 ASP A C 1
ATOM 4448 O O . ASP A 1 619 ? -17.630 43.458 54.622 1.00 23.65 645 ASP A O 1
ATOM 4453 N N . ALA A 1 620 ? -18.957 44.583 53.177 1.00 24.29 646 ALA A N 1
ATOM 4454 C CA . ALA A 1 620 ? -20.069 44.600 54.126 1.00 24.18 646 ALA A CA 1
ATOM 4455 C C . ALA A 1 620 ? -20.894 43.330 54.013 1.00 25.05 646 ALA A C 1
ATOM 4456 O O . ALA A 1 620 ? -20.918 42.723 52.943 1.00 25.66 646 ALA A O 1
ATOM 4458 N N . PRO A 1 621 ? -21.571 42.907 55.111 1.00 26.09 647 PRO A N 1
ATOM 4459 C CA . PRO A 1 621 ? -22.324 41.648 55.112 1.00 26.93 647 PRO A CA 1
ATOM 4460 C C . PRO A 1 621 ? -23.357 41.597 53.961 1.00 28.74 647 PRO A C 1
ATOM 4461 O O . PRO A 1 621 ? -23.555 40.543 53.362 1.00 28.74 647 PRO A O 1
ATOM 4465 N N . GLN A 1 622 ? -24.017 42.726 53.685 1.00 29.42 648 GLN A N 1
ATOM 4466 C CA . GLN A 1 622 ? -25.023 42.811 52.593 1.00 30.58 648 GLN A CA 1
ATOM 4467 C C . GLN A 1 622 ? -24.382 42.622 51.205 1.00 29.54 648 GLN A C 1
ATOM 4468 O O . GLN A 1 622 ? -25.022 42.106 50.287 1.00 29.94 648 GLN A O 1
ATOM 4474 N N . GLU A 1 623 ? -23.133 43.059 51.050 1.00 28.47 649 GLU A N 1
ATOM 4475 C CA . GLU A 1 623 ? -22.388 42.944 49.794 1.00 28.77 649 GLU A CA 1
ATOM 4476 C C . GLU A 1 623 ? -21.758 41.555 49.622 1.00 28.13 649 GLU A C 1
ATOM 4477 O O . GLU A 1 623 ? -21.329 41.187 48.520 1.00 27.98 649 GLU A O 1
ATOM 4483 N N . ASN A 1 624 ? -21.645 40.796 50.711 1.00 27.57 650 ASN A N 1
ATOM 4484 C CA . ASN A 1 624 ? -20.854 39.566 50.655 1.00 27.51 650 ASN A CA 1
ATOM 4485 C C . ASN A 1 624 ? -21.448 38.448 51.528 1.00 28.69 650 ASN A C 1
ATOM 4486 O O . ASN A 1 624 ? -20.755 37.906 52.402 1.00 28.45 650 ASN A O 1
ATOM 4491 N N . PRO A 1 625 ? -22.719 38.067 51.280 1.00 29.61 651 PRO A N 1
ATOM 4492 C CA . PRO A 1 625 ? -23.273 37.032 52.152 1.00 29.62 651 PRO A CA 1
ATOM 4493 C C . PRO A 1 625 ? -22.542 35.692 52.040 1.00 29.98 651 PRO A C 1
ATOM 4494 O O . PRO A 1 625 ? -22.410 35.004 53.041 1.00 28.38 651 PRO A O 1
ATOM 4498 N N . GLU A 1 626 ? -22.052 35.330 50.847 1.00 29.52 652 GLU A N 1
ATOM 4499 C CA . GLU A 1 626 ? -21.378 34.043 50.682 1.00 31.14 652 GLU A CA 1
ATOM 4500 C C . GLU A 1 626 ? -20.089 33.956 51.515 1.00 28.77 652 GLU A C 1
ATOM 4501 O O . GLU A 1 626 ? -19.797 32.913 52.150 1.00 27.62 652 GLU A O 1
ATOM 4507 N N . GLY A 1 627 ? -19.292 35.022 51.464 1.00 26.46 653 GLY A N 1
ATOM 4508 C CA . GLY A 1 627 ? -18.043 35.062 52.184 1.00 25.09 653 GLY A CA 1
ATOM 4509 C C . GLY A 1 627 ? -18.294 35.060 53.700 1.00 24.24 653 GLY A C 1
ATOM 4510 O O . GLY A 1 627 ? -17.646 34.308 54.435 1.00 24.10 653 GLY A O 1
ATOM 4511 N N . TYR A 1 628 ? -19.178 35.941 54.179 1.00 24.35 654 TYR A N 1
ATOM 4512 C CA . TYR A 1 628 ? -19.500 35.991 55.626 1.00 24.48 654 TYR A CA 1
ATOM 4513 C C . TYR A 1 628 ? -20.042 34.636 56.110 1.00 25.65 654 TYR A C 1
ATOM 4514 O O . TYR A 1 628 ? -19.657 34.121 57.177 1.00 24.49 654 TYR A O 1
ATOM 4523 N N . ASP A 1 629 ? -20.960 34.065 55.339 1.00 25.75 655 ASP A N 1
ATOM 4524 C CA . ASP A 1 629 ? -21.551 32.777 55.740 1.00 26.94 655 ASP A CA 1
ATOM 4525 C C . ASP A 1 629 ? -20.493 31.683 55.855 1.00 26.67 655 ASP A C 1
ATOM 4526 O O . ASP A 1 629 ? -20.539 30.876 56.776 1.00 27.34 655 ASP A O 1
ATOM 4531 N N . ALA A 1 630 ? -19.541 31.648 54.922 1.00 26.36 656 ALA A N 1
ATOM 4532 C CA . ALA A 1 630 ? -18.480 30.640 54.950 1.00 25.73 656 ALA A CA 1
ATOM 4533 C C . ALA A 1 630 ? -17.588 30.766 56.184 1.00 24.85 656 ALA A C 1
ATOM 4534 O O . ALA A 1 630 ? -17.056 29.758 56.691 1.00 23.64 656 ALA A O 1
ATOM 4536 N N . ALA A 1 631 ? -17.441 31.991 56.686 1.00 24.75 657 ALA A N 1
ATOM 4537 C CA . ALA A 1 631 ? -16.586 32.250 57.848 1.00 24.27 657 ALA A CA 1
ATOM 4538 C C . ALA A 1 631 ? -17.342 32.296 59.164 1.00 24.61 657 ALA A C 1
ATOM 4539 O O . ALA A 1 631 ? -16.723 32.495 60.239 1.00 24.18 657 ALA A O 1
ATOM 4541 N N . ASN A 1 632 ? -18.669 32.153 59.100 1.00 23.69 658 ASN A N 1
ATOM 4542 C CA . ASN A 1 632 ? -19.495 32.257 60.298 1.00 23.97 658 ASN A CA 1
ATOM 4543 C C . ASN A 1 632 ? -19.445 30.919 61.028 1.00 23.55 658 ASN A C 1
ATOM 4544 O O . ASN A 1 632 ? -20.148 29.969 60.674 1.00 23.80 658 ASN A O 1
ATOM 4549 N N . LEU A 1 633 ? -18.605 30.854 62.050 1.00 23.25 659 LEU A N 1
ATOM 4550 C CA . LEU A 1 633 ? -18.357 29.586 62.750 1.00 22.97 659 LEU A CA 1
ATOM 4551 C C . LEU A 1 633 ? -19.564 29.112 63.539 1.00 23.63 659 LEU A C 1
ATOM 4552 O O . LEU A 1 633 ? -19.682 27.917 63.840 1.00 23.90 659 LEU A O 1
ATOM 4557 N N . LEU A 1 634 ? -20.504 30.015 63.815 1.00 22.87 660 LEU A N 1
ATOM 4558 C CA . LEU A 1 634 ? -21.766 29.594 64.454 1.00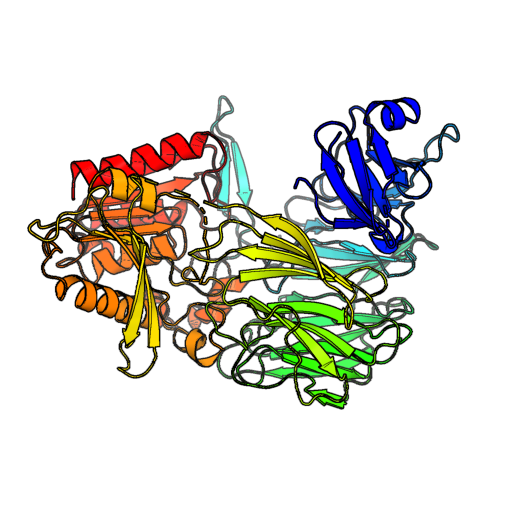 23.83 660 LEU A CA 1
ATOM 4559 C C . LEU A 1 634 ? -22.563 28.587 63.627 1.00 25.41 660 LEU A C 1
ATOM 4560 O O . LEU A 1 634 ? -23.273 27.744 64.195 1.00 25.32 660 LEU A O 1
ATOM 4565 N N . LYS A 1 635 ? -22.437 28.689 62.308 1.00 24.90 661 LYS A N 1
ATOM 4566 C CA . LYS A 1 635 ? -23.139 27.798 61.371 1.00 25.22 661 LYS A CA 1
ATOM 4567 C C . LYS A 1 635 ? -22.552 26.395 61.314 1.00 24.18 661 LYS A C 1
ATOM 4568 O O . LYS A 1 635 ? -23.192 25.503 60.820 1.00 24.25 661 LYS A O 1
ATOM 4574 N N . ARG A 1 636 ? -21.327 26.213 61.773 1.00 22.67 662 ARG A N 1
ATOM 4575 C CA . ARG A 1 636 ? -20.632 24.924 61.658 1.00 23.08 662 ARG A CA 1
ATOM 4576 C C . ARG A 1 636 ? -20.205 24.343 63.005 1.00 23.59 662 ARG A C 1
ATOM 4577 O O . ARG A 1 636 ? -19.362 23.464 63.066 1.00 22.66 662 ARG A O 1
ATOM 4585 N N . ALA A 1 637 ? -20.841 24.812 64.079 1.00 22.04 663 ALA A N 1
ATOM 4586 C CA . ALA A 1 637 ? -20.572 24.307 65.437 1.00 23.19 663 ALA A CA 1
ATOM 4587 C C . ALA A 1 637 ? -20.773 22.784 65.572 1.00 23.52 663 ALA A C 1
ATOM 4588 O O . ALA A 1 637 ? -20.085 22.133 66.349 1.00 24.29 663 ALA A O 1
ATOM 4590 N N . GLY A 1 638 ? -21.687 22.220 64.794 1.00 24.32 664 GLY A N 1
ATOM 4591 C CA . GLY A 1 638 ? -21.869 20.744 64.772 1.00 25.48 664 GLY A CA 1
ATOM 4592 C C . GLY A 1 638 ? -20.698 19.963 64.214 1.00 26.38 664 GLY A C 1
ATOM 4593 O O . GLY A 1 638 ? -20.659 18.726 64.340 1.00 26.72 664 GLY A O 1
ATOM 4594 N N . ASP A 1 639 ? -19.722 20.663 63.627 1.00 26.40 665 ASP A N 1
ATOM 4595 C CA . ASP A 1 639 ? -18.494 20.009 63.167 1.00 26.75 665 ASP A CA 1
ATOM 4596 C C . ASP A 1 639 ? -17.376 19.883 64.187 1.00 27.07 665 ASP A C 1
ATOM 4597 O O . ASP A 1 639 ? -16.258 19.457 63.833 1.00 27.35 665 ASP A O 1
ATOM 4602 N N . LEU A 1 640 ? -17.645 20.249 65.441 1.00 25.85 666 LEU A N 1
ATOM 4603 C CA . LEU A 1 640 ? -16.621 20.189 66.467 1.00 26.22 666 LEU A CA 1
ATOM 4604 C C . LEU A 1 640 ? -16.601 18.760 66.960 1.00 27.08 666 LEU A C 1
ATOM 4605 O O . LEU A 1 640 ? -17.538 18.327 67.634 1.00 26.57 666 LEU A O 1
ATOM 4610 N N . LYS A 1 641 ? -15.535 18.038 66.644 1.00 27.32 667 LYS A N 1
ATOM 4611 C CA . LYS A 1 641 ? -15.447 16.659 67.133 1.00 29.50 667 LYS A CA 1
ATOM 4612 C C . LYS A 1 641 ? -14.214 16.437 67.994 1.00 29.08 667 LYS A C 1
ATOM 4613 O O . LYS A 1 641 ? -14.045 15.345 68.541 1.00 31.05 667 LYS A O 1
ATOM 4619 N N . GLY A 1 642 ? -13.384 17.464 68.183 1.00 27.75 668 GLY A N 1
ATOM 4620 C CA . GLY A 1 642 ? -12.275 17.370 69.142 1.00 26.52 668 GLY A CA 1
ATOM 4621 C C . GLY A 1 642 ? -12.508 18.185 70.408 1.00 25.72 668 GLY A C 1
ATOM 4622 O O . GLY A 1 642 ? -13.620 18.546 70.717 1.00 26.51 668 GLY A O 1
ATOM 4623 N N . ARG A 1 643 ? -11.438 18.470 71.130 1.00 25.61 669 ARG A N 1
ATOM 4624 C CA . ARG A 1 643 ? -11.519 19.189 72.388 1.00 24.49 669 ARG A CA 1
ATOM 4625 C C . ARG A 1 643 ? -11.055 20.615 72.106 1.00 24.14 669 ARG A C 1
ATOM 4626 O O . ARG A 1 643 ? -9.906 20.836 71.744 1.00 25.59 669 ARG A O 1
ATOM 4634 N N . LEU A 1 644 ? -11.935 21.575 72.320 1.00 23.14 670 LEU A N 1
ATOM 4635 C CA . LEU A 1 644 ? -11.597 22.966 72.097 1.00 22.08 670 LEU A CA 1
ATOM 4636 C C . LEU A 1 644 ? -12.040 23.787 73.318 1.00 22.51 670 LEU A C 1
ATOM 4637 O O . LEU A 1 644 ? -13.213 23.774 73.672 1.00 22.15 670 LEU A O 1
ATOM 4642 N N . MET A 1 645 ? -11.096 24.479 73.940 1.00 21.72 671 MET A N 1
ATOM 4643 C CA . MET A 1 645 ? -11.421 25.451 74.962 1.00 23.44 671 MET A CA 1
ATOM 4644 C C . MET A 1 645 ? -11.401 26.845 74.350 1.00 22.55 671 MET A C 1
ATOM 4645 O O . MET A 1 645 ? -10.400 27.258 73.731 1.00 23.38 671 MET A O 1
ATOM 4650 N N . LEU A 1 646 ? -12.484 27.571 74.564 1.00 21.73 672 LEU A N 1
ATOM 4651 C CA . LEU A 1 646 ? -12.527 29.011 74.210 1.00 20.85 672 LEU A CA 1
ATOM 4652 C C . LEU A 1 646 ? -12.279 29.793 75.477 1.00 21.17 672 LEU A C 1
ATOM 4653 O O . LEU A 1 646 ? -12.694 29.368 76.556 1.00 20.61 672 LEU A O 1
ATOM 4658 N N . ILE A 1 647 ? -11.550 30.899 75.354 1.00 20.03 673 ILE A N 1
ATOM 4659 C CA . ILE A 1 647 ? -11.258 31.739 76.518 1.00 20.55 673 ILE A CA 1
ATOM 4660 C C . ILE A 1 647 ? -11.603 33.178 76.129 1.00 21.06 673 ILE A C 1
ATOM 4661 O O . ILE A 1 647 ? -11.326 33.603 74.990 1.00 21.13 673 ILE A O 1
ATOM 4666 N N . HIS A 1 648 ? -12.203 33.920 77.056 1.00 20.33 674 HIS A N 1
ATOM 4667 C CA . HIS A 1 648 ? -12.548 35.309 76.760 1.00 20.51 674 HIS A CA 1
ATOM 4668 C C . HIS A 1 648 ? -12.369 36.165 77.980 1.00 20.54 674 HIS A C 1
ATOM 4669 O O . HIS A 1 648 ? -12.716 35.746 79.082 1.00 20.46 674 HIS A O 1
ATOM 4676 N N . GLY A 1 649 ? -11.883 37.391 77.783 1.00 21.03 675 GLY A N 1
ATOM 4677 C CA . GLY A 1 649 ? -12.004 38.425 78.799 1.00 20.27 675 GLY A CA 1
ATOM 4678 C C . GLY A 1 649 ? -13.438 38.995 78.759 1.00 19.92 675 GLY A C 1
ATOM 4679 O O . GLY A 1 649 ? -13.927 39.416 77.710 1.00 20.64 675 GLY A O 1
ATOM 4680 N N . ALA A 1 650 ? -14.134 39.003 79.886 1.00 20.16 676 ALA A N 1
ATOM 4681 C CA . ALA A 1 650 ? -15.563 39.371 79.865 1.00 20.17 676 ALA A CA 1
ATOM 4682 C C . ALA A 1 650 ? -15.762 40.797 79.393 1.00 19.79 676 ALA A C 1
ATOM 4683 O O . ALA A 1 650 ? -16.792 41.108 78.817 1.00 20.99 676 ALA A O 1
ATOM 4685 N N . ILE A 1 651 ? -14.811 41.673 79.682 1.00 19.24 677 ILE A N 1
ATOM 4686 C CA . ILE A 1 651 ? -15.006 43.091 79.351 1.00 19.96 677 ILE A CA 1
ATOM 4687 C C . ILE A 1 651 ? -14.253 43.516 78.087 1.00 21.39 677 ILE A C 1
ATOM 4688 O O . ILE A 1 651 ? -13.973 44.706 77.863 1.00 20.75 677 ILE A O 1
ATOM 4693 N N . ASP A 1 652 ? -13.942 42.510 77.269 1.00 20.61 678 ASP A N 1
ATOM 4694 C CA . ASP A 1 652 ? -13.319 42.708 75.938 1.00 21.32 678 ASP A CA 1
ATOM 4695 C C . ASP A 1 652 ? -14.104 43.695 75.051 1.00 21.21 678 ASP A C 1
ATOM 4696 O O . ASP A 1 652 ? -15.242 43.412 74.663 1.00 21.40 678 ASP A O 1
ATOM 4701 N N . PRO A 1 653 ? -13.510 44.875 74.740 1.00 21.07 679 PRO A N 1
ATOM 4702 C CA . PRO A 1 653 ? -14.170 45.838 73.869 1.00 21.73 679 PRO A CA 1
ATOM 4703 C C . PRO A 1 653 ? -13.692 45.730 72.406 1.00 22.11 679 PRO A C 1
ATOM 4704 O O . PRO A 1 653 ? -14.019 46.601 71.578 1.00 21.99 679 PRO A O 1
ATOM 4708 N N . VAL A 1 654 ? -12.881 44.706 72.109 1.00 21.58 680 VAL A N 1
ATOM 4709 C CA . VAL A 1 654 ? -12.340 44.488 70.734 1.00 22.31 680 VAL A CA 1
ATOM 4710 C C . VAL A 1 654 ? -13.094 43.361 70.050 1.00 21.45 680 VAL A C 1
ATOM 4711 O O . VAL A 1 654 ? -13.708 43.552 69.021 1.00 22.67 680 VAL A O 1
ATOM 4715 N N . VAL A 1 655 ? -13.062 42.179 70.657 1.00 21.48 681 VAL A N 1
ATOM 4716 C CA . VAL A 1 655 ? -13.880 41.058 70.203 1.00 20.43 681 VAL A CA 1
ATOM 4717 C C . VAL A 1 655 ? -14.895 40.859 71.318 1.00 19.69 681 VAL A C 1
ATOM 4718 O O . VAL A 1 655 ? -14.534 40.386 72.398 1.00 19.42 681 VAL A O 1
ATOM 4722 N N . VAL A 1 656 ? -16.138 41.299 71.113 1.00 19.78 682 VAL A N 1
ATOM 4723 C CA . VAL A 1 656 ? -17.066 41.286 72.255 1.00 20.61 682 VAL A CA 1
ATOM 4724 C C . VAL A 1 656 ? -17.360 39.851 72.714 1.00 20.47 682 VAL A C 1
ATOM 4725 O O . VAL A 1 656 ? -17.340 38.921 71.913 1.00 20.10 682 VAL A O 1
ATOM 4729 N N . TRP A 1 657 ? -17.585 39.697 74.013 1.00 20.21 683 TRP A N 1
ATOM 4730 C CA . TRP A 1 657 ? -17.714 38.396 74.690 1.00 20.30 683 TRP A CA 1
ATOM 4731 C C . TRP A 1 657 ? -18.771 37.544 74.011 1.00 20.39 683 TRP A C 1
ATOM 4732 O O . TRP A 1 657 ? -18.666 36.310 73.917 1.00 20.39 683 TRP A O 1
ATOM 4743 N N . GLN A 1 658 ? -19.788 38.219 73.485 1.00 20.81 684 GLN A N 1
ATOM 4744 C CA . GLN A 1 658 ? -20.848 37.561 72.699 1.00 21.10 684 GLN A CA 1
ATOM 4745 C C . GLN A 1 658 ? -20.329 36.543 71.689 1.00 21.45 684 GLN A C 1
ATOM 4746 O O . G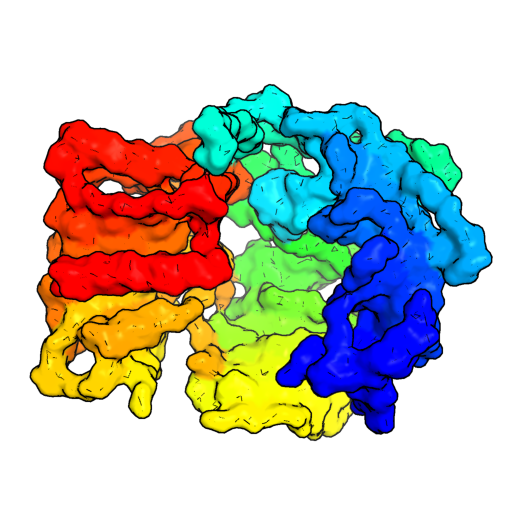LN A 1 658 ? -21.019 35.550 71.423 1.00 21.03 684 GLN A O 1
ATOM 4752 N N . HIS A 1 659 ? -19.167 36.804 71.057 1.00 21.14 685 HIS A N 1
ATOM 4753 C CA . HIS A 1 659 ? -18.672 35.828 70.039 1.00 20.58 685 HIS A CA 1
ATOM 4754 C C . HIS A 1 659 ? -18.528 34.405 70.629 1.00 21.41 685 HIS A C 1
ATOM 4755 O O . HIS A 1 659 ? -19.002 33.411 70.026 1.00 21.56 685 HIS A O 1
ATOM 4762 N N . SER A 1 660 ? -17.843 34.296 71.767 1.00 21.07 686 SER A N 1
ATOM 4763 C CA . SER A 1 660 ? -17.582 32.962 72.314 1.00 20.67 686 SER A CA 1
ATOM 4764 C C . SER A 1 660 ? -18.806 32.402 72.987 1.00 20.20 686 SER A C 1
ATOM 4765 O O . SER A 1 660 ? -19.037 31.192 72.949 1.00 19.24 686 SER A O 1
ATOM 4768 N N . LEU A 1 661 ? -19.580 33.273 73.627 1.00 20.00 687 LEU A N 1
ATOM 4769 C CA . LEU A 1 661 ? -20.832 32.820 74.245 1.00 20.21 687 LEU A CA 1
ATOM 4770 C C . LEU A 1 661 ? -21.746 32.242 73.195 1.00 20.30 687 LEU A C 1
ATOM 4771 O O . LEU A 1 661 ? -22.258 31.125 73.379 1.00 19.64 687 LEU A O 1
ATOM 4776 N N . LEU A 1 662 ? -21.933 32.950 72.067 1.00 20.26 688 LEU A N 1
ATOM 4777 C CA . LEU A 1 662 ? -22.795 32.381 71.005 1.00 21.03 688 LEU A CA 1
ATOM 4778 C C . LEU A 1 662 ? -22.272 31.090 70.437 1.00 20.75 688 LEU A C 1
ATOM 4779 O O . LEU A 1 662 ? -23.049 30.235 70.026 1.00 20.50 688 LEU A O 1
ATOM 4784 N N . PHE A 1 663 ? -20.953 30.933 70.386 1.00 21.19 689 PHE A N 1
ATOM 4785 C CA . PHE A 1 663 ? -20.437 29.646 69.893 1.00 21.78 689 PHE A CA 1
ATOM 4786 C C . PHE A 1 663 ? -20.809 28.528 70.850 1.00 22.00 689 PHE A C 1
ATOM 4787 O O . PHE A 1 663 ? -21.228 27.460 70.428 1.00 23.65 689 PHE A O 1
ATOM 4795 N N . LEU A 1 664 ? -20.678 28.751 72.155 1.00 22.03 690 LEU A N 1
ATOM 4796 C CA . LEU A 1 664 ? -21.100 27.724 73.094 1.00 22.43 690 LEU A CA 1
ATOM 4797 C C . LEU A 1 664 ? -22.579 27.441 72.944 1.00 22.15 690 LEU A C 1
ATOM 4798 O O . LEU A 1 664 ? -22.992 26.293 73.022 1.00 23.03 690 LEU A O 1
ATOM 4803 N N . ASP A 1 665 ? -23.378 28.485 72.733 1.00 21.74 691 ASP A N 1
ATOM 4804 C CA . ASP A 1 665 ? -24.807 28.325 72.537 1.00 22.59 691 ASP A CA 1
ATOM 4805 C C . ASP A 1 665 ? -25.091 27.501 71.268 1.00 23.04 691 ASP A C 1
ATOM 4806 O O . ASP A 1 665 ? -25.991 26.624 71.274 1.00 24.10 691 ASP A O 1
ATOM 4811 N N . ALA A 1 666 ? -24.353 27.777 70.184 1.00 22.25 692 ALA A N 1
ATOM 4812 C CA . ALA A 1 666 ? -24.504 27.015 68.934 1.00 22.67 692 ALA A CA 1
ATOM 4813 C C . ALA A 1 666 ? -24.156 25.528 69.151 1.00 22.84 692 ALA A C 1
ATOM 4814 O O . ALA A 1 666 ? -24.826 24.629 68.625 1.00 23.31 692 ALA A O 1
ATOM 4816 N N . CYS A 1 667 ? -23.126 25.283 69.953 1.00 23.28 693 CYS A N 1
ATOM 4817 C CA . CYS A 1 667 ? -22.658 23.927 70.241 1.00 23.15 693 CYS A CA 1
ATOM 4818 C C . CYS A 1 667 ? -23.706 23.159 71.067 1.00 24.02 693 CYS A C 1
ATOM 4819 O O . CYS A 1 667 ? -23.878 21.940 70.880 1.00 24.08 693 CYS A O 1
ATOM 4822 N N . VAL A 1 668 ? -24.363 23.847 72.006 1.00 23.42 694 VAL A N 1
ATOM 4823 C CA . VAL A 1 668 ? -25.509 23.255 72.730 1.00 23.71 694 VAL A CA 1
ATOM 4824 C C . VAL A 1 668 ? -26.573 22.730 71.760 1.00 24.83 694 VAL A C 1
ATOM 4825 O O . VAL A 1 668 ? -26.945 21.558 71.817 1.00 24.14 694 VAL A O 1
ATOM 4829 N N . LYS A 1 669 ? -27.057 23.599 70.864 1.00 25.22 695 LYS A N 1
ATOM 4830 C CA . LYS A 1 669 ? -28.048 23.187 69.866 1.00 27.06 695 LYS A CA 1
ATOM 4831 C C . LYS A 1 669 ? -27.522 22.064 68.951 1.00 27.15 695 LYS A C 1
ATOM 4832 O O . LYS A 1 669 ? -28.250 21.095 68.653 1.00 26.31 695 LYS A O 1
ATOM 4838 N N . ALA A 1 670 ? -26.256 22.170 68.556 1.00 26.53 696 ALA A N 1
ATOM 4839 C CA . ALA A 1 670 ? -25.614 21.188 67.655 1.00 27.38 696 ALA A CA 1
ATOM 4840 C C . ALA A 1 670 ? -25.200 19.877 68.343 1.00 27.58 696 ALA A C 1
ATOM 4841 O O . ALA A 1 670 ? -24.760 18.935 67.670 1.00 27.39 696 ALA A O 1
ATOM 4843 N N . ARG A 1 671 ? -25.345 19.834 69.670 1.00 26.70 697 ARG A N 1
ATOM 4844 C CA . ARG A 1 671 ? -24.854 18.739 70.496 1.00 26.70 697 ARG A CA 1
ATOM 4845 C C . ARG A 1 671 ? -23.357 18.503 70.280 1.00 26.37 697 ARG A C 1
ATOM 4846 O O . ARG A 1 671 ? -22.905 17.363 70.053 1.00 24.18 697 ARG A O 1
ATOM 4854 N N . THR A 1 672 ? -22.569 19.571 70.399 1.00 24.21 698 THR A N 1
ATOM 4855 C CA . THR A 1 672 ? -21.116 19.400 70.451 1.00 23.81 698 THR A CA 1
ATOM 4856 C C . THR A 1 672 ? -20.588 20.063 71.738 1.00 23.28 698 THR A C 1
ATOM 4857 O O . THR A 1 672 ? -21.339 20.781 72.419 1.00 22.22 698 THR A O 1
ATOM 4861 N N . TYR A 1 673 ? -19.330 19.791 72.085 1.00 22.63 699 TYR A N 1
ATOM 4862 C CA . TYR A 1 673 ? -18.885 19.902 73.482 1.00 23.30 699 TYR A CA 1
ATOM 4863 C C . TYR A 1 673 ? -17.558 20.637 73.684 1.00 22.36 699 TYR A C 1
ATOM 4864 O O . TYR A 1 673 ? -16.528 20.030 74.012 1.00 23.41 699 TYR A O 1
ATOM 4873 N N . PRO A 1 674 ? -17.582 21.968 73.529 1.00 22.69 700 PRO A N 1
ATOM 4874 C CA . PRO A 1 674 ? -16.395 22.736 73.807 1.00 22.17 700 PRO A CA 1
ATOM 4875 C C . PRO A 1 674 ? -16.212 22.922 75.310 1.00 22.26 700 PRO A C 1
ATOM 4876 O O . PRO A 1 674 ? -17.142 22.634 76.086 1.00 22.29 700 PRO A O 1
ATOM 4880 N N . ASP A 1 675 ? -15.033 23.397 75.708 1.00 20.99 701 ASP A N 1
ATOM 4881 C CA . ASP A 1 675 ? -14.767 23.820 77.118 1.00 21.19 701 ASP A CA 1
ATOM 4882 C C . ASP A 1 675 ? -14.575 25.352 77.157 1.00 20.50 701 ASP A C 1
ATOM 4883 O O . ASP A 1 675 ? -14.529 25.982 76.110 1.00 19.78 701 ASP A O 1
ATOM 4888 N N . TYR A 1 676 ? -14.444 25.951 78.341 1.00 21.40 702 TYR A N 1
ATOM 4889 C CA . TYR A 1 676 ? -14.524 27.419 78.406 1.00 20.30 702 TYR A CA 1
ATOM 4890 C C . TYR A 1 676 ? -13.771 27.935 79.599 1.00 20.75 702 TYR A C 1
ATOM 4891 O O . TYR A 1 676 ? -13.727 27.284 80.659 1.00 20.65 702 TYR A O 1
ATOM 4900 N N . TYR A 1 677 ? -13.245 29.149 79.477 1.00 20.31 703 TYR A N 1
ATOM 4901 C CA . TYR A 1 677 ? -12.804 29.884 80.660 1.00 21.15 703 TYR A CA 1
ATOM 4902 C C . TYR A 1 677 ? -13.059 31.369 80.443 1.00 20.73 703 TYR A C 1
ATOM 4903 O O . TYR A 1 677 ? -12.935 31.860 79.323 1.00 20.59 703 TYR A O 1
ATOM 4912 N N . VAL A 1 678 ? -13.431 32.088 81.492 1.00 20.86 704 VAL A N 1
ATOM 4913 C CA . VAL A 1 678 ? -13.696 33.548 81.325 1.00 20.11 704 VAL A CA 1
ATOM 4914 C C . VAL A 1 678 ? -12.852 34.258 82.356 1.00 20.31 704 VAL A C 1
ATOM 4915 O O . VAL A 1 678 ? -12.804 33.825 83.516 1.00 20.79 704 VAL A O 1
ATOM 4919 N N . TYR A 1 679 ? -12.183 35.335 81.935 1.00 20.43 705 TYR A N 1
ATOM 4920 C CA . TYR A 1 679 ? -11.457 36.233 82.823 1.00 20.72 705 TYR A CA 1
ATOM 4921 C C . TYR A 1 679 ? -12.344 37.482 83.018 1.00 20.28 705 TYR A C 1
ATOM 4922 O O . TYR A 1 679 ? -12.323 38.379 82.187 1.00 20.57 705 TYR A O 1
ATOM 4931 N N . PRO A 1 680 ? -13.150 37.526 84.097 1.00 21.43 706 PRO A N 1
ATOM 4932 C CA . PRO A 1 680 ? -14.123 38.628 84.227 1.00 21.53 706 PRO A CA 1
ATOM 4933 C C . PRO A 1 680 ? -13.510 40.035 84.358 1.00 22.95 706 PRO A C 1
ATOM 4934 O O . PRO A 1 680 ? -14.197 41.027 84.139 1.00 22.81 706 PRO A O 1
ATOM 4938 N N . SER A 1 681 ? -12.235 40.114 84.749 1.00 23.23 707 SER A N 1
ATOM 4939 C CA . SER A 1 681 ? -11.602 41.414 84.947 1.00 23.28 707 SER A CA 1
ATOM 4940 C C . SER A 1 681 ? -10.775 41.850 83.753 1.00 24.17 707 SER A C 1
ATOM 4941 O O . SER A 1 681 ? -10.165 42.940 83.786 1.00 23.58 707 SER A O 1
ATOM 4944 N N . HIS A 1 682 ? -10.698 41.007 82.713 1.00 22.54 708 HIS A N 1
ATOM 4945 C CA . HIS A 1 682 ? -9.813 41.331 81.591 1.00 22.46 708 HIS A CA 1
ATOM 4946 C C . HIS A 1 682 ? -10.526 41.746 80.322 1.00 21.49 708 HIS A C 1
ATOM 4947 O O . HIS A 1 682 ? -11.640 41.306 80.059 1.00 20.22 708 HIS A O 1
ATOM 4954 N N . GLU A 1 683 ? -9.860 42.604 79.538 1.00 21.92 709 GLU A N 1
ATOM 4955 C CA . GLU A 1 683 ? -10.372 43.045 78.253 1.00 22.53 709 GLU A CA 1
ATOM 4956 C C . GLU A 1 683 ? -9.893 42.053 77.199 1.00 23.14 709 GLU A C 1
ATOM 4957 O O . GLU A 1 683 ? -10.006 40.841 77.424 1.00 22.92 709 GLU A O 1
ATOM 4963 N N . HIS A 1 684 ? -9.372 42.511 76.049 1.00 22.75 710 HIS A N 1
ATOM 4964 C CA . HIS A 1 684 ? -9.130 41.556 74.960 1.00 23.17 710 HIS A CA 1
ATOM 4965 C C . HIS A 1 684 ? -8.026 40.545 75.278 1.00 25.27 710 HIS A C 1
ATOM 4966 O O . HIS A 1 684 ? -8.159 39.342 74.962 1.00 24.42 710 HIS A O 1
ATOM 4973 N N . ASN A 1 685 ? -6.935 41.024 75.880 1.00 25.67 711 ASN A N 1
ATOM 4974 C CA . ASN A 1 685 ? -5.838 40.126 76.233 1.00 26.67 711 ASN A CA 1
ATOM 4975 C C . ASN A 1 685 ? -5.667 40.083 77.745 1.00 26.58 711 ASN A C 1
ATOM 4976 O O . ASN A 1 685 ? -5.991 41.054 78.415 1.00 26.03 711 ASN A O 1
ATOM 4981 N N . VAL A 1 686 ? -5.174 38.960 78.263 1.00 27.34 712 VAL A N 1
ATOM 4982 C CA . VAL A 1 686 ? -4.902 38.863 79.690 1.00 28.64 712 VAL A CA 1
ATOM 4983 C C . VAL A 1 686 ? -3.496 39.409 79.892 1.00 31.42 712 VAL A C 1
ATOM 4984 O O . VAL A 1 686 ? -2.537 38.828 79.387 1.00 33.10 712 VAL A O 1
ATOM 4988 N N . MET A 1 687 ? -3.409 40.493 80.649 1.00 33.43 713 MET A N 1
ATOM 4989 C CA . MET A 1 687 ? -2.188 41.271 80.876 1.00 35.48 713 MET A CA 1
ATOM 4990 C C . MET A 1 687 ? -1.682 41.154 82.311 1.00 34.25 713 MET A C 1
ATOM 4991 O O . MET A 1 687 ? -2.469 40.987 83.232 1.00 33.39 713 MET A O 1
ATOM 4996 N N . GLY A 1 688 ? -0.365 41.274 82.509 1.00 33.71 714 GLY A N 1
ATOM 4997 C CA . GLY A 1 688 ? 0.174 41.333 83.867 1.00 33.20 714 GLY A CA 1
ATOM 4998 C C . GLY A 1 688 ? 0.340 39.974 84.503 1.00 31.66 714 GLY A C 1
ATOM 4999 O O . GLY A 1 688 ? 0.396 38.979 83.794 1.00 31.20 714 GLY A O 1
ATOM 5000 N N . PRO A 1 689 ? 0.460 39.926 85.843 1.00 31.41 715 PRO A N 1
ATOM 5001 C CA . PRO A 1 689 ? 0.639 38.657 86.555 1.00 30.77 715 PRO A CA 1
ATOM 5002 C C . PRO A 1 689 ? -0.394 37.581 86.223 1.00 29.58 715 PRO A C 1
ATOM 5003 O O . PRO A 1 689 ? -0.055 36.400 86.226 1.00 29.07 715 PRO A O 1
ATOM 5007 N N . ASP A 1 690 ? -1.639 37.973 85.925 1.00 27.99 716 ASP A N 1
ATOM 5008 C CA . ASP A 1 690 ? -2.665 36.988 85.546 1.00 26.98 716 ASP A CA 1
ATOM 5009 C C . ASP A 1 690 ? -2.303 36.177 84.307 1.00 26.58 716 ASP A C 1
ATOM 5010 O O . ASP A 1 690 ? -2.870 35.112 84.050 1.00 25.09 716 ASP A O 1
ATOM 5015 N N . ARG A 1 691 ? -1.346 36.667 83.522 1.00 26.78 717 ARG A N 1
ATOM 5016 C CA . ARG A 1 691 ? -0.942 35.933 82.338 1.00 27.25 717 ARG A CA 1
ATOM 5017 C C . ARG A 1 691 ? -0.308 34.574 82.710 1.00 26.53 717 ARG A C 1
ATOM 5018 O O . ARG A 1 691 ? -0.343 33.629 81.932 1.00 27.16 717 ARG A O 1
ATOM 5026 N N . VAL A 1 692 ? 0.211 34.456 83.924 1.00 26.32 718 VAL A N 1
ATOM 5027 C CA . VAL A 1 692 ? 0.689 33.153 84.438 1.00 26.60 718 VAL A CA 1
ATOM 5028 C C . VAL A 1 692 ? -0.462 32.131 84.543 1.00 25.67 718 VAL A C 1
ATOM 5029 O O . VAL A 1 692 ? -0.327 30.948 84.165 1.00 24.19 718 VAL A O 1
ATOM 5033 N N . HIS A 1 693 ? -1.589 32.590 85.075 1.00 24.35 719 HIS A N 1
ATOM 5034 C CA . HIS A 1 693 ? -2.783 31.773 85.160 1.00 22.86 719 HIS A CA 1
ATOM 5035 C C . HIS A 1 693 ? -3.262 31.360 83.760 1.00 22.73 719 HIS A C 1
ATOM 5036 O O . HIS A 1 693 ? -3.614 30.188 83.488 1.00 23.76 719 HIS A O 1
ATOM 5043 N N . LEU A 1 694 ? -3.261 32.314 82.848 1.00 22.58 720 LEU A N 1
ATOM 5044 C CA . LEU A 1 694 ? -3.627 32.011 81.466 1.00 23.13 720 LEU A CA 1
ATOM 5045 C C . LEU A 1 694 ? -2.749 30.923 80.855 1.00 23.88 720 LEU A C 1
ATOM 5046 O O . LEU A 1 694 ? -3.260 29.939 80.291 1.00 23.55 720 LEU A O 1
ATOM 5051 N N . TYR A 1 695 ? -1.435 31.113 80.920 1.00 24.49 721 TYR A N 1
ATOM 5052 C CA . TYR A 1 695 ? -0.518 30.108 80.353 1.00 26.47 721 TYR A CA 1
ATOM 5053 C C . TYR A 1 695 ? -0.757 28.730 80.994 1.00 26.43 721 TYR A C 1
ATOM 5054 O O . TYR A 1 695 ? -0.761 27.727 80.304 1.00 25.83 721 TYR A O 1
ATOM 5063 N N . GLU A 1 696 ? -0.963 28.683 82.310 1.00 26.15 722 GLU A N 1
ATOM 5064 C CA . GLU A 1 696 ? -1.185 27.384 82.960 1.00 27.14 722 GLU A CA 1
ATOM 5065 C C . GLU A 1 696 ? -2.487 26.718 82.542 1.00 26.25 722 GLU A C 1
ATOM 5066 O O . GLU A 1 696 ? -2.536 25.506 82.341 1.00 26.28 722 GLU A O 1
ATOM 5072 N N . THR A 1 697 ? -3.549 27.511 82.415 1.00 24.46 723 THR A N 1
ATOM 5073 C CA . THR A 1 697 ? -4.834 26.997 81.902 1.00 23.23 723 THR A CA 1
ATOM 5074 C C . THR A 1 697 ? -4.682 26.444 80.477 1.00 24.17 723 THR A C 1
ATOM 5075 O O . THR A 1 697 ? -5.121 25.327 80.168 1.00 23.85 723 THR A O 1
ATOM 5079 N N . ILE A 1 698 ? -4.032 27.209 79.615 1.00 23.42 724 ILE A N 1
ATOM 5080 C CA . ILE A 1 698 ? -3.869 26.761 78.201 1.00 24.60 724 ILE A CA 1
ATOM 5081 C C . ILE A 1 698 ? -2.999 25.510 78.142 1.00 25.04 724 ILE A C 1
ATOM 5082 O O . ILE A 1 698 ? -3.345 24.525 77.481 1.00 26.00 724 ILE A O 1
ATOM 5087 N N . THR A 1 699 ? -1.867 25.560 78.837 1.00 26.28 725 THR A N 1
ATOM 5088 C CA . THR A 1 699 ? -0.904 24.454 78.807 1.00 27.46 725 THR A CA 1
ATOM 5089 C C . THR A 1 699 ? -1.507 23.158 79.327 1.00 25.93 725 THR A C 1
ATOM 5090 O O . THR A 1 699 ? -1.354 22.099 78.728 1.00 24.60 725 THR A O 1
ATOM 5094 N N . ARG A 1 700 ? -2.253 23.241 80.435 1.00 25.50 726 ARG A N 1
ATOM 5095 C CA . ARG A 1 700 ? -2.802 22.036 81.019 1.00 25.01 726 ARG A CA 1
ATOM 5096 C C . ARG A 1 700 ? -3.892 21.438 80.157 1.00 24.86 726 ARG A C 1
ATOM 5097 O O . ARG A 1 700 ? -4.086 20.218 80.153 1.00 24.15 726 ARG A O 1
ATOM 5105 N N . TYR A 1 701 ? -4.597 22.285 79.395 1.00 23.84 727 TYR A N 1
ATOM 5106 C CA . TYR A 1 701 ? -5.613 21.774 78.466 1.00 23.19 727 TYR A CA 1
ATOM 5107 C C . TYR A 1 701 ? -4.950 20.856 77.432 1.00 23.33 727 TYR A C 1
ATOM 5108 O O . TYR A 1 701 ? -5.468 19.757 77.134 1.00 23.34 727 TYR A O 1
ATOM 5117 N N . PHE A 1 702 ? -3.822 21.310 76.881 1.00 23.60 728 PHE A N 1
ATOM 5118 C CA . PHE A 1 702 ? -3.062 20.508 75.935 1.00 24.21 728 PHE A CA 1
ATOM 5119 C C . PHE A 1 702 ? -2.435 19.291 76.602 1.00 25.23 728 PHE A C 1
ATOM 5120 O O . PHE A 1 702 ? -2.464 18.233 76.025 1.00 25.76 728 PHE A O 1
ATOM 5128 N N . THR A 1 703 ? -1.866 19.429 77.800 1.00 26.18 729 THR A N 1
ATOM 5129 C CA . THR A 1 703 ? -1.244 18.249 78.408 1.00 27.39 729 THR A CA 1
ATOM 5130 C C . THR A 1 703 ? -2.317 17.234 78.842 1.00 27.89 729 THR A C 1
ATOM 5131 O O . THR A 1 703 ? -2.072 16.032 78.789 1.00 27.69 729 THR A O 1
ATOM 5135 N N . ASP A 1 704 ? -3.520 17.691 79.216 1.00 26.92 730 ASP A N 1
ATOM 5136 C CA . ASP A 1 704 ? -4.626 16.753 79.497 1.00 26.69 730 ASP A CA 1
ATOM 5137 C C . ASP A 1 704 ? -5.141 16.014 78.266 1.00 26.41 730 ASP A C 1
ATOM 5138 O O . ASP A 1 704 ? -5.461 14.816 78.353 1.00 25.83 730 ASP A O 1
ATOM 5143 N N . HIS A 1 705 ? -5.331 16.722 77.154 1.00 24.06 731 HIS A N 1
ATOM 5144 C CA . HIS A 1 705 ? -6.106 16.177 76.054 1.00 25.52 731 HIS A CA 1
ATOM 5145 C C . HIS A 1 705 ? -5.347 15.798 74.768 1.00 25.15 731 HIS A C 1
ATOM 5146 O O . HIS A 1 705 ? -5.845 15.007 73.986 1.00 25.73 731 HIS A O 1
ATOM 5153 N N . LEU A 1 706 ? -4.211 16.427 74.506 1.00 25.25 732 LEU A N 1
ATOM 5154 C CA . LEU A 1 706 ? -3.500 16.199 73.226 1.00 26.20 732 LEU A CA 1
ATOM 5155 C C . LEU A 1 706 ? -2.438 15.107 73.330 1.00 28.29 732 LEU A C 1
ATOM 5156 O O . LEU A 1 706 ? -2.385 14.201 72.475 1.00 30.03 732 LEU A O 1
#

CATH classification: 2.140.10.30 (+1 more: 3.40.50.1820)

Foldseek 3Di:
DAPFDAAACWTWHDDVFWIATDVGDIHGVVNLVVQVCADWAQQDRNQRWIWGDDDQFIWIARPVVGHTDFTWDPVPFDPLWDAALVRFKIWGQDQFWIWIFGTDDPPPDGDDIGTLDDPGDDQKHKFAFDLLCFLQTHTFWDAQNVRQKIKGKIKGLVQADWDWFWQPPPPHIDTDTDRFHFFPGDGIFIWMWMQGPVVRDIAIACPDPPRRWDWHQWDAQNVRQWIWTFIADLLQFKTWTWIAGNVHNYTDGTLDMAGDPFHWRNNHHWADFAPDRFKTWGWGLRVFETFIWIATPSNHTPGGADDDQKYFPAWQHAANRRQKTKTWIQVVHLQEIFIWIGGSVHDDIDTPGPDPFYWDWHQHPNRQKIWIWGFFQQWQTWIKIDGVPDDIDTDDGDGLFWDKDKDWDDALVNPDIKIKIKGAARVDDLVAAAAEEEEEQQAEPADDRHRGNVCLQRVLSPVGYMYMYIRFQLYDRRTDVSNLVQAQAQQPRSLRRVVSVLVVQVPRPRYDQQRYAYEYEESSLLNRLLCCLVVVNRHQEYERELYAQQSSGAGSSPSCSRNNGCVVRVPNRVSSRNLVRLLSRDHEYEYEYECSAPGSHPVRVVSSVVSCVVSVHDYHYYYNPVDYRDDDDPCVVVVSVVRSVRSVVGD

Nearest PDB structures (foldseek):
  2z3z-assembly1_A  TM=1.002E+00  e=0.000E+00  Porphyromonas gingivalis W83
  2z3w-assembly1_A-2  TM=1.001E+00  e=0.000E+00  Porphyromonas gingivalis W83
  2eep-assembly1_A-2  TM=1.001E+00  e=0.000E+00  Porphyromonas gingivalis W83
  2d5l-assembly1_A  TM=9.990E-01  e=0.000E+00  Porphyromonas gingivalis W83
  2dcm-assembly1_A  TM=1.000E+00  e=0.000E+00  Porphyromonas gingivalis W83